Protein AF-A0AAD7P768-F1 (afdb_monomer_lite)

pLDDT: mean 78.16, std 16.71, range [29.02, 96.19]

Radius of gyration: 21.79 Å; chains: 1; bounding box: 64×50×62 Å

Organism: Quillaja saponaria (NCBI:txid32244)

InterPro domains:
  IPR004159 Putative S-adenosyl-L-methionine-dependent methyltransferase [PF03141] (4-382)
  IPR004159 Putative S-adenosyl-L-methionine-dependent methyltransferase [PTHR10108] (6-380)
  IPR029063 S-adenosyl-L-methionine-dependent methyltransferase superfamily [SSF53335] (12-224)

Structure (mmCIF, N/CA/C/O backbone):
data_AF-A0AAD7P768-F1
#
_entry.id   AF-A0AAD7P768-F1
#
loop_
_atom_site.group_PDB
_atom_site.id
_atom_site.type_symbol
_atom_site.label_atom_id
_atom_site.label_alt_id
_atom_site.label_comp_id
_atom_site.label_asym_id
_atom_site.label_entity_id
_atom_site.label_seq_id
_atom_site.pdbx_PDB_ins_code
_atom_site.Cartn_x
_atom_site.Cartn_y
_atom_site.Cartn_z
_atom_site.occupancy
_atom_site.B_iso_or_equiv
_atom_site.auth_seq_id
_atom_site.auth_comp_id
_atom_site.auth_asym_id
_atom_site.auth_atom_id
_atom_site.pdbx_PDB_model_num
ATOM 1 N N . MET A 1 1 ? -2.875 36.205 -15.042 1.00 53.84 1 MET A N 1
ATOM 2 C CA . MET A 1 1 ? -2.770 34.872 -14.399 1.00 53.84 1 MET A CA 1
ATOM 3 C C . MET A 1 1 ? -3.710 34.895 -13.206 1.00 53.84 1 MET A C 1
ATOM 5 O O . MET A 1 1 ? -3.575 35.811 -12.413 1.00 53.84 1 MET A O 1
ATOM 9 N N . LEU A 1 2 ? -4.685 33.981 -13.131 1.00 72.88 2 LEU A N 1
ATOM 10 C CA . LEU A 1 2 ? -5.769 34.015 -12.130 1.00 72.88 2 LEU A CA 1
ATOM 11 C C . LEU A 1 2 ? -5.334 33.587 -10.717 1.00 72.88 2 LEU A C 1
ATOM 13 O O . LEU A 1 2 ? -6.032 33.889 -9.758 1.00 72.88 2 LEU A O 1
ATOM 17 N N . PHE A 1 3 ? -4.185 32.916 -10.582 1.00 77.25 3 PHE A N 1
ATOM 18 C CA . PHE A 1 3 ? -3.712 32.373 -9.308 1.00 77.25 3 PHE A CA 1
ATOM 19 C C . PHE A 1 3 ? -2.256 32.764 -9.015 1.00 77.25 3 PHE A C 1
ATOM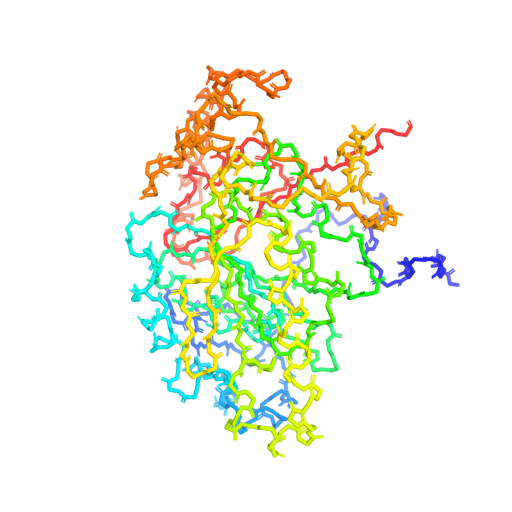 21 O O . PHE A 1 3 ? -1.464 32.873 -9.964 1.00 77.25 3 PHE A O 1
ATOM 28 N N . PRO A 1 4 ? -1.889 32.949 -7.730 1.00 78.88 4 PRO A N 1
ATOM 29 C CA . PRO A 1 4 ? -0.534 33.314 -7.331 1.00 78.88 4 PRO A CA 1
ATOM 30 C C . PRO A 1 4 ? 0.506 32.231 -7.668 1.00 78.88 4 PRO A C 1
ATOM 32 O O . PRO A 1 4 ? 0.185 31.049 -7.853 1.00 78.88 4 PRO A O 1
ATOM 35 N N . ARG A 1 5 ? 1.777 32.640 -7.780 1.00 75.88 5 ARG A N 1
ATOM 36 C CA . ARG A 1 5 ? 2.899 31.719 -8.051 1.00 75.88 5 ARG A CA 1
ATOM 37 C C . ARG A 1 5 ? 3.474 31.113 -6.775 1.00 75.88 5 ARG A C 1
ATOM 39 O O . ARG A 1 5 ? 4.104 30.055 -6.851 1.00 75.88 5 ARG A O 1
ATOM 46 N N . GLU A 1 6 ? 3.248 31.758 -5.633 1.00 68.12 6 GLU A N 1
ATOM 47 C CA . GLU A 1 6 ? 3.581 31.245 -4.310 1.00 68.12 6 GLU A CA 1
ATOM 48 C C . GLU A 1 6 ? 2.971 29.857 -4.137 1.00 68.12 6 GLU A C 1
ATOM 50 O O . GLU A 1 6 ? 1.851 29.591 -4.578 1.00 68.12 6 GLU A O 1
ATOM 55 N N . ASN A 1 7 ? 3.741 28.942 -3.548 1.00 58.06 7 ASN A N 1
ATOM 56 C CA . ASN A 1 7 ? 3.344 27.549 -3.351 1.00 58.06 7 ASN A CA 1
ATOM 57 C C . ASN A 1 7 ? 2.806 26.871 -4.623 1.00 58.06 7 ASN A C 1
ATOM 59 O O . ASN A 1 7 ? 2.065 25.904 -4.529 1.00 58.06 7 ASN A O 1
ATOM 63 N N . MET A 1 8 ? 3.175 27.338 -5.822 1.00 63.69 8 MET A N 1
ATOM 64 C CA . MET A 1 8 ? 2.713 26.779 -7.095 1.00 63.69 8 MET A CA 1
ATOM 65 C C . MET A 1 8 ? 1.187 26.615 -7.183 1.00 63.69 8 MET A C 1
ATOM 67 O O . MET A 1 8 ? 0.732 25.713 -7.887 1.00 63.69 8 MET A O 1
ATOM 71 N N . ILE A 1 9 ? 0.415 27.472 -6.501 1.00 67.94 9 ILE A N 1
ATOM 72 C CA . ILE A 1 9 ? -1.053 27.384 -6.419 1.00 67.94 9 ILE A CA 1
ATOM 73 C C . ILE A 1 9 ? -1.658 27.307 -7.825 1.00 67.94 9 ILE A C 1
ATOM 75 O O . ILE A 1 9 ? -2.526 26.486 -8.077 1.00 67.94 9 ILE A O 1
ATOM 79 N N . TYR A 1 10 ? -1.090 28.035 -8.789 1.00 67.75 10 TYR A N 1
ATOM 80 C CA . TYR A 1 10 ? -1.465 27.971 -10.208 1.00 67.75 10 TYR A CA 1
ATOM 81 C C . TYR A 1 10 ? -1.387 26.579 -10.882 1.00 67.75 10 TYR A C 1
ATOM 83 O O . TYR A 1 10 ? -1.835 26.432 -12.020 1.00 67.75 10 TYR A O 1
ATOM 91 N N . ARG A 1 11 ? -0.762 25.571 -10.255 1.00 66.06 11 ARG A N 1
ATOM 92 C CA . ARG A 1 11 ? -0.711 24.175 -10.733 1.00 66.06 11 ARG A CA 1
ATOM 93 C C . ARG A 1 11 ? -1.729 23.263 -10.045 1.00 66.06 11 ARG A C 1
ATOM 95 O O . ARG A 1 11 ? -1.814 22.089 -10.423 1.00 66.06 11 ARG A O 1
ATOM 102 N N . GLU A 1 12 ? -2.428 23.752 -9.029 1.00 69.00 12 GLU A N 1
ATOM 103 C CA . GLU A 1 12 ? -3.458 23.007 -8.315 1.00 69.00 12 GLU A CA 1
ATOM 104 C C . GLU A 1 12 ? -4.761 22.973 -9.119 1.00 69.00 12 GLU A C 1
ATOM 106 O O . GLU A 1 12 ? -4.952 23.699 -10.096 1.00 69.00 12 GLU A O 1
ATOM 111 N N . ARG A 1 13 ? -5.661 22.060 -8.744 1.00 69.62 13 ARG A N 1
ATOM 112 C CA . ARG A 1 13 ? -7.026 22.084 -9.267 1.00 69.62 13 ARG A CA 1
ATOM 113 C C . ARG A 1 13 ? -7.831 23.029 -8.394 1.00 69.62 13 ARG A C 1
ATOM 115 O O . ARG A 1 13 ? -7.937 22.798 -7.195 1.00 69.62 13 ARG A O 1
ATOM 122 N N . HIS A 1 14 ? -8.407 24.051 -9.006 1.00 73.19 14 HIS A N 1
ATOM 123 C CA . HIS A 1 14 ? -9.301 24.974 -8.325 1.00 73.19 14 HIS A CA 1
ATOM 124 C C . HIS A 1 14 ? -10.740 24.513 -8.517 1.00 73.19 14 HIS A C 1
ATOM 126 O O . HIS A 1 14 ? -11.116 24.082 -9.611 1.00 73.19 14 HIS A O 1
ATOM 132 N N . CYS A 1 15 ? -11.523 24.556 -7.441 1.00 75.12 15 CYS A N 1
ATOM 133 C CA . CYS A 1 15 ? -12.956 24.343 -7.553 1.00 75.12 15 CYS A CA 1
ATOM 134 C C . CYS A 1 15 ? -13.562 25.475 -8.397 1.00 75.12 15 CYS A C 1
ATOM 136 O O . CYS A 1 15 ? -13.139 26.623 -8.233 1.00 75.12 15 CYS A O 1
ATOM 138 N N . PRO A 1 16 ? -14.520 25.163 -9.284 1.00 81.06 16 PRO A N 1
ATOM 139 C CA . PRO A 1 16 ? -15.264 26.185 -10.014 1.00 81.06 16 PRO A CA 1
ATOM 140 C C . PRO A 1 16 ? -15.991 27.127 -9.044 1.00 81.06 16 PRO A C 1
ATOM 142 O O . PRO A 1 16 ? -16.321 26.721 -7.921 1.00 81.06 16 PRO A O 1
ATOM 145 N N . SER A 1 17 ? -16.251 28.366 -9.474 1.00 84.12 17 SER A N 1
ATOM 146 C CA . SER A 1 17 ? -17.136 29.278 -8.734 1.00 84.12 17 SER A CA 1
ATOM 147 C C . SER A 1 17 ? -18.550 28.688 -8.619 1.00 84.12 17 SER A C 1
ATOM 149 O O . SER A 1 17 ? -18.890 27.750 -9.339 1.00 84.12 17 SER A O 1
ATOM 151 N N . GLU A 1 18 ? -19.398 29.218 -7.727 1.00 84.69 18 GLU A N 1
ATOM 152 C CA . GLU A 1 18 ? -20.792 28.749 -7.598 1.00 84.69 18 GLU A CA 1
ATOM 153 C C . GLU A 1 18 ? -21.546 28.769 -8.938 1.00 84.69 18 GLU A C 1
ATOM 155 O O . GLU A 1 18 ? -22.312 27.856 -9.225 1.00 84.69 18 GLU A O 1
ATOM 160 N N . GLU A 1 19 ? -21.272 29.765 -9.782 1.00 87.12 19 GLU A N 1
ATOM 161 C CA . GLU A 1 19 ? -21.866 29.936 -11.116 1.00 87.12 19 GLU A CA 1
ATOM 162 C C . GLU A 1 19 ? -21.338 28.912 -12.138 1.00 87.12 19 GLU A C 1
ATOM 164 O O . GLU A 1 19 ? -22.033 28.552 -13.085 1.00 87.12 19 GLU A O 1
ATOM 169 N N . GLU A 1 20 ? -20.113 28.419 -11.943 1.00 84.19 20 GLU A N 1
ATOM 170 C CA . GLU A 1 20 ? -19.445 27.428 -12.795 1.00 84.19 20 GLU A CA 1
ATOM 171 C C . GLU A 1 20 ? -19.628 25.985 -12.285 1.00 84.19 20 GLU A C 1
ATOM 173 O O . GLU A 1 20 ? -19.131 25.029 -12.898 1.00 84.19 20 GLU A O 1
ATOM 178 N N . LYS A 1 21 ? -20.306 25.791 -11.144 1.00 83.25 21 LYS A N 1
ATOM 179 C CA . LYS A 1 21 ? -20.532 24.459 -10.580 1.00 83.25 21 LYS A CA 1
ATOM 180 C C . LYS A 1 21 ? -21.390 23.622 -11.519 1.00 83.25 21 LYS A C 1
ATOM 182 O O . LYS A 1 21 ? -22.520 23.949 -11.867 1.00 83.25 21 LYS A O 1
ATOM 187 N N . LEU A 1 22 ? -20.861 22.459 -11.876 1.00 81.62 22 LEU A N 1
ATOM 188 C CA . LEU A 1 22 ? -21.590 21.486 -12.672 1.00 81.62 22 LEU A CA 1
ATOM 189 C C . LEU A 1 22 ? -22.574 20.725 -11.775 1.00 81.62 22 LEU A C 1
ATOM 191 O O . LEU A 1 22 ? -22.169 19.999 -10.870 1.00 81.62 22 LEU A O 1
ATOM 195 N N . HIS A 1 23 ? -23.868 20.849 -12.066 1.00 83.94 23 HIS A N 1
ATOM 196 C CA . HIS A 1 23 ? -24.930 20.074 -11.406 1.00 83.94 23 HIS A CA 1
ATOM 197 C C . HIS A 1 23 ? -25.144 18.685 -12.029 1.00 83.94 23 HIS A C 1
ATOM 199 O O . HIS A 1 23 ? -25.945 17.892 -11.540 1.00 83.94 23 HIS A O 1
ATOM 205 N N . CYS A 1 24 ? -24.443 18.392 -13.125 1.00 82.31 24 CYS A N 1
ATOM 206 C CA . CYS A 1 24 ? -24.536 17.137 -13.860 1.00 82.31 24 CYS A CA 1
ATOM 207 C C . CYS A 1 24 ? -23.237 16.336 -13.752 1.00 82.31 24 CYS A C 1
ATOM 209 O O . CYS A 1 24 ? -22.149 16.888 -13.580 1.00 82.31 24 CYS A O 1
ATOM 211 N N . LEU A 1 25 ? -23.350 15.017 -13.912 1.00 82.00 25 LEU A N 1
ATOM 212 C CA . LEU A 1 25 ? -22.192 14.136 -14.012 1.00 82.00 25 LEU A CA 1
ATOM 213 C C . LEU A 1 25 ? -21.349 14.514 -15.241 1.00 82.00 25 LEU A C 1
ATOM 215 O O . LEU A 1 25 ? -21.874 14.612 -16.350 1.00 82.00 25 LEU A O 1
ATOM 219 N N . ILE A 1 26 ? -20.037 14.666 -15.055 1.00 82.44 26 ILE A N 1
ATOM 220 C CA . ILE A 1 26 ? -19.103 14.877 -16.167 1.00 82.44 26 ILE A CA 1
ATOM 221 C C . ILE A 1 26 ? -19.040 13.582 -16.996 1.00 82.44 26 ILE A C 1
ATOM 223 O O . ILE A 1 26 ? -18.696 12.532 -16.439 1.00 82.44 26 ILE A O 1
ATOM 227 N N . PRO A 1 27 ? -19.364 13.612 -18.304 1.00 85.56 27 PRO A N 1
ATOM 228 C CA . PRO A 1 27 ? -19.305 12.421 -19.137 1.00 85.56 27 PRO A CA 1
ATOM 229 C C . PRO A 1 27 ? -17.862 11.931 -19.288 1.00 85.56 27 PRO A C 1
ATOM 231 O O . PRO A 1 27 ? -16.904 12.707 -19.242 1.00 85.56 27 PRO A O 1
ATOM 234 N N . ALA A 1 28 ? -17.704 10.626 -19.506 1.00 86.69 28 ALA A N 1
ATOM 235 C CA . ALA A 1 28 ? -16.397 10.063 -19.809 1.00 86.69 28 ALA A CA 1
ATOM 236 C C . ALA A 1 28 ? -15.836 10.670 -21.115 1.00 86.69 28 ALA A C 1
ATOM 238 O O . ALA A 1 28 ? -16.611 10.961 -22.033 1.00 86.69 28 ALA A O 1
ATOM 239 N N . PRO A 1 29 ? -14.504 10.841 -21.235 1.00 87.81 29 PRO A N 1
ATOM 240 C CA . PRO A 1 29 ? -13.887 11.326 -22.464 1.00 87.81 29 PRO A CA 1
ATOM 241 C C . PRO A 1 29 ? -14.293 10.489 -23.682 1.00 87.81 29 PRO A C 1
ATOM 243 O O . PRO A 1 29 ? -14.487 9.275 -23.585 1.00 87.81 29 PRO A O 1
ATOM 246 N N . LYS A 1 30 ? -14.384 11.119 -24.858 1.00 89.19 30 LYS A N 1
ATOM 247 C CA . LYS A 1 30 ? -14.715 10.412 -26.102 1.00 89.19 30 LYS A CA 1
ATOM 248 C C . LYS A 1 30 ? -13.700 9.289 -26.357 1.00 89.19 30 LYS A C 1
ATOM 250 O O . LYS A 1 30 ? -12.500 9.538 -26.400 1.00 89.19 30 LYS A O 1
ATOM 255 N N . GLY A 1 31 ? -14.195 8.065 -26.543 1.00 90.25 31 GLY A N 1
ATOM 256 C CA . GLY A 1 31 ? -13.364 6.872 -26.748 1.00 90.25 31 GLY A CA 1
ATOM 257 C C . GLY A 1 31 ? -12.905 6.177 -25.460 1.00 90.25 31 GLY A C 1
ATOM 258 O O . GLY A 1 31 ? -12.284 5.118 -25.542 1.00 90.25 31 GLY A O 1
ATOM 259 N N . TYR A 1 32 ? -13.236 6.715 -24.281 1.00 91.75 32 TYR A N 1
ATOM 260 C CA . TYR A 1 32 ? -12.976 6.040 -23.014 1.00 91.75 32 TYR A CA 1
ATOM 261 C C . TYR A 1 32 ? -13.733 4.710 -22.948 1.00 91.75 32 TYR A C 1
ATOM 263 O O . TYR A 1 32 ? -14.935 4.634 -23.208 1.00 91.75 32 TYR A O 1
ATOM 271 N N . THR A 1 33 ? -13.017 3.654 -22.587 1.00 91.62 33 THR A N 1
ATOM 272 C CA . THR A 1 33 ? -13.527 2.287 -22.499 1.00 91.62 33 THR A CA 1
ATOM 273 C C . THR A 1 33 ? -13.642 1.876 -21.035 1.00 91.62 33 THR A C 1
ATOM 275 O O . THR A 1 33 ? -12.832 2.267 -20.200 1.00 91.62 33 THR A O 1
ATOM 278 N N . THR A 1 34 ? -14.646 1.065 -20.696 1.00 90.25 34 THR A N 1
ATOM 279 C CA . THR A 1 34 ? -14.730 0.501 -19.338 1.00 90.25 34 THR A CA 1
ATOM 280 C C . THR A 1 34 ? -13.466 -0.329 -19.049 1.00 90.25 34 THR A C 1
ATOM 282 O O . THR A 1 34 ? -13.143 -1.193 -19.862 1.00 90.25 34 THR A O 1
ATOM 285 N N . PRO A 1 35 ? -12.783 -0.132 -17.904 1.00 92.44 35 PRO A N 1
ATOM 286 C CA . PRO A 1 35 ? -11.649 -0.965 -17.510 1.00 92.44 35 PRO A CA 1
ATOM 287 C C . PRO A 1 35 ? -11.993 -2.457 -17.424 1.00 92.44 35 PRO A C 1
ATOM 289 O O . PRO A 1 35 ? -13.138 -2.839 -17.166 1.00 92.44 35 PRO A O 1
ATOM 292 N N . PHE A 1 36 ? -10.990 -3.323 -17.577 1.00 93.38 36 PHE A N 1
ATOM 293 C CA . PHE A 1 36 ? -11.188 -4.758 -17.382 1.00 93.38 36 PHE A CA 1
ATOM 294 C C . PHE A 1 36 ? -11.697 -5.066 -15.956 1.00 93.38 36 PHE A C 1
ATOM 296 O O . PHE A 1 36 ? -11.393 -4.343 -15.008 1.00 93.38 36 PHE A O 1
ATOM 303 N N . PRO A 1 37 ? -12.450 -6.156 -15.750 1.00 92.31 37 PRO A N 1
ATOM 304 C CA . PRO A 1 37 ? -12.768 -6.622 -14.405 1.00 92.31 37 PRO A CA 1
ATOM 305 C C . PRO A 1 37 ? -11.508 -7.034 -13.633 1.00 92.31 37 PRO A C 1
ATOM 307 O O . PRO A 1 37 ? -10.604 -7.656 -14.195 1.00 92.31 37 PRO A O 1
ATOM 310 N N . TRP A 1 38 ? -11.461 -6.764 -12.329 1.00 91.12 38 TRP A N 1
ATOM 311 C CA . TRP A 1 38 ? -10.441 -7.349 -11.454 1.00 91.12 38 TRP A CA 1
ATOM 312 C C . TRP A 1 38 ? -10.612 -8.883 -11.389 1.00 91.12 38 TRP A C 1
ATOM 314 O O . TRP A 1 38 ? -11.751 -9.341 -11.271 1.00 91.12 38 TRP A O 1
ATOM 324 N N . PRO A 1 39 ? -9.536 -9.696 -11.445 1.00 91.69 39 PRO A N 1
ATOM 325 C CA . PRO A 1 39 ? -8.119 -9.321 -11.424 1.00 91.69 39 PRO A CA 1
ATOM 326 C C . PRO A 1 39 ? -7.489 -9.075 -12.801 1.00 91.69 39 PRO A C 1
ATOM 328 O O . PRO A 1 39 ? -6.318 -8.722 -12.853 1.00 91.69 39 PRO A O 1
ATOM 331 N N . LYS A 1 40 ? -8.218 -9.218 -13.916 1.00 93.31 40 LYS A N 1
ATOM 332 C CA . LYS A 1 40 ? -7.659 -8.998 -15.263 1.00 93.31 40 LYS A CA 1
ATOM 333 C C . LYS A 1 40 ? -7.127 -7.573 -15.442 1.00 93.31 40 LYS A C 1
ATOM 335 O O . LYS A 1 40 ? -6.085 -7.396 -16.063 1.00 93.31 40 LYS A O 1
ATOM 340 N N . SER A 1 41 ? -7.777 -6.569 -14.848 1.00 92.75 41 SER A N 1
ATOM 341 C CA . SER A 1 41 ? -7.271 -5.188 -14.865 1.00 92.75 41 SER A CA 1
ATOM 342 C C . SER A 1 41 ? -5.907 -5.018 -14.207 1.00 92.75 41 SER A C 1
ATOM 344 O O . SER A 1 41 ? -5.203 -4.076 -14.539 1.00 92.75 41 SER A O 1
ATOM 346 N N . ARG A 1 42 ? -5.489 -5.926 -13.314 1.00 92.62 42 ARG A N 1
ATOM 347 C CA . ARG A 1 42 ? -4.145 -5.897 -12.725 1.00 92.62 42 ARG A CA 1
ATOM 348 C C . ARG A 1 42 ? -3.074 -5.913 -13.811 1.00 92.62 42 ARG A C 1
ATOM 350 O O . ARG A 1 42 ? -2.099 -5.176 -13.693 1.00 92.62 42 ARG A O 1
ATOM 357 N N . ASP A 1 43 ? -3.277 -6.716 -14.851 1.00 93.25 43 ASP A N 1
ATOM 358 C CA . ASP A 1 43 ? -2.264 -6.997 -15.870 1.00 93.25 43 ASP A CA 1
ATOM 359 C C . ASP A 1 43 ? -2.563 -6.306 -17.201 1.00 93.25 43 ASP A C 1
ATOM 361 O O . ASP A 1 43 ? -1.715 -6.319 -18.086 1.00 93.25 43 ASP A O 1
ATOM 365 N N . TYR A 1 44 ? -3.741 -5.691 -17.356 1.00 93.94 44 TYR A N 1
ATOM 366 C CA . TYR A 1 44 ? -4.163 -5.083 -18.616 1.00 93.94 44 TYR A CA 1
ATOM 367 C C . TYR A 1 44 ? -4.861 -3.737 -18.421 1.00 93.94 44 TYR A C 1
ATOM 369 O O . TYR A 1 44 ? -5.726 -3.591 -17.559 1.00 93.94 44 TYR A O 1
ATOM 377 N N . ALA A 1 45 ? -4.552 -2.782 -19.298 1.00 94.00 45 ALA A N 1
ATOM 378 C CA . ALA A 1 45 ? -5.292 -1.528 -19.444 1.00 94.00 45 ALA A CA 1
ATOM 379 C C . ALA A 1 45 ? -5.570 -1.241 -20.924 1.00 94.00 45 ALA A C 1
ATOM 381 O O . ALA A 1 45 ? -4.781 -1.604 -21.795 1.00 94.00 45 ALA A O 1
ATOM 382 N N . HIS A 1 46 ? -6.686 -0.581 -21.229 1.00 93.88 46 HIS A N 1
ATOM 383 C CA . HIS A 1 46 ? -6.995 -0.185 -22.603 1.00 93.88 46 HIS A CA 1
ATOM 384 C C . HIS A 1 46 ? -6.101 0.971 -23.056 1.00 93.88 46 HIS A C 1
ATOM 386 O O . HIS A 1 46 ? -5.945 1.956 -22.335 1.00 93.88 46 HIS A O 1
ATOM 392 N N . TYR A 1 47 ? -5.580 0.896 -24.286 1.00 90.62 47 TYR A N 1
ATOM 393 C CA . TYR A 1 47 ? -4.809 1.994 -24.876 1.00 90.62 47 TYR A CA 1
ATOM 394 C C . TYR A 1 47 ? -5.625 3.287 -24.961 1.00 90.62 47 TYR A C 1
ATOM 396 O O . TYR A 1 47 ? -5.123 4.362 -24.649 1.00 90.62 47 TYR A O 1
ATOM 404 N N . ALA A 1 48 ? -6.906 3.171 -25.320 1.00 90.94 48 ALA A N 1
ATOM 405 C CA . ALA A 1 48 ? -7.816 4.306 -25.448 1.00 90.94 48 ALA A CA 1
ATOM 406 C C . ALA A 1 48 ? -7.975 5.109 -24.143 1.00 90.94 48 ALA A C 1
ATOM 408 O O . ALA A 1 48 ? -8.208 6.314 -24.193 1.00 90.94 48 ALA A O 1
ATOM 409 N N . ASN A 1 49 ? -7.801 4.466 -22.983 1.00 91.00 49 ASN A N 1
ATOM 410 C CA . ASN A 1 49 ? -7.926 5.130 -21.687 1.00 91.00 49 ASN A CA 1
ATOM 411 C C . ASN A 1 49 ? -6.652 5.883 -21.299 1.00 91.00 49 ASN A C 1
ATOM 413 O O . ASN A 1 49 ? -6.724 6.822 -20.512 1.00 91.00 49 ASN A O 1
ATOM 417 N N . VAL A 1 50 ? -5.493 5.481 -21.834 1.00 87.56 50 VAL A N 1
ATOM 418 C CA . VAL A 1 50 ? -4.185 6.079 -21.532 1.00 87.56 50 VAL A CA 1
ATOM 419 C C . VAL A 1 50 ? -3.341 6.163 -22.812 1.00 87.56 50 VAL A C 1
ATOM 421 O O . VAL A 1 50 ? -2.371 5.421 -22.947 1.00 87.56 50 VAL A O 1
ATOM 424 N N . PRO A 1 51 ? -3.677 7.029 -23.787 1.00 85.69 51 PRO A N 1
ATOM 425 C CA . PRO A 1 51 ? -3.085 7.003 -25.129 1.00 85.69 51 PRO A CA 1
ATOM 426 C C . PRO A 1 51 ? -1.662 7.605 -25.182 1.00 85.69 51 PRO A C 1
ATOM 428 O O . PRO A 1 51 ? -1.366 8.484 -25.989 1.00 85.69 51 PRO A O 1
ATOM 431 N N . TYR A 1 52 ? -0.761 7.128 -24.319 1.00 79.12 52 TYR A N 1
ATOM 432 C CA . TYR A 1 52 ? 0.629 7.558 -24.189 1.00 79.12 52 TYR A CA 1
ATOM 433 C C . TYR A 1 52 ? 1.569 6.365 -24.388 1.00 79.12 52 TYR A C 1
ATOM 435 O O . TYR A 1 52 ? 1.682 5.489 -23.532 1.00 79.12 52 TYR A O 1
ATOM 443 N N . LYS A 1 53 ? 2.269 6.333 -25.529 1.00 76.38 53 LYS A N 1
ATOM 444 C CA . LYS A 1 53 ? 3.224 5.259 -25.868 1.00 76.38 53 LYS A CA 1
ATOM 445 C C . LYS A 1 53 ? 4.635 5.490 -25.324 1.00 76.38 53 LYS A C 1
ATOM 447 O O . LYS A 1 53 ? 5.414 4.543 -25.281 1.00 76.38 53 LYS A O 1
ATOM 452 N N . SER A 1 54 ? 4.979 6.708 -24.905 1.00 74.88 54 SER A N 1
ATOM 453 C CA . SER A 1 54 ? 6.347 7.063 -24.488 1.00 74.88 54 SER A CA 1
ATOM 454 C C . SER A 1 54 ? 6.895 6.114 -23.421 1.00 74.88 54 SER A C 1
ATOM 456 O O . SER A 1 54 ? 7.975 5.556 -23.595 1.00 74.88 54 SER A O 1
ATOM 458 N N . LEU A 1 55 ? 6.085 5.795 -22.406 1.00 71.62 55 LEU A N 1
ATOM 459 C CA . LEU A 1 55 ? 6.481 4.892 -21.325 1.00 71.62 55 LEU A CA 1
ATOM 460 C C . LEU A 1 55 ? 6.814 3.471 -21.819 1.00 71.62 55 LEU A C 1
ATOM 462 O O . LEU A 1 55 ? 7.732 2.844 -21.296 1.00 71.62 55 LEU A O 1
ATOM 466 N N . THR A 1 56 ? 6.109 2.973 -22.844 1.00 69.56 56 THR A N 1
ATOM 467 C CA . THR A 1 56 ? 6.387 1.649 -23.438 1.00 69.56 56 THR A CA 1
ATOM 468 C C . THR A 1 56 ? 7.691 1.597 -24.215 1.00 69.56 56 THR A C 1
ATOM 470 O O . THR A 1 56 ? 8.258 0.522 -24.353 1.00 69.56 56 THR A O 1
ATOM 473 N N . VAL A 1 57 ? 8.182 2.743 -24.689 1.00 69.50 57 VAL A N 1
ATOM 474 C CA . VAL A 1 57 ? 9.454 2.847 -25.410 1.00 69.50 57 VAL A CA 1
ATOM 475 C C . VAL A 1 57 ? 10.597 3.068 -24.420 1.00 69.50 57 VAL A C 1
ATOM 477 O O . VAL A 1 57 ? 11.583 2.340 -24.429 1.00 69.50 57 VAL A O 1
ATOM 480 N N . GLU A 1 58 ? 10.444 4.025 -23.506 1.00 67.44 58 GLU A N 1
ATOM 481 C CA . GLU A 1 58 ? 11.505 4.453 -22.585 1.00 67.44 58 GLU A CA 1
ATOM 482 C C . GLU A 1 58 ? 11.804 3.430 -21.482 1.00 67.44 58 GLU A C 1
ATOM 484 O O . GLU A 1 58 ? 12.926 3.368 -20.979 1.00 67.44 58 GLU A O 1
ATOM 489 N N . LYS A 1 59 ? 10.813 2.620 -21.086 1.00 67.94 59 LYS A N 1
ATOM 490 C CA . LYS A 1 59 ? 10.950 1.600 -20.030 1.00 67.94 59 LYS A CA 1
ATOM 491 C C . LYS A 1 59 ? 10.805 0.169 -20.556 1.00 67.94 59 LYS A C 1
ATOM 493 O O . LYS A 1 59 ? 10.620 -0.749 -19.757 1.00 67.94 59 LYS A O 1
ATOM 498 N N . ALA A 1 60 ? 10.937 -0.037 -21.872 1.00 64.25 60 ALA A N 1
ATOM 499 C CA . ALA A 1 60 ? 10.828 -1.350 -22.518 1.00 64.25 60 ALA A CA 1
ATOM 500 C C . ALA A 1 60 ? 11.760 -2.395 -21.878 1.00 64.25 60 ALA A C 1
ATOM 502 O O . ALA A 1 60 ? 11.328 -3.488 -21.524 1.00 64.25 60 ALA A O 1
ATOM 503 N N . VAL A 1 61 ? 13.021 -2.016 -21.635 1.00 64.12 61 VAL A N 1
ATOM 504 C CA . VAL A 1 61 ? 14.066 -2.882 -21.051 1.00 64.12 61 VAL A CA 1
ATOM 505 C C . VAL A 1 61 ? 13.719 -3.356 -19.633 1.00 64.12 61 VAL A C 1
ATOM 507 O O . VAL A 1 61 ? 14.169 -4.411 -19.201 1.00 64.12 61 VAL A O 1
ATOM 510 N N . GLN A 1 62 ? 12.900 -2.598 -18.899 1.00 65.19 62 GLN A N 1
ATOM 511 C CA . GLN A 1 62 ? 12.531 -2.905 -17.514 1.00 65.19 62 GLN A CA 1
ATOM 512 C C . GLN A 1 62 ? 11.263 -3.767 -17.413 1.00 65.19 62 GLN A C 1
ATOM 514 O O . GLN A 1 62 ? 10.834 -4.072 -16.302 1.00 65.19 62 GLN A O 1
ATOM 519 N N . ASN A 1 63 ? 10.644 -4.144 -18.541 1.00 76.25 63 ASN A N 1
ATOM 520 C CA . ASN A 1 63 ? 9.396 -4.913 -18.587 1.00 76.25 63 ASN A CA 1
ATOM 521 C C . ASN A 1 63 ? 8.268 -4.311 -17.723 1.00 76.25 63 ASN A C 1
ATOM 523 O O . ASN A 1 63 ? 7.473 -5.034 -17.126 1.00 76.25 63 ASN A O 1
ATOM 527 N N . TRP A 1 64 ? 8.183 -2.979 -17.642 1.00 75.19 64 TRP A N 1
ATOM 528 C CA . TRP A 1 64 ? 7.119 -2.302 -16.884 1.00 75.19 64 TRP A CA 1
ATOM 529 C C . TRP A 1 64 ? 5.765 -2.412 -17.572 1.00 75.19 64 TRP A C 1
ATOM 531 O O . TRP A 1 64 ? 4.747 -2.669 -16.931 1.00 75.19 64 TRP A O 1
ATOM 541 N N . VAL A 1 65 ? 5.761 -2.164 -18.879 1.00 83.25 65 VAL A N 1
ATOM 542 C CA . VAL A 1 65 ? 4.559 -2.099 -19.697 1.00 83.25 65 VAL A CA 1
ATOM 543 C C . VAL A 1 65 ? 4.905 -2.475 -21.134 1.00 83.25 65 VAL A C 1
ATOM 545 O O . VAL A 1 65 ? 5.905 -2.018 -21.683 1.00 83.25 65 VAL A O 1
ATOM 548 N N . GLN A 1 66 ? 4.068 -3.304 -21.742 1.00 86.88 66 GLN A N 1
ATOM 549 C CA . GLN A 1 66 ? 4.181 -3.718 -23.135 1.00 86.88 66 GL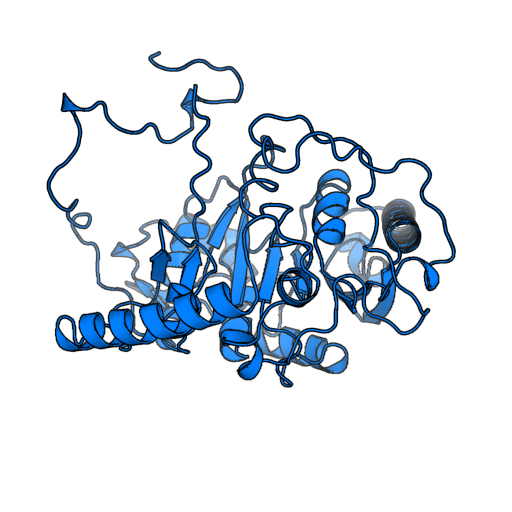N A CA 1
ATOM 550 C C . GLN A 1 66 ? 2.942 -3.252 -23.892 1.00 86.88 66 GLN A C 1
ATOM 552 O O . GLN A 1 66 ? 1.820 -3.398 -23.412 1.00 86.88 66 GLN A O 1
ATOM 557 N N . PHE A 1 67 ? 3.133 -2.675 -25.073 1.00 87.38 67 PHE A N 1
ATOM 558 C CA . PHE A 1 67 ? 2.026 -2.297 -25.944 1.00 87.38 67 PHE A CA 1
ATOM 559 C C . PHE A 1 67 ? 1.666 -3.468 -26.862 1.00 87.38 67 PHE A C 1
ATOM 561 O O . PHE A 1 67 ? 2.509 -3.930 -27.627 1.00 87.38 67 PHE A O 1
ATOM 568 N N . GLN A 1 68 ? 0.419 -3.936 -26.801 1.00 87.94 68 GLN A N 1
ATOM 569 C CA . GLN A 1 68 ? -0.097 -5.037 -27.615 1.00 87.94 68 GLN A CA 1
ATOM 570 C C . GLN A 1 68 ? -1.378 -4.595 -28.324 1.00 87.94 68 GLN A C 1
ATOM 572 O O . GLN A 1 68 ? -2.481 -4.703 -27.790 1.00 87.94 68 GLN A O 1
ATOM 577 N N . GLY A 1 69 ? -1.235 -4.059 -29.538 1.00 86.69 69 GLY A N 1
ATOM 578 C CA . GLY A 1 69 ? -2.365 -3.649 -30.375 1.00 86.69 69 GLY A CA 1
ATOM 579 C C . GLY A 1 69 ? -3.187 -2.512 -29.761 1.00 86.69 69 GLY A C 1
ATOM 580 O O . GLY A 1 69 ? -2.859 -1.345 -29.935 1.00 86.69 69 GLY A O 1
ATOM 581 N N . ASN A 1 70 ? -4.279 -2.839 -29.070 1.00 90.69 70 ASN A N 1
ATOM 582 C CA . ASN A 1 70 ? -5.187 -1.881 -28.429 1.00 90.69 70 ASN A CA 1
ATOM 583 C C . ASN A 1 70 ? -5.151 -1.927 -26.888 1.00 90.69 70 ASN A C 1
ATOM 585 O O . ASN A 1 70 ? -5.961 -1.261 -26.232 1.00 90.69 70 ASN A O 1
ATOM 589 N N . VAL A 1 71 ? -4.223 -2.686 -26.301 1.00 93.12 71 VAL A N 1
ATOM 590 C CA . VAL A 1 71 ? -4.050 -2.804 -24.849 1.00 93.12 71 VAL A CA 1
ATOM 591 C C . VAL A 1 71 ? -2.598 -2.597 -24.432 1.00 93.12 71 VAL A C 1
ATOM 593 O O . VAL A 1 71 ? -1.660 -2.806 -25.200 1.00 93.12 71 VAL A O 1
ATOM 596 N N . PHE A 1 72 ? -2.423 -2.199 -23.181 1.00 92.69 72 PHE A N 1
ATOM 597 C CA . PHE A 1 72 ? -1.166 -2.295 -22.462 1.00 92.69 72 PHE A CA 1
ATOM 598 C C . PHE A 1 72 ? -1.192 -3.532 -21.573 1.00 92.69 72 PHE A C 1
ATOM 600 O O . PHE A 1 72 ? -2.165 -3.731 -20.845 1.00 92.69 72 PHE A O 1
ATOM 607 N N . GLN A 1 73 ? -0.123 -4.322 -21.611 1.00 92.06 73 GLN A N 1
ATOM 608 C CA . GLN A 1 73 ? 0.116 -5.445 -20.714 1.00 92.06 73 GLN A CA 1
ATOM 609 C C . GLN A 1 73 ? 1.159 -5.060 -19.658 1.00 92.06 73 GLN A C 1
ATOM 611 O O . GLN A 1 73 ? 2.190 -4.469 -19.974 1.00 92.06 73 GLN A O 1
ATOM 616 N N . PHE A 1 74 ? 0.903 -5.426 -18.406 1.00 90.75 74 PHE A N 1
ATOM 617 C CA . PHE A 1 74 ? 1.772 -5.190 -17.257 1.00 90.75 74 PHE A CA 1
ATOM 618 C C . PHE A 1 74 ? 2.207 -6.545 -16.698 1.00 90.75 74 PHE A C 1
ATOM 620 O O . PHE A 1 74 ? 1.470 -7.135 -15.912 1.00 90.75 74 PHE A O 1
ATOM 627 N N . PRO A 1 75 ? 3.393 -7.056 -17.062 1.00 86.50 75 PRO A N 1
ATOM 628 C CA . PRO A 1 75 ? 3.830 -8.392 -16.651 1.00 86.50 75 PRO A CA 1
ATOM 629 C C . PRO A 1 75 ? 4.278 -8.455 -15.178 1.00 86.50 75 PRO A C 1
ATOM 631 O O . PRO A 1 75 ? 4.772 -9.482 -14.722 1.00 86.50 75 PRO A O 1
ATOM 634 N N . GLY A 1 76 ? 4.158 -7.349 -14.432 1.00 82.38 76 GLY A N 1
ATOM 635 C CA . GLY A 1 76 ? 4.644 -7.247 -13.056 1.00 82.38 76 GLY A CA 1
ATOM 636 C C . GLY A 1 76 ? 6.164 -7.138 -12.954 1.00 82.38 76 GLY A C 1
ATOM 637 O O . GLY A 1 76 ? 6.703 -7.379 -11.879 1.00 82.38 76 GLY A O 1
ATOM 638 N N . GLY A 1 77 ? 6.843 -6.800 -14.054 1.00 78.06 77 GLY A N 1
ATOM 639 C CA . GLY A 1 77 ? 8.286 -6.591 -14.116 1.00 78.06 77 GLY A CA 1
ATOM 640 C C . GLY A 1 77 ? 8.698 -5.184 -13.694 1.00 78.06 77 GLY A C 1
ATOM 641 O O . GLY A 1 77 ? 7.896 -4.243 -13.702 1.00 78.06 77 GLY A O 1
ATOM 642 N N . GLY A 1 78 ? 9.962 -5.049 -13.305 1.00 74.50 78 GLY A N 1
ATOM 643 C CA . GLY A 1 78 ? 10.581 -3.773 -12.987 1.00 74.50 78 GLY A CA 1
ATOM 644 C C . GLY A 1 78 ? 12.027 -3.904 -12.564 1.00 74.50 78 GLY A C 1
ATOM 645 O O . GLY A 1 78 ? 12.515 -5.006 -12.335 1.00 74.50 78 GLY A O 1
ATOM 646 N N . THR A 1 79 ? 12.717 -2.766 -12.465 1.00 71.12 79 THR A N 1
ATOM 647 C CA . THR A 1 79 ? 14.158 -2.708 -12.176 1.00 71.12 79 THR A CA 1
ATOM 648 C C . THR A 1 79 ? 14.530 -3.488 -10.920 1.00 71.12 79 THR A C 1
ATOM 650 O O . THR A 1 79 ? 15.567 -4.135 -10.896 1.00 71.12 79 THR A O 1
ATOM 653 N N . MET A 1 80 ? 13.658 -3.457 -9.906 1.00 70.94 80 MET A N 1
ATOM 654 C CA . MET A 1 80 ? 13.875 -4.130 -8.621 1.00 70.94 80 MET A CA 1
ATOM 655 C C . MET A 1 80 ? 13.280 -5.543 -8.546 1.00 70.94 80 MET A C 1
ATOM 657 O O . MET A 1 80 ? 13.441 -6.225 -7.543 1.00 70.94 80 MET A O 1
ATOM 661 N N . PHE A 1 81 ? 12.570 -5.990 -9.581 1.00 78.31 81 PHE A N 1
ATOM 662 C CA . PHE A 1 81 ? 11.898 -7.290 -9.618 1.00 78.31 81 PHE A CA 1
ATOM 663 C C . PHE A 1 81 ? 12.084 -7.927 -11.006 1.00 78.31 81 PHE A C 1
ATOM 665 O O . PHE A 1 81 ? 11.119 -8.070 -11.766 1.00 78.31 81 PHE A O 1
ATOM 672 N N . PRO A 1 82 ? 13.329 -8.319 -11.358 1.00 74.81 82 PRO A N 1
ATOM 673 C CA . PRO A 1 82 ? 13.646 -8.914 -12.659 1.00 74.81 82 PRO A CA 1
ATOM 674 C C . PRO A 1 82 ? 12.964 -10.274 -12.870 1.00 74.81 82 PRO A C 1
ATOM 676 O O . PRO A 1 82 ? 12.669 -10.641 -14.002 1.00 74.81 82 PRO A O 1
ATOM 679 N N . GLN A 1 83 ? 12.663 -10.994 -11.784 1.00 82.44 83 GLN A N 1
ATOM 680 C CA . GLN A 1 83 ? 11.903 -12.252 -11.787 1.00 82.44 83 GLN A CA 1
ATOM 681 C C . GLN A 1 83 ? 10.385 -12.038 -11.590 1.00 82.44 83 GLN A C 1
ATOM 683 O O . GLN A 1 83 ? 9.637 -12.995 -11.411 1.00 82.44 83 GLN A O 1
ATOM 688 N N . GLY A 1 84 ? 9.922 -10.783 -11.623 1.00 86.75 84 GLY A N 1
ATOM 689 C CA . GLY A 1 84 ? 8.530 -10.397 -11.397 1.00 86.75 84 GLY A CA 1
ATOM 690 C C . GLY A 1 84 ? 8.195 -10.090 -9.933 1.00 86.75 84 GLY A C 1
ATOM 691 O O . GLY A 1 84 ? 8.841 -10.559 -8.994 1.00 86.75 84 GLY A O 1
ATOM 692 N N . ALA A 1 85 ? 7.158 -9.273 -9.737 1.00 89.38 85 ALA A N 1
ATOM 693 C CA . ALA A 1 85 ? 6.739 -8.799 -8.418 1.00 89.38 85 ALA A CA 1
ATOM 694 C C . ALA A 1 85 ? 6.245 -9.922 -7.485 1.00 89.38 85 ALA A C 1
ATOM 696 O O . ALA A 1 85 ? 6.389 -9.796 -6.273 1.00 89.38 85 ALA A O 1
ATOM 697 N N . ASP A 1 86 ? 5.689 -11.016 -8.024 1.00 90.50 86 ASP A N 1
ATOM 698 C CA . ASP A 1 86 ? 5.261 -12.175 -7.221 1.00 90.50 86 ASP A CA 1
ATOM 699 C C . ASP A 1 86 ? 6.452 -12.814 -6.483 1.00 90.50 86 ASP A C 1
ATOM 701 O O . ASP A 1 86 ? 6.404 -12.924 -5.261 1.00 90.50 86 ASP A O 1
ATOM 705 N N . ALA A 1 87 ? 7.540 -13.136 -7.194 1.00 91.31 87 ALA A N 1
ATOM 706 C CA . ALA A 1 87 ? 8.739 -13.738 -6.602 1.00 91.31 87 ALA A CA 1
ATOM 707 C C . ALA A 1 87 ? 9.393 -12.816 -5.558 1.00 91.31 87 ALA A C 1
ATOM 709 O O . ALA A 1 87 ? 9.810 -13.266 -4.493 1.00 91.31 87 ALA A O 1
ATOM 710 N N . TYR A 1 88 ? 9.416 -11.507 -5.834 1.00 89.75 88 TYR A N 1
ATOM 711 C CA . TYR A 1 88 ? 9.903 -10.504 -4.887 1.00 89.75 88 TYR A CA 1
ATOM 712 C C . TYR A 1 88 ? 9.077 -10.486 -3.591 1.00 89.75 88 TYR A C 1
ATOM 714 O O . TYR A 1 88 ? 9.626 -10.469 -2.493 1.00 89.75 88 TYR A O 1
ATOM 722 N N . ILE A 1 89 ? 7.744 -10.518 -3.699 1.00 92.12 89 ILE A N 1
ATOM 723 C CA . ILE A 1 89 ? 6.849 -10.555 -2.533 1.00 92.12 89 ILE A CA 1
ATOM 724 C C . ILE A 1 89 ? 7.008 -11.865 -1.752 1.00 92.12 89 ILE A C 1
ATOM 726 O O . ILE A 1 89 ? 6.943 -11.837 -0.523 1.00 92.12 89 ILE A O 1
ATOM 730 N N . ASP A 1 90 ? 7.241 -12.987 -2.430 1.00 93.44 90 ASP A N 1
ATOM 731 C CA . ASP A 1 90 ? 7.476 -14.274 -1.772 1.00 93.44 90 ASP A CA 1
ATOM 732 C C . ASP A 1 90 ? 8.807 -14.269 -0.988 1.00 93.44 90 ASP A C 1
ATOM 734 O O . ASP A 1 90 ? 8.860 -14.788 0.128 1.00 93.44 90 ASP A O 1
ATOM 738 N N . GLU A 1 91 ? 9.854 -13.592 -1.485 1.00 92.00 91 GLU A N 1
ATOM 739 C CA . GLU A 1 91 ? 11.082 -13.357 -0.709 1.00 92.00 91 GLU A CA 1
ATOM 740 C C . GLU A 1 91 ? 10.809 -12.494 0.532 1.00 92.00 91 GLU A C 1
ATOM 742 O O . GLU A 1 91 ? 11.243 -12.843 1.632 1.00 92.00 91 GLU A O 1
ATOM 747 N N . LEU A 1 92 ? 10.029 -11.415 0.404 1.00 91.69 92 LEU A N 1
ATOM 748 C CA . LEU A 1 92 ? 9.634 -10.590 1.555 1.00 91.69 92 LEU A CA 1
ATOM 749 C C . LEU A 1 92 ? 8.827 -11.381 2.594 1.00 91.69 92 LEU A C 1
ATOM 751 O O . LEU A 1 92 ? 8.987 -11.164 3.799 1.00 91.69 92 LEU A O 1
ATOM 755 N N . ALA A 1 93 ? 7.976 -12.306 2.144 1.00 93.31 93 ALA A N 1
ATOM 756 C CA . ALA A 1 93 ? 7.138 -13.136 3.005 1.00 93.31 93 ALA A CA 1
ATOM 757 C C . ALA A 1 93 ? 7.944 -14.100 3.897 1.00 93.31 93 ALA A C 1
ATOM 759 O O . ALA A 1 93 ? 7.418 -14.577 4.902 1.00 93.31 93 ALA A O 1
ATOM 760 N N . SER A 1 94 ? 9.222 -14.348 3.583 1.00 93.19 94 SER A N 1
ATOM 761 C CA . SER A 1 94 ? 10.123 -15.132 4.443 1.00 93.19 94 SER A CA 1
ATOM 762 C C . SER A 1 94 ? 10.466 -14.433 5.766 1.00 93.19 94 SER A C 1
ATOM 764 O O . SER A 1 94 ? 10.835 -15.088 6.740 1.00 93.19 94 SER A O 1
ATOM 766 N N . VAL A 1 95 ? 10.311 -13.106 5.820 1.00 92.56 95 VAL A N 1
ATOM 767 C CA . VAL A 1 95 ? 10.631 -12.269 6.989 1.00 92.56 95 VAL A CA 1
ATOM 768 C C . VAL A 1 95 ? 9.388 -11.570 7.536 1.00 92.56 95 VAL A C 1
ATOM 770 O O . VAL A 1 95 ? 9.244 -11.395 8.747 1.00 92.56 95 VAL A O 1
ATOM 773 N N . ILE A 1 96 ? 8.489 -11.143 6.648 1.00 92.44 96 ILE A N 1
ATOM 774 C CA . ILE A 1 96 ? 7.300 -10.363 6.982 1.00 92.44 96 ILE A CA 1
ATOM 775 C C . ILE A 1 96 ? 6.078 -11.290 6.958 1.00 92.44 96 ILE A C 1
ATOM 777 O O . ILE A 1 96 ? 5.833 -11.936 5.940 1.00 92.44 96 ILE A O 1
ATOM 781 N N . PRO A 1 97 ? 5.245 -11.323 8.015 1.00 92.00 97 PRO A N 1
ATOM 782 C CA . PRO A 1 97 ? 4.046 -12.155 8.054 1.00 92.00 97 PRO A CA 1
ATOM 783 C C . PRO A 1 97 ? 2.924 -11.537 7.199 1.00 92.00 97 PRO A C 1
ATOM 785 O O . PRO A 1 97 ? 1.950 -10.988 7.707 1.00 92.00 97 PRO A O 1
ATOM 788 N N . ILE A 1 98 ? 3.078 -11.587 5.875 1.00 90.75 98 ILE A N 1
ATOM 789 C CA . ILE A 1 98 ? 2.138 -10.993 4.911 1.00 90.75 98 ILE A CA 1
ATOM 790 C C . ILE A 1 98 ? 0.803 -11.753 4.915 1.00 90.75 98 ILE A C 1
ATOM 792 O O . ILE A 1 98 ? -0.261 -11.142 4.858 1.00 90.75 98 ILE A O 1
ATOM 796 N N . ALA A 1 99 ? 0.847 -13.084 5.015 1.00 90.81 99 ALA A N 1
ATOM 797 C CA . ALA A 1 99 ? -0.331 -13.938 4.865 1.00 90.81 99 ALA A CA 1
ATOM 798 C C . ALA A 1 99 ? -1.225 -14.026 6.116 1.00 90.81 99 ALA A C 1
ATOM 800 O O . ALA A 1 99 ? -2.384 -14.415 6.006 1.00 90.81 99 ALA A O 1
ATOM 801 N N . ASP A 1 100 ? -0.722 -13.680 7.305 1.00 90.00 100 ASP A N 1
ATOM 802 C CA . ASP A 1 100 ? -1.438 -13.940 8.563 1.00 90.00 100 ASP A CA 1
ATOM 803 C C . ASP A 1 100 ? -2.448 -12.840 8.951 1.00 90.00 100 ASP A C 1
ATOM 805 O O . ASP A 1 100 ? -3.086 -12.924 10.001 1.00 90.00 100 ASP A O 1
ATOM 809 N N . GLY A 1 101 ? -2.580 -11.792 8.130 1.00 87.06 101 GLY A N 1
ATOM 810 C CA . GLY A 1 101 ? -3.458 -10.647 8.383 1.00 87.06 101 GLY A CA 1
ATOM 811 C C . GLY A 1 101 ? -2.896 -9.618 9.372 1.00 87.06 101 GLY A C 1
ATOM 812 O O . GLY A 1 101 ? -3.597 -8.669 9.739 1.00 87.06 101 GLY A O 1
ATOM 813 N N . SER A 1 102 ? -1.645 -9.761 9.821 1.00 87.81 102 SER A N 1
ATOM 814 C CA . SER A 1 102 ? -0.955 -8.736 10.614 1.00 87.81 102 SER A CA 1
ATOM 815 C C . SER A 1 102 ? -0.645 -7.505 9.766 1.00 87.81 102 SER A C 1
ATOM 817 O O . SER A 1 102 ? -0.805 -6.382 10.260 1.00 87.81 102 SER A O 1
ATOM 819 N N . VAL A 1 103 ? -0.262 -7.725 8.504 1.00 88.44 103 VAL A N 1
ATOM 820 C CA . VAL A 1 103 ? -0.065 -6.710 7.464 1.00 88.44 103 VAL A CA 1
ATOM 821 C C . VAL A 1 103 ? -1.334 -6.612 6.617 1.00 88.44 103 VAL A C 1
ATOM 823 O O . VAL A 1 103 ? -1.723 -7.566 5.955 1.00 88.44 103 VAL A O 1
ATOM 826 N N . ARG A 1 104 ? -1.993 -5.456 6.645 1.00 87.50 104 ARG A N 1
ATOM 827 C CA . ARG A 1 104 ? -3.167 -5.119 5.837 1.00 87.50 104 ARG A CA 1
ATOM 828 C C . ARG A 1 104 ? -2.903 -3.963 4.883 1.00 87.50 104 ARG A C 1
ATOM 830 O O . ARG A 1 104 ? -3.468 -3.979 3.793 1.00 87.50 104 ARG A O 1
ATOM 837 N N . THR A 1 105 ? -2.086 -2.983 5.258 1.00 87.69 105 THR A N 1
ATOM 838 C CA . THR A 1 105 ? -1.803 -1.818 4.414 1.00 87.69 105 THR A CA 1
ATOM 839 C C . THR A 1 105 ? -0.314 -1.630 4.159 1.00 87.69 105 THR A C 1
ATOM 841 O O . THR A 1 105 ? 0.526 -1.920 5.014 1.00 87.69 105 THR A O 1
ATOM 844 N N . ALA A 1 106 ? 0.010 -1.139 2.967 1.00 86.31 106 ALA A N 1
ATOM 845 C CA . ALA A 1 106 ? 1.373 -0.838 2.571 1.00 86.31 106 ALA A CA 1
ATOM 846 C C . ALA A 1 106 ? 1.469 0.523 1.879 1.00 86.31 106 ALA A C 1
ATOM 848 O O . ALA A 1 106 ? 0.539 0.978 1.210 1.00 86.31 106 ALA A O 1
ATOM 849 N N . LEU A 1 107 ? 2.626 1.151 2.025 1.00 85.25 107 LEU A N 1
ATOM 850 C CA . LEU A 1 107 ? 3.003 2.372 1.340 1.00 85.25 107 LEU A CA 1
ATOM 851 C C . LEU A 1 107 ? 4.083 2.048 0.309 1.00 85.25 107 LEU A C 1
ATOM 853 O O . LEU A 1 107 ? 5.092 1.439 0.648 1.00 85.25 107 LEU A O 1
ATOM 857 N N . ASP A 1 108 ? 3.868 2.435 -0.942 1.00 82.88 108 ASP A N 1
ATOM 858 C CA . ASP A 1 108 ? 4.774 2.143 -2.054 1.00 82.88 108 ASP A CA 1
ATOM 859 C C . ASP A 1 108 ? 5.284 3.447 -2.650 1.00 82.88 108 ASP A C 1
ATOM 861 O O . ASP A 1 108 ? 4.542 4.163 -3.320 1.00 82.88 108 ASP A O 1
ATOM 865 N N . THR A 1 109 ? 6.538 3.781 -2.375 1.00 77.56 109 THR A N 1
ATOM 866 C CA . THR A 1 109 ? 7.157 5.026 -2.831 1.00 77.56 109 THR A CA 1
ATOM 867 C C . THR A 1 109 ? 8.129 4.761 -3.975 1.00 77.56 109 THR A C 1
ATOM 869 O O . THR A 1 109 ? 8.914 3.810 -3.948 1.00 77.56 109 THR A O 1
ATOM 872 N N . GLY A 1 110 ? 8.056 5.593 -5.020 1.00 70.88 110 GLY A N 1
ATOM 873 C CA . GLY A 1 110 ? 8.784 5.333 -6.268 1.00 70.88 110 GLY A CA 1
ATOM 874 C C . GLY A 1 110 ? 8.128 4.231 -7.108 1.00 70.88 110 GLY A C 1
ATOM 875 O O . GLY A 1 110 ? 8.796 3.537 -7.870 1.00 70.88 110 GLY A O 1
ATOM 876 N N . CYS A 1 111 ? 6.810 4.068 -6.979 1.00 73.00 111 CYS A N 1
ATOM 877 C CA . CYS A 1 111 ? 6.063 2.914 -7.479 1.00 73.00 111 CYS A CA 1
ATOM 878 C C . CYS A 1 111 ? 6.004 2.782 -9.012 1.00 73.00 111 CYS A C 1
ATOM 880 O O . CYS A 1 111 ? 5.568 1.748 -9.524 1.00 73.00 111 CYS A O 1
ATOM 882 N N . GLY A 1 112 ? 6.348 3.836 -9.763 1.00 76.75 112 GLY A N 1
ATOM 883 C CA . GLY A 1 112 ? 6.155 3.902 -11.213 1.00 76.75 112 GLY A CA 1
ATOM 884 C C . GLY A 1 112 ? 4.706 3.581 -11.593 1.00 76.75 112 GLY A C 1
ATOM 885 O O . GLY A 1 112 ? 3.785 4.306 -11.228 1.00 76.75 112 GLY A O 1
ATOM 886 N N . VAL A 1 113 ? 4.492 2.450 -12.272 1.00 80.44 113 VAL A N 1
ATOM 887 C CA . VAL A 1 113 ? 3.158 1.943 -12.661 1.00 80.44 113 VAL A CA 1
ATOM 888 C C . VAL A 1 113 ? 2.440 1.130 -11.568 1.00 80.44 113 VAL A C 1
ATOM 890 O O . VAL A 1 113 ? 1.434 0.489 -11.859 1.00 80.44 113 VAL A O 1
ATOM 893 N N . ALA A 1 114 ? 2.930 1.141 -10.325 1.00 87.81 114 ALA A N 1
ATOM 894 C CA . ALA A 1 114 ? 2.359 0.455 -9.159 1.00 87.81 114 ALA A CA 1
ATOM 895 C C . ALA A 1 114 ? 2.347 -1.086 -9.248 1.00 87.81 114 ALA A C 1
ATOM 897 O O . ALA A 1 114 ? 1.437 -1.741 -8.740 1.00 87.81 114 ALA A O 1
ATOM 898 N N . SER A 1 115 ? 3.356 -1.690 -9.889 1.00 87.88 115 SER A N 1
ATOM 899 C CA . SER A 1 115 ? 3.456 -3.154 -10.030 1.00 87.88 115 SER A CA 1
ATOM 900 C C . SER A 1 115 ? 3.520 -3.875 -8.680 1.00 87.88 115 SER A C 1
ATOM 902 O O . SER A 1 115 ? 2.782 -4.835 -8.477 1.00 87.88 115 SER A O 1
ATOM 904 N N . TRP A 1 116 ? 4.329 -3.394 -7.732 1.00 88.38 116 TRP A N 1
ATOM 905 C CA . TRP A 1 116 ? 4.416 -4.003 -6.401 1.00 88.38 116 TRP A CA 1
ATOM 906 C C . TRP A 1 116 ? 3.074 -3.933 -5.659 1.00 88.38 116 TRP A C 1
ATOM 908 O O . TRP A 1 116 ? 2.560 -4.960 -5.210 1.00 88.38 116 TRP A O 1
ATOM 918 N N . GLY A 1 117 ? 2.434 -2.757 -5.634 1.00 88.88 117 GLY A N 1
ATOM 919 C CA . GLY A 1 117 ? 1.100 -2.591 -5.051 1.00 88.88 117 GLY A CA 1
ATOM 920 C C . GLY A 1 117 ? 0.021 -3.473 -5.692 1.00 88.88 117 GLY A C 1
ATOM 921 O O . GLY A 1 117 ? -0.798 -4.069 -4.990 1.00 88.88 117 GLY A O 1
ATOM 922 N N . ALA A 1 118 ? 0.052 -3.635 -7.016 1.00 90.94 118 ALA A N 1
ATOM 923 C CA . ALA A 1 118 ? -0.887 -4.482 -7.750 1.00 90.94 118 ALA A CA 1
ATOM 924 C C . ALA A 1 118 ? -0.795 -5.967 -7.348 1.00 90.94 118 ALA A C 1
ATOM 926 O O . ALA A 1 118 ? -1.813 -6.658 -7.261 1.00 90.94 118 ALA A O 1
ATOM 927 N N . TYR A 1 119 ? 0.417 -6.460 -7.085 1.00 91.88 119 TYR A N 1
ATOM 928 C CA . TYR A 1 119 ? 0.663 -7.852 -6.703 1.00 91.88 119 TYR A CA 1
ATOM 929 C C . TYR A 1 119 ? 0.521 -8.088 -5.192 1.00 91.88 119 TYR A C 1
ATOM 931 O O . TYR A 1 119 ? 0.120 -9.176 -4.778 1.00 91.88 119 TYR A O 1
ATOM 939 N N . LEU A 1 120 ? 0.730 -7.069 -4.357 1.00 90.69 120 LEU A N 1
ATOM 940 C CA . LEU A 1 120 ? 0.379 -7.125 -2.935 1.00 90.69 120 LEU A CA 1
ATOM 941 C C . LEU A 1 120 ? -1.131 -7.222 -2.700 1.00 90.69 120 LEU A C 1
ATOM 943 O O . LEU A 1 120 ? -1.569 -7.947 -1.805 1.00 90.69 120 LEU A O 1
ATOM 947 N N . LEU A 1 121 ? -1.942 -6.593 -3.554 1.00 89.12 121 LEU A N 1
ATOM 948 C CA . LEU A 1 121 ? -3.399 -6.749 -3.517 1.00 89.12 121 LEU A CA 1
ATOM 949 C C . LEU A 1 121 ? -3.835 -8.209 -3.704 1.00 89.12 121 LEU A C 1
ATOM 951 O O . LEU A 1 121 ? -4.791 -8.646 -3.067 1.00 89.12 121 LEU A O 1
ATOM 955 N N . LYS A 1 122 ? -3.100 -8.996 -4.506 1.00 87.62 122 LYS A N 1
ATOM 956 C CA . LYS A 1 122 ? -3.303 -10.454 -4.634 1.00 87.62 122 LYS A CA 1
ATOM 957 C C . LYS A 1 122 ? -3.070 -11.185 -3.302 1.00 87.62 122 LYS A C 1
ATOM 959 O O . LYS A 1 122 ? -3.675 -12.225 -3.078 1.00 87.62 122 LYS A O 1
ATOM 964 N N . ARG A 1 123 ? -2.232 -10.638 -2.411 1.00 88.94 123 ARG A N 1
ATOM 965 C CA . ARG A 1 123 ? -1.984 -11.128 -1.039 1.00 88.94 123 ARG A CA 1
ATOM 966 C C . ARG A 1 123 ? -2.870 -10.450 0.014 1.00 88.94 123 ARG A C 1
ATOM 968 O O . ARG A 1 123 ? -2.566 -10.520 1.198 1.00 88.94 123 ARG A O 1
ATOM 975 N N . ASN A 1 124 ? -3.956 -9.792 -0.399 1.00 88.62 124 ASN A N 1
ATOM 976 C CA . ASN A 1 124 ? -4.879 -9.080 0.489 1.00 88.62 124 ASN A CA 1
ATOM 977 C C . ASN A 1 124 ? -4.232 -7.919 1.283 1.00 88.62 124 ASN A C 1
ATOM 979 O O . ASN A 1 124 ? -4.716 -7.515 2.344 1.00 88.62 124 ASN A O 1
ATOM 983 N N . VAL A 1 125 ? -3.167 -7.325 0.737 1.00 89.88 125 VAL A N 1
ATOM 984 C CA . VAL A 1 125 ? -2.530 -6.115 1.271 1.00 89.88 125 VAL A CA 1
ATOM 985 C C . VAL A 1 125 ? -2.914 -4.924 0.394 1.00 89.88 125 VAL A C 1
ATOM 987 O O . VAL A 1 125 ? -2.692 -4.928 -0.813 1.00 89.88 125 VAL A O 1
ATOM 990 N N . LEU A 1 126 ? -3.550 -3.915 0.990 1.00 88.56 126 LEU A N 1
ATOM 991 C CA . LEU A 1 126 ? -3.968 -2.695 0.306 1.00 88.56 126 LEU A CA 1
ATOM 992 C C . LEU A 1 126 ? -2.795 -1.725 0.267 1.00 88.56 126 LEU A C 1
ATOM 994 O O . LEU A 1 126 ? -2.410 -1.164 1.291 1.00 88.56 126 LEU A O 1
ATOM 998 N N . THR A 1 127 ? -2.258 -1.515 -0.924 1.00 86.62 127 THR A N 1
ATOM 999 C CA . THR A 1 127 ? -1.102 -0.645 -1.118 1.00 86.62 127 THR A CA 1
ATOM 1000 C C . THR A 1 127 ? -1.526 0.703 -1.674 1.00 86.62 127 THR A C 1
ATOM 1002 O O . THR A 1 127 ? -2.258 0.750 -2.661 1.00 86.62 127 THR A O 1
ATOM 1005 N N . MET A 1 128 ? -1.051 1.790 -1.066 1.00 85.69 128 MET A N 1
ATOM 1006 C CA . MET A 1 128 ? -1.117 3.124 -1.658 1.00 85.69 128 MET A CA 1
ATOM 1007 C C . MET A 1 128 ? 0.203 3.436 -2.358 1.00 85.69 128 MET A C 1
ATOM 1009 O O . MET A 1 128 ? 1.245 3.546 -1.710 1.00 85.69 128 MET A O 1
ATOM 1013 N N . SER A 1 129 ? 0.142 3.589 -3.677 1.00 83.00 129 SER A N 1
ATOM 1014 C CA . SER A 1 129 ? 1.307 3.809 -4.527 1.00 83.00 129 SER A CA 1
ATOM 1015 C C . SER A 1 129 ? 1.514 5.294 -4.848 1.00 83.00 129 SER A C 1
ATOM 1017 O O . SER A 1 129 ? 0.624 5.978 -5.354 1.00 83.00 129 SER A O 1
ATOM 1019 N N . PHE A 1 130 ? 2.705 5.799 -4.546 1.00 77.62 130 PHE A N 1
ATOM 1020 C CA . PHE A 1 130 ? 3.137 7.177 -4.747 1.00 77.62 130 PHE A CA 1
ATOM 1021 C C . PHE A 1 130 ? 4.096 7.245 -5.929 1.00 77.62 130 PHE A C 1
ATOM 1023 O O . PHE A 1 130 ? 5.260 6.833 -5.842 1.00 77.62 130 PHE A O 1
ATOM 1030 N N . ALA A 1 131 ? 3.595 7.779 -7.040 1.00 72.06 131 ALA A N 1
ATOM 1031 C CA . ALA A 1 131 ? 4.380 7.939 -8.255 1.00 72.06 131 ALA A CA 1
ATOM 1032 C C . ALA A 1 131 ? 4.909 9.376 -8.344 1.00 72.06 131 ALA A C 1
ATOM 1034 O O . ALA A 1 131 ? 4.134 10.315 -8.124 1.00 72.06 131 ALA A O 1
ATOM 1035 N N . PRO A 1 132 ? 6.192 9.587 -8.677 1.00 64.38 132 PRO A N 1
ATOM 1036 C CA . PRO A 1 132 ? 6.696 10.928 -8.926 1.00 64.38 132 PRO A CA 1
ATOM 1037 C C . PRO A 1 132 ? 5.969 11.551 -10.123 1.00 64.38 132 PRO A C 1
ATOM 1039 O O . PRO A 1 132 ? 5.650 10.879 -11.107 1.00 64.38 132 PRO A O 1
ATOM 1042 N N . LYS A 1 133 ? 5.734 12.864 -10.066 1.00 61.41 133 LYS A N 1
ATOM 1043 C CA . LYS A 1 133 ? 5.305 13.630 -11.243 1.00 61.41 133 LYS A CA 1
ATOM 1044 C C . LYS A 1 133 ? 6.489 13.778 -12.207 1.00 61.41 133 LYS A C 1
ATOM 1046 O O . LYS A 1 133 ? 7.169 14.798 -12.202 1.00 61.41 133 LYS A O 1
ATOM 1051 N N . ASP A 1 134 ? 6.744 12.736 -12.986 1.00 55.62 134 ASP A N 1
ATOM 1052 C CA . ASP A 1 134 ? 7.829 12.670 -13.969 1.00 55.62 134 ASP A CA 1
ATOM 1053 C C . ASP A 1 134 ? 7.361 13.115 -15.373 1.00 55.62 134 ASP A C 1
ATOM 1055 O O . ASP A 1 134 ? 6.164 13.283 -15.637 1.00 55.62 134 ASP A O 1
ATOM 1059 N N . ASN A 1 135 ? 8.306 13.287 -16.297 1.00 53.12 135 ASN A N 1
ATOM 1060 C CA . ASN A 1 135 ? 8.095 13.658 -17.697 1.00 53.12 135 ASN A CA 1
ATOM 1061 C C . ASN A 1 135 ? 7.224 12.641 -18.459 1.00 53.12 135 ASN A C 1
ATOM 1063 O O . ASN A 1 135 ? 6.553 12.992 -19.431 1.00 53.12 135 ASN A O 1
ATOM 1067 N N . HIS A 1 136 ? 7.165 11.397 -17.976 1.00 56.50 136 HIS A N 1
ATOM 1068 C CA . HIS A 1 136 ? 6.434 10.276 -18.570 1.00 56.50 136 HIS A CA 1
ATOM 1069 C C . HIS A 1 136 ? 4.931 10.267 -18.232 1.00 56.50 136 HIS A C 1
ATOM 1071 O O . HIS A 1 136 ? 4.396 9.226 -17.853 1.00 56.50 136 HIS A O 1
ATOM 1077 N N . LYS A 1 137 ? 4.266 11.432 -18.318 1.00 59.41 137 LYS A N 1
ATOM 1078 C CA . LYS A 1 137 ? 2.826 11.672 -18.063 1.00 59.41 137 LYS A CA 1
ATOM 1079 C C . LYS A 1 137 ? 1.979 10.384 -18.153 1.00 59.41 137 LYS A C 1
ATOM 1081 O O . LYS A 1 137 ? 1.950 9.779 -19.217 1.00 59.41 137 LYS A O 1
ATOM 1086 N N . ALA A 1 138 ? 1.283 10.037 -17.055 1.00 69.62 138 ALA A N 1
ATOM 1087 C CA . ALA A 1 138 ? 0.271 8.965 -16.898 1.00 69.62 138 ALA A CA 1
ATOM 1088 C C . ALA A 1 138 ? 0.588 7.783 -15.949 1.00 69.62 138 ALA A C 1
ATOM 1090 O O . ALA A 1 138 ? -0.238 6.883 -15.839 1.00 69.62 138 ALA A O 1
ATOM 1091 N N . GLN A 1 139 ? 1.685 7.779 -15.183 1.00 78.88 139 GLN A N 1
ATOM 1092 C CA . GLN A 1 139 ? 1.988 6.684 -14.231 1.00 78.88 139 GLN A CA 1
ATOM 1093 C C . GLN A 1 139 ? 0.839 6.364 -13.250 1.00 78.88 139 GLN A C 1
ATOM 1095 O O . GLN A 1 139 ? 0.390 5.221 -13.161 1.00 78.88 139 GLN A O 1
ATOM 1100 N N . VAL A 1 140 ? 0.291 7.382 -12.577 1.00 82.19 140 VAL A N 1
ATOM 1101 C CA . VAL A 1 140 ? -0.874 7.209 -11.684 1.00 82.19 140 VAL A CA 1
ATOM 1102 C C . VAL A 1 140 ? -2.126 6.809 -12.451 1.00 82.19 140 VAL A C 1
ATOM 1104 O O . VAL A 1 140 ? -2.922 6.023 -11.949 1.00 82.19 140 VAL A O 1
ATOM 1107 N N . GLN A 1 141 ? -2.301 7.313 -13.671 1.00 86.50 141 GLN A N 1
ATOM 1108 C CA . GLN A 1 141 ? -3.442 6.940 -14.499 1.00 86.50 141 GLN A CA 1
ATOM 1109 C C . GLN A 1 141 ? -3.381 5.453 -14.863 1.00 86.50 141 GLN A C 1
ATOM 1111 O O . GLN A 1 141 ? -4.377 4.764 -14.687 1.00 86.50 141 GLN A O 1
ATOM 1116 N N . PHE A 1 142 ? -2.214 4.922 -15.247 1.00 88.38 142 PHE A N 1
ATOM 1117 C CA . PHE A 1 142 ? -2.033 3.485 -15.464 1.00 88.38 142 PHE A CA 1
ATOM 1118 C C . PHE A 1 142 ? -2.402 2.666 -14.227 1.00 88.38 142 PHE A C 1
ATOM 1120 O O . PHE A 1 142 ? -3.136 1.689 -14.343 1.00 88.38 142 PHE A O 1
ATOM 1127 N N . ALA A 1 143 ? -1.942 3.068 -13.041 1.00 89.56 143 ALA A N 1
ATOM 1128 C CA . ALA A 1 143 ? -2.293 2.378 -11.802 1.00 89.56 143 ALA A CA 1
ATOM 1129 C C . ALA A 1 143 ? -3.813 2.397 -11.533 1.00 89.56 143 ALA A C 1
ATOM 1131 O O . ALA A 1 143 ? -4.403 1.355 -11.244 1.00 89.56 143 ALA A O 1
ATOM 1132 N N . LEU A 1 144 ? -4.471 3.550 -11.699 1.00 89.94 144 LEU A N 1
ATOM 1133 C CA . LEU A 1 144 ? -5.913 3.698 -11.468 1.00 89.94 144 LEU A CA 1
ATOM 1134 C C . LEU A 1 144 ? -6.766 2.924 -12.484 1.00 89.94 144 LEU A C 1
ATOM 1136 O O . LEU A 1 144 ? -7.739 2.285 -12.081 1.00 89.94 144 LEU A O 1
ATOM 1140 N N . GLU A 1 145 ? -6.382 2.925 -13.764 1.00 91.06 145 GLU A N 1
ATOM 1141 C CA . GLU A 1 145 ? -7.034 2.151 -14.835 1.00 91.06 145 GLU A CA 1
ATOM 1142 C C . GLU A 1 145 ? -6.915 0.638 -14.610 1.00 91.06 145 GLU A C 1
ATOM 1144 O O . GLU A 1 145 ? -7.792 -0.132 -14.994 1.00 91.06 145 GLU A O 1
ATOM 1149 N N . ARG A 1 146 ? -5.859 0.208 -13.913 1.00 92.25 146 ARG A N 1
ATOM 1150 C CA . ARG A 1 146 ? -5.669 -1.182 -13.478 1.00 92.25 146 ARG A CA 1
ATOM 1151 C C . ARG A 1 146 ? -6.428 -1.527 -12.190 1.00 92.25 146 ARG A C 1
ATOM 1153 O O . ARG A 1 146 ? -6.516 -2.699 -11.812 1.00 92.25 146 ARG A O 1
ATOM 1160 N N . GLY A 1 147 ? -6.999 -0.531 -11.510 1.00 90.25 147 GLY A N 1
ATOM 1161 C CA . GLY A 1 147 ? -7.708 -0.696 -10.240 1.00 90.25 147 GLY A CA 1
ATOM 1162 C C . GLY A 1 147 ? -6.795 -0.749 -9.010 1.00 90.25 147 GLY A C 1
ATOM 1163 O O . GLY A 1 147 ? -7.153 -1.384 -8.010 1.00 90.25 147 GLY A O 1
ATOM 1164 N N . VAL A 1 148 ? -5.616 -0.124 -9.097 1.00 91.00 148 VAL A N 1
ATOM 1165 C CA . VAL A 1 148 ? -4.601 -0.039 -8.038 1.00 91.00 148 VAL A CA 1
ATOM 1166 C C . VAL A 1 148 ? -4.633 1.362 -7.406 1.00 91.00 148 VAL A C 1
ATOM 1168 O O . VAL A 1 148 ? -4.623 2.356 -8.139 1.00 91.00 148 VAL A O 1
ATOM 1171 N N . PRO A 1 149 ? -4.665 1.489 -6.066 1.00 88.62 149 PRO A N 1
ATOM 1172 C CA . PRO A 1 149 ? -4.641 2.792 -5.410 1.00 88.62 149 PRO A CA 1
ATOM 1173 C C . PRO A 1 149 ? -3.330 3.532 -5.684 1.00 88.62 149 PRO A C 1
ATOM 1175 O O . PRO A 1 149 ? -2.262 3.083 -5.277 1.00 88.62 149 PRO A O 1
ATOM 1178 N N . ALA A 1 150 ? -3.413 4.693 -6.337 1.00 84.94 150 ALA A N 1
ATOM 1179 C CA . ALA A 1 150 ? -2.238 5.522 -6.584 1.00 84.94 150 ALA A CA 1
ATOM 1180 C C . ALA A 1 150 ? -2.513 7.027 -6.498 1.00 84.94 150 ALA A C 1
ATOM 1182 O O . ALA A 1 150 ? -3.610 7.497 -6.827 1.00 84.94 150 ALA A O 1
ATOM 1183 N N . VAL A 1 151 ? -1.504 7.780 -6.064 1.00 76.69 151 VAL A N 1
ATOM 1184 C CA . VAL A 1 151 ? -1.517 9.243 -5.943 1.00 76.69 151 VAL A CA 1
ATOM 1185 C C . VAL A 1 151 ? -0.216 9.804 -6.514 1.00 76.69 151 VAL A C 1
ATOM 1187 O O . VAL A 1 151 ? 0.847 9.193 -6.411 1.00 76.69 151 VAL A O 1
ATOM 1190 N N . ASN A 1 152 ? -0.304 10.972 -7.153 1.00 69.62 152 ASN A N 1
ATOM 1191 C CA . ASN A 1 152 ? 0.885 11.671 -7.629 1.00 69.62 152 ASN A CA 1
ATOM 1192 C C . ASN A 1 152 ? 1.598 12.307 -6.437 1.00 69.62 152 ASN A C 1
ATOM 1194 O O . ASN A 1 152 ? 0.999 13.081 -5.693 1.00 69.62 152 ASN A O 1
ATOM 1198 N N . TRP A 1 153 ? 2.887 12.032 -6.309 1.00 60.69 153 TRP A N 1
ATOM 1199 C CA . TRP A 1 153 ? 3.762 12.671 -5.344 1.00 60.69 153 TRP A CA 1
ATOM 1200 C C . TRP A 1 153 ? 4.448 13.881 -5.983 1.00 60.69 153 TRP A C 1
ATOM 1202 O O . TRP A 1 153 ? 5.166 13.754 -6.980 1.00 60.69 153 TRP A O 1
ATOM 1212 N N . CYS A 1 154 ? 4.221 15.068 -5.417 1.00 51.72 154 CYS A N 1
ATOM 1213 C CA . CYS A 1 154 ? 4.926 16.286 -5.805 1.00 51.72 154 CYS A CA 1
ATOM 1214 C C . CYS A 1 154 ? 6.011 16.575 -4.762 1.00 51.72 154 CYS A C 1
ATOM 1216 O O . CYS A 1 154 ? 5.712 17.033 -3.664 1.00 51.72 154 CYS A O 1
ATOM 1218 N N . SER A 1 155 ? 7.270 16.311 -5.111 1.00 42.84 155 SER A N 1
ATOM 1219 C CA . SER A 1 155 ? 8.436 16.436 -4.221 1.00 42.84 155 SER A CA 1
ATOM 1220 C C . SER A 1 155 ? 8.718 17.855 -3.712 1.00 42.84 155 SER A C 1
ATOM 1222 O O . SER A 1 155 ? 9.444 18.016 -2.738 1.00 42.84 155 SER A O 1
ATOM 1224 N N . TRP A 1 156 ? 8.174 18.883 -4.367 1.00 36.25 156 TRP A N 1
ATOM 1225 C CA . TRP A 1 156 ? 8.424 20.291 -4.035 1.00 36.25 156 TRP A CA 1
ATOM 1226 C C . TRP A 1 156 ? 7.558 20.793 -2.886 1.00 36.25 156 TRP A C 1
ATOM 1228 O O . TRP A 1 156 ? 7.939 21.712 -2.161 1.00 36.25 156 TRP A O 1
ATOM 1238 N N . HIS A 1 157 ? 6.414 20.146 -2.689 1.00 43.12 157 HIS A N 1
ATOM 1239 C CA . HIS A 1 157 ? 5.511 20.435 -1.600 1.00 43.12 157 HIS A CA 1
ATOM 1240 C C . HIS A 1 157 ? 5.737 19.386 -0.539 1.00 43.12 157 HIS A C 1
ATOM 1242 O O . HIS A 1 157 ? 5.091 18.341 -0.524 1.00 43.12 157 HIS A O 1
ATOM 1248 N N . HIS A 1 158 ? 6.586 19.730 0.421 1.00 43.62 158 HIS A N 1
ATOM 1249 C CA . HIS A 1 158 ? 6.681 19.073 1.720 1.00 43.62 158 HIS A CA 1
ATOM 1250 C C . HIS A 1 158 ? 5.326 19.010 2.496 1.00 43.62 158 HIS A C 1
ATOM 1252 O O . HIS A 1 158 ? 5.286 18.654 3.668 1.00 43.62 158 HIS A O 1
ATOM 1258 N N . TYR A 1 159 ? 4.207 19.364 1.863 1.00 43.00 159 TYR A N 1
ATOM 1259 C CA . TYR A 1 159 ? 2.943 19.752 2.473 1.00 43.00 159 TYR A CA 1
ATOM 1260 C C . TYR A 1 159 ? 1.848 18.677 2.379 1.00 43.00 159 TYR A C 1
ATOM 1262 O O . TYR A 1 159 ? 0.965 18.651 3.224 1.00 43.00 159 TYR A O 1
ATOM 1270 N N . VAL A 1 160 ? 1.904 17.753 1.408 1.00 36.38 160 VAL A N 1
ATOM 1271 C CA . VAL A 1 160 ? 0.783 16.816 1.144 1.00 36.38 160 VAL A CA 1
ATOM 1272 C C . VAL A 1 160 ? 0.847 15.535 1.993 1.00 36.38 160 VAL A C 1
ATOM 1274 O O . VAL A 1 160 ? -0.146 14.822 2.126 1.00 36.38 160 VAL A O 1
ATOM 1277 N N . PHE A 1 161 ? 1.995 15.219 2.604 1.00 38.94 161 PHE A N 1
ATOM 1278 C CA . PHE A 1 161 ? 2.125 13.964 3.360 1.00 38.94 161 PHE A CA 1
ATOM 1279 C C . PHE A 1 161 ? 1.383 13.982 4.697 1.00 38.94 161 PHE A C 1
ATOM 1281 O O . PHE A 1 161 ? 0.840 12.959 5.094 1.00 38.94 161 PHE A O 1
ATOM 1288 N N . HIS A 1 162 ? 1.325 15.136 5.367 1.00 33.44 162 HIS A N 1
ATOM 1289 C CA . HIS A 1 162 ? 0.594 15.249 6.628 1.00 33.44 162 HIS A CA 1
ATOM 1290 C C . HIS A 1 162 ? -0.931 15.227 6.433 1.00 33.44 162 HIS A C 1
ATOM 1292 O O . HIS A 1 162 ? -1.652 14.810 7.325 1.00 33.44 162 HIS A O 1
ATOM 1298 N N . THR A 1 163 ? -1.441 15.670 5.284 1.00 31.70 163 THR A N 1
ATOM 1299 C CA . THR A 1 163 ? -2.891 15.794 5.036 1.00 31.70 163 THR A CA 1
ATOM 1300 C C . THR A 1 163 ? -3.531 14.491 4.581 1.00 31.70 163 THR A C 1
ATOM 1302 O O . THR A 1 163 ? -4.707 14.255 4.818 1.00 31.70 163 THR A O 1
ATOM 1305 N N . LEU A 1 164 ? -2.763 13.627 3.910 1.00 34.81 164 LEU A N 1
ATOM 1306 C CA . LEU A 1 164 ? -3.222 12.282 3.549 1.00 34.81 164 LEU A CA 1
ATOM 1307 C C . LEU A 1 164 ? -3.216 11.320 4.750 1.00 34.81 164 LEU A C 1
ATOM 1309 O O . LEU A 1 164 ? -3.758 10.220 4.648 1.00 34.81 164 LEU A O 1
ATOM 1313 N N . LEU A 1 165 ? -2.580 11.719 5.854 1.00 37.84 165 LEU A N 1
ATOM 1314 C CA . LEU A 1 165 ? -2.351 10.932 7.061 1.00 37.84 165 LEU A CA 1
ATOM 1315 C C . LEU A 1 165 ? -2.524 11.846 8.281 1.00 37.84 165 LEU A C 1
ATOM 1317 O O . LEU A 1 165 ? -1.539 12.234 8.907 1.00 37.84 165 LEU A O 1
ATOM 1321 N N . GLU A 1 166 ? -3.768 12.215 8.594 1.00 36.34 166 GLU A N 1
ATOM 1322 C CA . GLU A 1 166 ? -4.070 12.985 9.804 1.00 36.34 166 GLU A CA 1
ATOM 1323 C C . GLU A 1 166 ? -3.423 12.333 11.047 1.00 36.34 166 GLU A C 1
ATOM 1325 O O . GLU A 1 166 ? -3.610 11.132 11.295 1.00 36.34 166 GLU A O 1
ATOM 1330 N N . PRO A 1 167 ? -2.672 13.094 11.856 1.00 36.84 167 PRO A N 1
ATOM 1331 C CA . PRO A 1 167 ? -1.928 12.558 12.995 1.00 36.84 167 PRO A CA 1
ATOM 1332 C C . PRO A 1 167 ? -2.796 12.036 14.152 1.00 36.84 167 PRO A C 1
ATOM 1334 O O . PRO A 1 167 ? -2.270 11.306 14.990 1.00 36.84 167 PRO A O 1
ATOM 1337 N N . LEU A 1 168 ? -4.106 12.305 14.186 1.00 29.02 168 LEU A N 1
ATOM 1338 C CA . LEU A 1 168 ? -4.975 11.835 15.275 1.00 29.02 168 LEU A CA 1
ATOM 1339 C C . LEU A 1 168 ? -5.534 10.414 15.081 1.00 29.02 168 LEU A C 1
ATOM 1341 O O . LEU A 1 168 ? -5.959 9.790 16.051 1.00 29.02 168 LEU A O 1
ATOM 1345 N N . ILE A 1 169 ? -5.495 9.851 13.865 1.00 30.33 169 ILE A N 1
ATOM 1346 C CA . ILE A 1 169 ? -6.076 8.516 13.584 1.00 30.33 169 ILE A CA 1
ATOM 1347 C C . ILE A 1 169 ? -5.075 7.564 12.894 1.00 30.33 169 ILE A C 1
ATOM 1349 O O . ILE A 1 169 ? -5.281 6.347 12.858 1.00 30.33 169 ILE A O 1
ATOM 1353 N N . TRP A 1 170 ? -3.941 8.070 12.393 1.00 37.81 170 TRP A N 1
ATOM 1354 C CA . TRP A 1 170 ? -3.112 7.334 11.430 1.00 37.81 170 TRP A CA 1
ATOM 1355 C C . TRP A 1 170 ? -1.685 6.902 11.806 1.00 37.81 170 TRP A C 1
ATOM 1357 O O . TRP A 1 170 ? -1.159 6.087 11.039 1.00 37.81 170 TRP A O 1
ATOM 1367 N N . PRO A 1 171 ? -1.068 7.250 12.960 1.00 33.62 171 PRO A N 1
ATOM 1368 C CA . PRO A 1 171 ? 0.227 6.665 13.341 1.00 33.62 171 PRO A CA 1
ATOM 1369 C C . PRO A 1 171 ? 0.232 5.127 13.483 1.00 33.62 171 PRO A C 1
ATOM 1371 O O . PRO A 1 171 ? 1.284 4.535 13.702 1.00 33.62 171 PRO A O 1
ATOM 1374 N N . ASN A 1 172 ? -0.920 4.455 13.342 1.00 33.28 172 ASN A N 1
ATOM 1375 C CA . ASN A 1 172 ? -1.095 3.029 13.619 1.00 33.28 172 ASN A CA 1
ATOM 1376 C C . ASN A 1 172 ? -1.614 2.180 12.441 1.00 33.28 172 ASN A C 1
ATOM 1378 O O . ASN A 1 172 ? -1.875 0.987 12.619 1.00 33.28 172 ASN A O 1
ATOM 1382 N N . VAL A 1 173 ? -1.768 2.746 11.238 1.00 40.53 173 VAL A N 1
ATOM 1383 C CA . VAL A 1 173 ? -2.441 2.040 10.126 1.00 40.53 173 VAL A CA 1
ATOM 1384 C C . VAL A 1 173 ? -1.469 1.357 9.166 1.00 40.53 173 VAL A C 1
ATOM 1386 O O . VAL A 1 173 ? -1.767 0.254 8.705 1.00 40.53 173 VAL A O 1
ATOM 1389 N N . LEU A 1 174 ? -0.319 1.978 8.885 1.00 45.06 174 LEU A N 1
ATOM 1390 C CA . LEU A 1 174 ? 0.644 1.489 7.896 1.00 45.06 174 LEU A CA 1
ATOM 1391 C C . LEU A 1 174 ? 1.503 0.355 8.459 1.00 45.06 174 LEU A C 1
ATOM 1393 O O . LEU A 1 174 ? 2.198 0.525 9.463 1.00 45.06 174 LEU A O 1
ATOM 1397 N N . ASP A 1 175 ? 1.468 -0.799 7.790 1.00 37.78 175 ASP A N 1
ATOM 1398 C CA . ASP A 1 175 ? 2.166 -2.001 8.243 1.00 37.78 175 ASP A CA 1
ATOM 1399 C C . ASP A 1 175 ? 3.525 -2.191 7.549 1.00 37.78 175 ASP A C 1
ATOM 1401 O O . ASP A 1 175 ? 4.442 -2.754 8.153 1.00 37.78 175 ASP A O 1
ATOM 1405 N N . VAL A 1 176 ? 3.656 -1.725 6.299 1.00 46.50 176 VAL A N 1
ATOM 1406 C CA . VAL A 1 176 ? 4.867 -1.842 5.468 1.00 46.50 176 VAL A CA 1
ATOM 1407 C C . VAL A 1 176 ? 5.101 -0.559 4.663 1.00 46.50 176 VAL A C 1
ATOM 1409 O O . VAL A 1 176 ? 4.155 -0.021 4.093 1.00 46.50 176 VAL A O 1
ATOM 1412 N N . SER A 1 177 ? 6.349 -0.101 4.545 1.00 45.78 177 SER A N 1
ATOM 1413 C CA . SER A 1 177 ? 6.752 0.909 3.550 1.00 45.78 177 SER A CA 1
ATOM 1414 C C . SER A 1 177 ? 7.849 0.374 2.631 1.00 45.78 177 SER A C 1
ATOM 1416 O O . SER A 1 177 ? 8.856 -0.130 3.126 1.00 45.78 177 SER A O 1
ATOM 1418 N N . TYR A 1 178 ? 7.663 0.491 1.316 1.00 44.97 178 TYR A N 1
ATOM 1419 C CA . TYR A 1 178 ? 8.629 0.138 0.272 1.00 44.97 178 TYR A CA 1
ATOM 1420 C C . TYR A 1 178 ? 9.168 1.394 -0.414 1.00 44.97 178 TYR A C 1
ATOM 1422 O O . TYR A 1 178 ? 8.412 2.322 -0.718 1.00 44.97 178 TYR A O 1
ATOM 1430 N N . HIS A 1 179 ? 10.474 1.401 -0.677 1.00 56.31 179 HIS A N 1
ATOM 1431 C CA . HIS A 1 179 ? 11.149 2.468 -1.410 1.00 56.31 179 HIS A CA 1
ATOM 1432 C C . HIS A 1 179 ? 11.942 1.893 -2.578 1.00 56.31 179 HIS A C 1
ATOM 1434 O O . HIS A 1 179 ? 12.887 1.128 -2.371 1.00 56.31 179 HIS A O 1
ATOM 1440 N N . GLY A 1 180 ? 11.572 2.310 -3.790 1.00 41.47 180 GLY A N 1
ATOM 1441 C CA . GLY A 1 180 ? 12.348 2.100 -5.006 1.00 41.47 180 GLY A CA 1
ATOM 1442 C C . GLY A 1 180 ? 13.077 3.378 -5.425 1.00 41.47 180 GLY A C 1
ATOM 1443 O O . GLY A 1 180 ? 12.446 4.384 -5.731 1.00 41.47 180 GLY A O 1
ATOM 1444 N N . LEU A 1 181 ? 14.411 3.320 -5.428 1.00 40.28 181 LEU A N 1
ATOM 1445 C CA . LEU A 1 181 ? 15.349 4.036 -6.310 1.00 40.28 181 LEU A CA 1
ATOM 1446 C C . LEU A 1 181 ? 14.916 5.429 -6.838 1.00 40.28 181 LEU A C 1
ATOM 1448 O O . LEU A 1 181 ? 14.835 5.591 -8.047 1.00 40.28 181 LEU A O 1
ATOM 1452 N N . LEU A 1 182 ? 14.640 6.414 -5.961 1.00 36.91 182 LEU A N 1
ATOM 1453 C CA . LEU A 1 182 ? 14.903 7.868 -6.142 1.00 36.91 182 LEU A CA 1
ATOM 1454 C C . LEU A 1 182 ? 14.286 8.724 -5.007 1.00 36.91 182 LEU A C 1
ATOM 1456 O O . LEU A 1 182 ? 13.486 9.628 -5.246 1.00 36.91 182 LEU A O 1
ATOM 1460 N N . MET A 1 183 ? 14.638 8.481 -3.742 1.00 38.62 183 MET A N 1
ATOM 1461 C CA . MET A 1 183 ? 14.218 9.390 -2.666 1.00 38.62 183 MET A CA 1
ATOM 1462 C C . MET A 1 183 ? 15.414 9.911 -1.885 1.00 38.62 183 MET A C 1
ATOM 1464 O O . MET A 1 183 ? 16.166 9.152 -1.282 1.00 38.62 183 MET A O 1
ATOM 1468 N N . MET A 1 184 ? 15.574 11.239 -1.918 1.00 37.72 184 MET A N 1
ATOM 1469 C CA . MET A 1 184 ? 16.497 11.976 -1.062 1.00 37.72 184 MET A CA 1
ATOM 1470 C C . MET A 1 184 ? 16.270 11.580 0.401 1.00 37.72 184 MET A C 1
ATOM 1472 O O . MET A 1 184 ? 15.132 11.485 0.871 1.00 37.72 184 MET A O 1
ATOM 1476 N N . VAL A 1 185 ? 17.377 11.427 1.126 1.00 34.78 185 VAL A N 1
ATOM 1477 C CA . VAL A 1 185 ? 17.459 11.074 2.554 1.00 34.78 185 VAL A CA 1
ATOM 1478 C C . VAL A 1 185 ? 16.489 11.892 3.430 1.00 34.78 185 VAL A C 1
ATOM 1480 O O . VAL A 1 185 ? 15.937 11.364 4.392 1.00 34.78 185 VAL A O 1
ATOM 1483 N N . CYS A 1 186 ? 16.194 13.146 3.062 1.00 35.66 186 CYS A N 1
ATOM 1484 C CA . CYS A 1 186 ? 15.255 14.018 3.778 1.00 35.66 186 CYS A CA 1
ATOM 1485 C C . CYS A 1 186 ? 13.796 13.529 3.751 1.00 35.66 186 CYS A C 1
ATOM 1487 O O . CYS A 1 186 ? 13.083 13.665 4.741 1.00 35.66 186 CYS A O 1
ATOM 1489 N N . THR A 1 187 ? 13.340 12.941 2.642 1.00 49.78 187 THR A N 1
ATOM 1490 C CA . THR A 1 187 ? 11.976 12.392 2.542 1.00 49.78 187 THR A CA 1
ATOM 1491 C C . THR A 1 187 ? 11.845 11.013 3.184 1.00 49.78 187 THR A C 1
ATOM 1493 O O . THR A 1 187 ? 10.765 10.677 3.666 1.00 49.78 187 THR A O 1
ATOM 1496 N N . LEU A 1 188 ? 12.947 10.254 3.253 1.00 54.44 188 LEU A N 1
ATOM 1497 C CA . LEU A 1 188 ? 12.989 8.955 3.921 1.00 54.44 188 LEU A CA 1
ATOM 1498 C C . LEU A 1 188 ? 12.582 9.109 5.389 1.00 54.44 188 LEU A C 1
ATOM 1500 O O . LEU A 1 188 ? 11.658 8.432 5.816 1.00 54.44 188 LEU A O 1
ATOM 1504 N N . TRP A 1 189 ? 13.196 10.059 6.109 1.00 57.69 189 TRP A N 1
ATOM 1505 C CA . TRP A 1 189 ? 12.989 10.312 7.544 1.00 57.69 189 TRP A CA 1
ATOM 1506 C C . TRP A 1 189 ? 11.517 10.309 7.969 1.00 57.69 189 TRP A C 1
ATOM 1508 O O . TRP A 1 189 ? 11.138 9.579 8.879 1.00 57.69 189 TRP A O 1
ATOM 1518 N N . LYS A 1 190 ? 10.665 11.072 7.279 1.00 59.97 190 LYS A N 1
ATOM 1519 C CA . LYS A 1 190 ? 9.250 11.167 7.650 1.00 59.97 190 LYS A CA 1
ATOM 1520 C C . LYS A 1 190 ? 8.476 9.894 7.348 1.00 59.97 190 LYS A C 1
ATOM 1522 O O . LYS A 1 190 ? 7.661 9.469 8.157 1.00 59.97 190 LYS A O 1
ATOM 1527 N N . LEU A 1 191 ? 8.758 9.245 6.221 1.00 60.91 191 LEU A N 1
ATOM 1528 C CA . LEU A 1 191 ? 8.068 8.022 5.804 1.00 60.91 191 LEU A CA 1
ATOM 1529 C C . LEU A 1 191 ? 8.246 6.880 6.812 1.00 60.91 191 LEU A C 1
ATOM 1531 O O . LEU A 1 191 ? 7.287 6.167 7.105 1.00 60.91 191 LEU A O 1
ATOM 1535 N N . ILE A 1 192 ? 9.447 6.732 7.377 1.00 60.91 192 ILE A N 1
ATOM 1536 C CA . ILE A 1 192 ? 9.713 5.759 8.452 1.00 60.91 192 ILE A CA 1
ATOM 1537 C C . ILE A 1 192 ? 9.204 6.225 9.820 1.00 60.91 192 ILE A C 1
ATOM 1539 O O . ILE A 1 192 ? 9.032 5.413 10.726 1.00 60.91 192 ILE A O 1
ATOM 1543 N N . GLU A 1 193 ? 8.899 7.502 10.005 1.00 63.50 193 GLU A N 1
ATOM 1544 C CA . GLU A 1 193 ? 8.300 7.975 11.249 1.00 63.50 193 GLU A CA 1
ATOM 1545 C C . GLU A 1 193 ? 6.829 7.547 11.379 1.00 63.50 193 GLU A C 1
ATOM 1547 O O . GLU A 1 193 ? 6.437 7.049 12.436 1.00 63.50 193 GLU A O 1
ATOM 1552 N N . PHE A 1 194 ? 6.057 7.618 10.286 1.00 62.16 194 PHE A N 1
ATOM 1553 C CA . PHE A 1 194 ? 4.617 7.307 10.248 1.00 62.16 194 PHE A CA 1
ATOM 1554 C C . PHE A 1 194 ? 4.258 5.821 10.358 1.00 62.16 194 PHE A C 1
ATOM 1556 O O . PHE A 1 194 ? 3.090 5.477 10.540 1.00 62.16 194 PHE A O 1
ATOM 1563 N N . LEU A 1 195 ? 5.229 4.916 10.223 1.00 71.50 195 LEU A N 1
ATOM 1564 C CA . LEU A 1 195 ? 4.958 3.489 10.368 1.00 71.50 195 LEU A CA 1
ATOM 1565 C C . LEU A 1 195 ? 4.632 3.155 11.820 1.00 71.50 195 LEU A C 1
ATOM 1567 O O . LEU A 1 195 ? 5.299 3.617 12.752 1.00 71.50 195 LEU A O 1
ATOM 1571 N N . ARG A 1 196 ? 3.636 2.294 12.010 1.00 75.88 196 ARG A N 1
ATOM 1572 C CA . ARG A 1 196 ? 3.213 1.884 13.347 1.00 75.88 196 ARG A CA 1
ATOM 1573 C C . ARG A 1 196 ? 4.327 1.136 14.091 1.00 75.88 196 ARG A C 1
ATOM 1575 O O . ARG A 1 196 ? 5.174 0.495 13.451 1.00 75.88 196 ARG A O 1
ATOM 1582 N N . PRO A 1 197 ? 4.317 1.121 15.431 1.00 85.06 197 PRO A N 1
ATOM 1583 C CA . PRO A 1 197 ? 5.211 0.261 16.198 1.00 85.06 197 PRO A CA 1
ATOM 1584 C C . PRO A 1 197 ? 5.080 -1.213 15.776 1.00 85.06 197 PRO A C 1
ATOM 1586 O O . PRO A 1 197 ? 3.983 -1.746 15.610 1.00 85.06 197 PRO A O 1
ATOM 1589 N N . GLY A 1 198 ? 6.212 -1.878 15.540 1.00 86.62 198 GLY A N 1
ATOM 1590 C CA . GLY A 1 198 ? 6.249 -3.239 14.996 1.00 86.62 198 GLY A CA 1
ATOM 1591 C C . GLY A 1 198 ? 6.041 -3.368 13.480 1.00 86.62 198 GLY A C 1
ATOM 1592 O O . GLY A 1 198 ? 6.109 -4.498 12.991 1.00 86.62 198 GLY A O 1
ATOM 1593 N N . GLY A 1 199 ? 5.805 -2.266 12.757 1.00 88.38 199 GLY A N 1
ATOM 1594 C CA . GLY A 1 199 ? 5.744 -2.219 11.292 1.00 88.38 199 GLY A CA 1
ATOM 1595 C C . GLY A 1 199 ? 7.100 -2.454 10.621 1.00 88.38 199 GLY A C 1
ATOM 1596 O O . GLY A 1 199 ? 8.145 -2.453 11.280 1.00 88.38 199 GLY A O 1
ATOM 1597 N N . TYR A 1 200 ? 7.078 -2.662 9.305 1.00 89.31 200 TYR A N 1
ATOM 1598 C CA . TYR A 1 200 ? 8.255 -3.005 8.508 1.00 89.31 200 TYR A CA 1
ATOM 1599 C C . TYR A 1 200 ? 8.605 -1.903 7.513 1.00 89.31 200 TYR A C 1
ATOM 1601 O O . TYR A 1 200 ? 7.738 -1.289 6.894 1.00 89.31 200 TYR A O 1
ATOM 1609 N N . TRP A 1 201 ? 9.895 -1.688 7.322 1.00 90.06 201 TRP A N 1
ATOM 1610 C CA . TRP A 1 201 ? 10.421 -0.807 6.296 1.00 90.06 201 TRP A CA 1
ATOM 1611 C C . TRP A 1 201 ? 11.344 -1.609 5.390 1.00 90.06 201 TRP A C 1
ATOM 1613 O O . TRP A 1 201 ? 12.233 -2.312 5.864 1.00 90.06 201 TRP A O 1
ATOM 1623 N N . ILE A 1 202 ? 11.088 -1.522 4.090 1.00 89.44 202 ILE A N 1
ATOM 1624 C CA . ILE A 1 202 ? 11.808 -2.217 3.035 1.00 89.44 202 ILE A CA 1
ATOM 1625 C C . ILE A 1 202 ? 12.507 -1.154 2.194 1.00 89.44 202 ILE A C 1
ATOM 1627 O O . ILE A 1 202 ? 11.858 -0.278 1.609 1.00 89.44 202 ILE A O 1
ATOM 1631 N N . LEU A 1 203 ? 13.830 -1.247 2.123 1.00 87.19 203 LEU A N 1
ATOM 1632 C CA . LEU A 1 203 ? 14.636 -0.485 1.180 1.00 87.19 203 LEU A CA 1
ATOM 1633 C C . LEU A 1 203 ? 15.105 -1.432 0.086 1.00 87.19 203 LEU A C 1
ATOM 1635 O O . LEU A 1 203 ? 15.732 -2.451 0.389 1.00 87.19 203 LEU A O 1
ATOM 1639 N N . SER A 1 204 ? 14.805 -1.089 -1.168 1.00 83.81 204 SER A N 1
ATOM 1640 C CA . SER A 1 204 ? 15.257 -1.872 -2.308 1.00 83.81 204 SER A CA 1
ATOM 1641 C C . SER A 1 204 ? 16.016 -1.018 -3.318 1.00 83.81 204 SER A C 1
ATOM 1643 O O . SER A 1 204 ? 15.502 -0.021 -3.830 1.00 83.81 204 SER A O 1
ATOM 1645 N N . GLY A 1 205 ? 17.250 -1.433 -3.611 1.00 81.69 205 GLY A N 1
ATOM 1646 C CA . GLY A 1 205 ? 18.175 -0.720 -4.492 1.00 81.69 205 GLY A CA 1
ATOM 1647 C C . GLY A 1 205 ? 19.268 0.035 -3.728 1.00 81.69 205 GLY A C 1
ATOM 1648 O O . GLY A 1 205 ? 19.526 -0.272 -2.563 1.00 81.69 205 GLY A O 1
ATOM 1649 N N . PRO A 1 206 ? 19.949 1.004 -4.365 1.00 79.50 206 PRO A N 1
ATOM 1650 C CA . PRO A 1 206 ? 21.102 1.668 -3.784 1.00 79.50 206 PRO A CA 1
ATOM 1651 C C . PRO A 1 206 ? 20.732 2.359 -2.460 1.00 79.50 206 PRO A C 1
ATOM 1653 O O . PRO A 1 206 ? 19.657 2.951 -2.359 1.00 79.50 206 PRO A O 1
ATOM 1656 N N . PRO A 1 207 ? 21.618 2.312 -1.452 1.00 86.62 207 PRO A N 1
ATOM 1657 C CA . PRO A 1 207 ? 22.958 1.725 -1.498 1.00 86.62 207 PRO A CA 1
ATOM 1658 C C . PRO A 1 207 ? 23.011 0.213 -1.199 1.00 86.62 207 PRO A C 1
ATOM 1660 O O . PRO A 1 207 ? 24.099 -0.350 -1.211 1.00 86.62 207 PRO A O 1
ATOM 1663 N N . ILE A 1 208 ? 21.894 -0.469 -0.933 1.00 88.69 208 ILE A N 1
ATOM 1664 C CA . ILE A 1 208 ? 21.893 -1.905 -0.596 1.00 88.69 208 ILE A CA 1
ATOM 1665 C C . ILE A 1 208 ? 22.465 -2.718 -1.758 1.00 88.69 208 ILE A C 1
ATOM 1667 O O . ILE A 1 208 ? 22.125 -2.457 -2.901 1.00 88.69 208 ILE A O 1
ATOM 1671 N N . ASN A 1 209 ? 23.337 -3.692 -1.475 1.00 87.88 209 ASN A N 1
ATOM 1672 C CA . ASN A 1 209 ? 24.080 -4.466 -2.483 1.00 87.88 209 ASN A CA 1
ATOM 1673 C C . ASN A 1 209 ? 25.123 -3.681 -3.303 1.00 87.88 209 ASN A C 1
ATOM 1675 O O . ASN A 1 209 ? 25.533 -4.107 -4.389 1.00 87.88 209 ASN A O 1
ATOM 1679 N N . TRP A 1 210 ? 25.621 -2.555 -2.784 1.00 87.56 210 TRP A N 1
ATOM 1680 C CA . TRP A 1 210 ? 26.674 -1.774 -3.446 1.00 87.56 210 TRP A CA 1
ATOM 1681 C C . TRP A 1 210 ? 27.919 -2.592 -3.810 1.00 87.56 210 TRP A C 1
ATOM 1683 O O . TRP A 1 210 ? 28.560 -2.311 -4.820 1.00 87.56 210 TRP A O 1
ATOM 1693 N N . LYS A 1 211 ? 28.250 -3.639 -3.040 1.00 89.56 211 LYS A N 1
ATOM 1694 C CA . LYS A 1 211 ? 29.393 -4.529 -3.320 1.00 89.56 211 LYS A CA 1
ATOM 1695 C C . LYS A 1 211 ? 29.314 -5.158 -4.715 1.00 89.56 211 LYS A C 1
ATOM 1697 O O . LYS A 1 211 ? 30.352 -5.342 -5.347 1.00 89.56 211 LYS A O 1
ATOM 1702 N N . THR A 1 212 ? 28.099 -5.434 -5.185 1.00 87.19 212 THR A N 1
ATOM 1703 C CA . THR A 1 212 ? 27.823 -6.052 -6.486 1.00 87.19 212 THR A CA 1
ATOM 1704 C C . THR A 1 212 ? 27.636 -4.996 -7.578 1.00 87.19 212 THR A C 1
ATOM 1706 O O . THR A 1 212 ? 28.196 -5.132 -8.663 1.00 87.19 212 THR A O 1
ATOM 1709 N N . TYR A 1 213 ? 26.902 -3.914 -7.289 1.00 84.69 213 TYR A N 1
ATOM 1710 C CA . TYR A 1 213 ? 26.391 -2.996 -8.318 1.00 84.69 213 TYR A CA 1
ATOM 1711 C C . TYR A 1 213 ? 27.063 -1.618 -8.399 1.00 84.69 213 TYR A C 1
ATOM 1713 O O . TYR A 1 213 ? 26.672 -0.815 -9.246 1.00 84.69 213 TYR A O 1
ATOM 1721 N N . TYR A 1 214 ? 28.095 -1.325 -7.595 1.00 83.81 214 TYR A N 1
ATOM 1722 C CA . TYR A 1 214 ? 28.752 -0.003 -7.610 1.00 83.81 214 TYR A CA 1
ATOM 1723 C C . TYR A 1 214 ? 29.202 0.445 -9.014 1.00 83.81 214 TYR A C 1
ATOM 1725 O O . TYR A 1 214 ? 29.029 1.609 -9.375 1.00 83.81 214 TYR A O 1
ATOM 1733 N N . LYS A 1 215 ? 29.709 -0.490 -9.838 1.00 86.88 215 LYS A N 1
ATOM 1734 C CA . LYS A 1 215 ? 30.103 -0.218 -11.231 1.00 86.88 215 LYS A CA 1
ATOM 1735 C C . LYS A 1 215 ? 28.902 0.170 -12.093 1.00 86.88 215 LYS A C 1
ATOM 1737 O O . LYS A 1 215 ? 28.976 1.141 -12.833 1.00 86.88 215 LYS A O 1
ATOM 1742 N N . THR A 1 216 ? 27.795 -0.562 -11.971 1.00 83.44 216 THR A N 1
ATOM 1743 C CA . THR A 1 216 ? 26.558 -0.321 -12.730 1.00 83.44 216 THR A CA 1
ATOM 1744 C C . THR A 1 216 ? 25.941 1.032 -12.398 1.00 83.44 216 THR A C 1
ATOM 1746 O O . THR A 1 216 ? 25.399 1.696 -13.275 1.00 83.44 216 THR A O 1
ATOM 1749 N N . TRP A 1 217 ? 26.039 1.467 -11.141 1.00 79.31 217 TRP A N 1
ATOM 1750 C CA . TRP A 1 217 ? 25.525 2.769 -10.715 1.00 79.31 217 TRP A CA 1
ATOM 1751 C C . TRP A 1 217 ? 26.477 3.930 -10.990 1.00 79.31 217 TRP A C 1
ATOM 1753 O O . TRP A 1 217 ? 26.100 5.068 -10.729 1.00 79.31 217 TRP A O 1
ATOM 1763 N N . ASN A 1 218 ? 27.680 3.666 -11.510 1.00 86.81 218 ASN A N 1
ATOM 1764 C CA . ASN A 1 218 ? 28.719 4.668 -11.737 1.00 86.81 218 ASN A CA 1
ATOM 1765 C C . ASN A 1 218 ? 29.022 5.501 -10.471 1.00 86.81 218 ASN A C 1
ATOM 1767 O O . ASN A 1 218 ? 29.117 6.726 -10.518 1.00 86.81 218 ASN A O 1
ATOM 1771 N N . ARG A 1 219 ? 29.111 4.828 -9.313 1.00 85.31 219 ARG A N 1
ATOM 1772 C CA . ARG A 1 219 ? 29.389 5.443 -8.002 1.00 85.31 219 ARG A CA 1
ATOM 1773 C C . ARG A 1 219 ? 30.540 4.728 -7.298 1.00 85.31 219 ARG A C 1
ATOM 1775 O O . ARG A 1 219 ? 30.762 3.535 -7.513 1.00 85.31 219 ARG A O 1
ATOM 1782 N N . SER A 1 220 ? 31.269 5.451 -6.449 1.00 88.56 220 SER A N 1
ATOM 1783 C CA . SER A 1 220 ? 32.363 4.865 -5.669 1.00 88.56 220 SER A CA 1
ATOM 1784 C C . SER A 1 220 ? 31.829 3.918 -4.585 1.00 88.56 220 SER A C 1
ATOM 1786 O O . SER A 1 220 ? 30.683 4.035 -4.130 1.00 88.56 220 SER A O 1
ATOM 1788 N N . LYS A 1 221 ? 32.657 2.953 -4.169 1.00 91.50 221 LYS A N 1
ATOM 1789 C CA . LYS A 1 221 ? 32.301 2.030 -3.080 1.00 91.50 221 LYS A CA 1
ATOM 1790 C C . LYS A 1 221 ? 32.186 2.784 -1.761 1.00 91.50 221 LYS A C 1
ATOM 1792 O O . LYS A 1 221 ? 31.297 2.498 -0.966 1.00 91.50 221 LYS A O 1
ATOM 1797 N N . GLU A 1 222 ? 33.072 3.748 -1.564 1.00 90.69 222 GLU A N 1
ATOM 1798 C CA . GLU A 1 222 ? 33.194 4.575 -0.374 1.00 90.69 222 GLU A CA 1
ATOM 1799 C C . GLU A 1 222 ? 31.934 5.424 -0.183 1.00 90.69 222 GLU A C 1
ATOM 1801 O O . GLU A 1 222 ? 31.367 5.432 0.911 1.00 90.69 222 GLU A O 1
ATOM 1806 N N . ASP A 1 223 ? 31.428 6.045 -1.254 1.00 88.81 223 ASP A N 1
ATOM 1807 C CA . ASP A 1 223 ? 30.200 6.846 -1.209 1.00 88.81 223 ASP A CA 1
ATOM 1808 C C . ASP A 1 223 ? 28.982 5.995 -0.853 1.00 88.81 223 ASP A C 1
ATOM 1810 O O . ASP A 1 223 ? 28.192 6.366 0.015 1.00 88.81 223 ASP A O 1
ATOM 1814 N N . LEU A 1 224 ? 28.827 4.838 -1.505 1.00 88.06 224 LEU A N 1
ATOM 1815 C CA . LEU A 1 224 ? 27.692 3.945 -1.269 1.00 88.06 224 LEU A CA 1
ATOM 1816 C C . LEU A 1 224 ? 27.742 3.328 0.131 1.00 88.06 224 LEU A C 1
ATOM 1818 O O . LEU A 1 224 ? 26.719 3.238 0.809 1.00 88.06 224 LEU A O 1
ATOM 1822 N N . GLN A 1 225 ? 28.933 2.952 0.599 1.00 91.69 225 GLN A N 1
ATOM 1823 C CA . GLN A 1 225 ? 29.120 2.455 1.955 1.00 91.69 225 GLN A CA 1
ATOM 1824 C C . GLN A 1 225 ? 28.814 3.543 2.991 1.00 91.69 225 GLN A C 1
ATOM 1826 O O . GLN A 1 225 ? 28.150 3.266 3.992 1.00 91.69 225 GLN A O 1
ATOM 1831 N N . ALA A 1 226 ? 29.274 4.776 2.769 1.00 89.81 226 ALA A N 1
ATOM 1832 C CA . ALA A 1 226 ? 28.976 5.904 3.644 1.00 89.81 226 ALA A CA 1
ATOM 1833 C C . ALA A 1 226 ? 27.473 6.217 3.667 1.00 89.81 226 ALA A C 1
ATOM 1835 O O . ALA A 1 226 ? 26.917 6.483 4.732 1.00 89.81 226 ALA A O 1
ATOM 1836 N N . GLU A 1 227 ? 26.800 6.143 2.520 1.00 87.31 227 GLU A N 1
ATOM 1837 C CA . GLU A 1 227 ? 25.352 6.316 2.412 1.00 87.31 227 GLU A CA 1
ATOM 1838 C C . GLU A 1 227 ? 24.588 5.223 3.170 1.00 87.31 227 GLU A C 1
ATOM 1840 O O . GLU A 1 227 ? 23.724 5.546 3.985 1.00 87.31 227 GLU A O 1
ATOM 1845 N N . GLN A 1 228 ? 24.954 3.947 2.996 1.00 90.50 228 GLN A N 1
ATOM 1846 C CA . GLN A 1 228 ? 24.333 2.845 3.737 1.00 90.50 228 GLN A CA 1
ATOM 1847 C C . GLN A 1 228 ? 24.530 3.011 5.249 1.00 90.50 228 GLN A C 1
ATOM 1849 O O . GLN A 1 228 ? 23.573 2.876 6.008 1.00 90.50 228 GLN A O 1
ATOM 1854 N N . ARG A 1 229 ? 25.742 3.376 5.694 1.00 91.44 229 ARG A N 1
ATOM 1855 C CA . ARG A 1 229 ? 26.025 3.634 7.116 1.00 91.44 229 ARG A CA 1
ATOM 1856 C C . ARG A 1 229 ? 25.171 4.769 7.674 1.00 91.44 229 ARG A C 1
ATOM 1858 O O . ARG A 1 229 ? 24.635 4.630 8.768 1.00 91.44 229 ARG A O 1
ATOM 1865 N N . LYS A 1 230 ? 25.013 5.874 6.934 1.00 89.62 230 LYS A N 1
ATOM 1866 C CA . LYS A 1 230 ? 24.142 6.992 7.340 1.00 89.62 230 LYS A CA 1
ATOM 1867 C C . LYS A 1 230 ? 22.696 6.534 7.501 1.00 89.62 230 LYS A C 1
ATOM 1869 O O . LYS A 1 230 ? 22.057 6.888 8.486 1.00 89.62 230 LYS A O 1
ATOM 1874 N N . ILE A 1 231 ? 22.197 5.729 6.563 1.00 87.19 231 ILE A N 1
ATOM 1875 C CA . ILE A 1 231 ? 20.841 5.176 6.617 1.00 87.19 231 ILE A CA 1
ATOM 1876 C C . ILE A 1 231 ? 20.662 4.277 7.848 1.00 87.19 231 ILE A C 1
ATOM 1878 O O . ILE A 1 231 ? 19.682 4.415 8.575 1.00 87.19 231 ILE A O 1
ATOM 1882 N N . GLU A 1 232 ? 21.611 3.381 8.113 1.00 90.88 232 GLU A N 1
ATOM 1883 C CA . GLU A 1 232 ? 21.551 2.464 9.256 1.00 90.88 232 GLU A CA 1
ATOM 1884 C C . GLU A 1 232 ? 21.626 3.204 10.597 1.00 90.88 232 GLU A C 1
ATOM 1886 O O . GLU A 1 232 ? 20.843 2.910 11.500 1.00 90.88 232 GLU A O 1
ATOM 1891 N N . GLN A 1 233 ? 22.493 4.216 10.707 1.00 88.56 233 GLN A N 1
ATOM 1892 C CA . GLN A 1 233 ? 22.568 5.087 11.883 1.00 88.56 233 GLN A CA 1
ATOM 1893 C C . GLN A 1 233 ? 21.256 5.847 12.110 1.00 88.56 233 GLN A C 1
ATOM 1895 O O . GLN A 1 233 ? 20.781 5.944 13.242 1.00 88.56 233 GLN A O 1
ATOM 1900 N N . LEU A 1 234 ? 20.649 6.362 11.038 1.00 84.75 234 LEU A N 1
ATOM 1901 C CA . LEU A 1 234 ? 19.369 7.063 11.099 1.00 84.75 234 LEU A CA 1
ATOM 1902 C C . LEU A 1 234 ? 18.240 6.138 11.561 1.00 84.75 234 LEU A C 1
ATOM 1904 O O . LEU A 1 234 ? 17.454 6.502 12.434 1.00 84.75 234 LEU A O 1
ATOM 1908 N N . ALA A 1 235 ? 18.188 4.929 11.002 1.00 87.00 235 ALA A N 1
ATOM 1909 C CA . ALA A 1 235 ? 17.227 3.904 11.378 1.00 87.00 235 ALA A CA 1
ATOM 1910 C C . ALA A 1 235 ? 17.359 3.563 12.873 1.00 87.00 235 ALA A C 1
ATOM 1912 O O . ALA A 1 235 ? 16.365 3.548 13.600 1.00 87.00 235 ALA A O 1
ATOM 1913 N N . GLU A 1 236 ? 18.585 3.383 13.363 1.00 87.44 236 GLU A N 1
ATOM 1914 C CA . GLU A 1 236 ? 18.854 3.100 14.774 1.00 87.44 236 GLU A CA 1
ATOM 1915 C C . GLU A 1 236 ? 18.393 4.246 15.700 1.00 87.44 236 GLU A C 1
ATOM 1917 O O . GLU A 1 236 ? 17.713 3.996 16.698 1.00 87.44 236 GLU A O 1
ATOM 1922 N N . LEU A 1 237 ? 18.673 5.509 15.342 1.00 84.94 237 LEU A N 1
ATOM 1923 C CA . LEU A 1 237 ? 18.191 6.703 16.067 1.00 84.94 237 LEU A CA 1
ATOM 1924 C C . LEU A 1 237 ? 16.654 6.795 16.106 1.00 84.94 237 LEU A C 1
ATOM 1926 O O . LEU A 1 237 ? 16.048 7.279 17.072 1.00 84.94 237 LEU A O 1
ATOM 1930 N N . LEU A 1 238 ? 16.002 6.299 15.058 1.00 81.06 238 LEU A N 1
ATOM 1931 C CA . LEU A 1 238 ? 14.551 6.221 14.942 1.00 81.06 238 LEU A CA 1
ATOM 1932 C C . LEU A 1 238 ? 13.948 4.956 15.570 1.00 81.06 238 LEU A C 1
ATOM 1934 O O . LEU A 1 238 ? 12.740 4.749 15.463 1.00 81.06 238 LEU A O 1
ATOM 1938 N N . CYS A 1 239 ? 14.739 4.156 16.289 1.00 87.44 239 CYS A N 1
ATOM 1939 C CA . CYS A 1 239 ? 14.294 2.916 16.926 1.00 87.44 239 CYS A CA 1
ATOM 1940 C C . CYS A 1 239 ? 13.835 1.854 15.916 1.00 87.44 239 CYS A C 1
ATOM 1942 O O . CYS A 1 239 ? 12.824 1.176 16.118 1.00 87.44 239 CYS A O 1
ATOM 1944 N N . TRP A 1 240 ? 14.580 1.704 14.827 1.00 88.75 240 TRP A N 1
ATOM 1945 C CA . TRP A 1 240 ? 14.424 0.623 13.863 1.00 88.75 240 TRP A CA 1
ATOM 1946 C C . TRP A 1 240 ? 15.526 -0.410 14.029 1.00 88.75 240 TRP A C 1
ATOM 1948 O O . TRP A 1 240 ? 16.688 -0.086 14.254 1.00 88.75 240 TRP A O 1
ATOM 1958 N N . GLU A 1 241 ? 15.155 -1.676 13.885 1.00 91.56 241 GLU A N 1
ATOM 1959 C CA . GLU A 1 241 ? 16.081 -2.799 13.937 1.00 91.56 241 GLU A CA 1
ATOM 1960 C C . GLU A 1 241 ? 16.140 -3.486 12.579 1.00 91.56 241 GLU A C 1
ATOM 1962 O O . GLU A 1 241 ? 15.107 -3.889 12.045 1.00 91.56 241 GLU A O 1
ATOM 1967 N N . LYS A 1 242 ? 17.343 -3.659 12.034 1.00 93.38 242 LYS A N 1
ATOM 1968 C CA . LYS A 1 242 ? 17.548 -4.401 10.791 1.00 93.38 242 LYS A CA 1
ATOM 1969 C C . LYS A 1 242 ? 17.316 -5.894 11.031 1.00 93.38 242 LYS A C 1
ATOM 1971 O O . LYS A 1 242 ? 17.920 -6.475 11.926 1.00 93.38 242 LYS A O 1
ATOM 1976 N N . LYS A 1 243 ? 16.425 -6.507 10.252 1.00 94.69 243 LYS A N 1
ATOM 1977 C CA . LYS A 1 243 ? 16.034 -7.922 10.373 1.00 94.69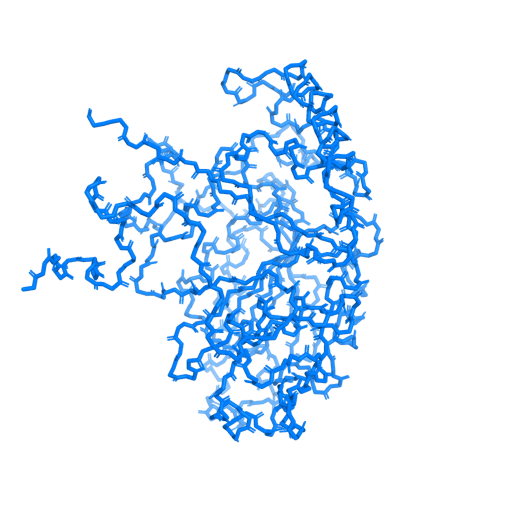 243 LYS A CA 1
ATOM 1978 C C . LYS A 1 243 ? 16.540 -8.788 9.231 1.00 94.69 243 LYS A C 1
ATOM 1980 O O . LYS A 1 243 ? 16.689 -9.990 9.416 1.00 94.69 243 LYS A O 1
ATOM 1985 N N . TYR A 1 244 ? 16.779 -8.191 8.070 1.00 94.31 244 TYR A N 1
ATOM 1986 C CA . TYR A 1 244 ? 17.163 -8.922 6.873 1.00 94.31 244 TYR A CA 1
ATOM 1987 C C . TYR A 1 244 ? 17.971 -8.033 5.936 1.00 94.31 244 TYR A C 1
ATOM 1989 O O . TYR A 1 244 ? 17.672 -6.846 5.795 1.00 94.31 244 TYR A O 1
ATOM 1997 N N . GLU A 1 245 ? 18.971 -8.616 5.288 1.00 93.94 245 GLU A N 1
ATOM 1998 C CA . GLU A 1 245 ? 19.648 -8.048 4.127 1.00 93.94 245 GLU A CA 1
ATOM 1999 C C . GLU A 1 245 ? 20.090 -9.194 3.222 1.00 93.94 245 GLU A C 1
ATOM 2001 O O . GLU A 1 245 ? 20.859 -10.060 3.644 1.00 93.94 245 GLU A O 1
ATOM 2006 N N . LYS A 1 246 ? 19.601 -9.204 1.984 1.00 90.56 246 LYS A N 1
ATOM 2007 C CA . LYS A 1 246 ? 20.019 -10.159 0.958 1.00 90.56 246 LYS A CA 1
ATOM 2008 C C . LYS A 1 246 ? 19.791 -9.553 -0.414 1.00 90.56 246 LYS A C 1
ATOM 2010 O O . LYS A 1 246 ? 18.728 -8.993 -0.675 1.00 90.56 246 LYS A O 1
ATOM 2015 N N . GLY A 1 247 ? 20.787 -9.695 -1.290 1.00 87.56 247 GLY A N 1
ATOM 2016 C CA . GLY A 1 247 ? 20.743 -9.080 -2.613 1.00 87.56 247 GLY A CA 1
ATOM 2017 C C . GLY A 1 247 ? 20.401 -7.598 -2.486 1.00 87.56 247 GLY A C 1
ATOM 2018 O O . GLY A 1 247 ? 20.956 -6.914 -1.630 1.00 87.56 247 GLY A O 1
ATOM 2019 N N . ASP A 1 248 ? 19.437 -7.139 -3.277 1.00 84.88 248 ASP A N 1
ATOM 2020 C CA . ASP A 1 248 ? 19.006 -5.738 -3.341 1.00 84.88 248 ASP A CA 1
ATOM 2021 C C . ASP A 1 248 ? 17.937 -5.363 -2.304 1.00 84.88 248 ASP A C 1
ATOM 2023 O O . ASP A 1 248 ? 17.228 -4.372 -2.490 1.00 84.88 248 ASP A O 1
ATOM 2027 N N . ILE A 1 249 ? 17.767 -6.160 -1.245 1.00 88.69 249 ILE A N 1
ATOM 2028 C CA . ILE A 1 249 ? 16.706 -5.995 -0.248 1.00 88.69 249 ILE A CA 1
ATOM 2029 C C . ILE A 1 249 ? 17.321 -5.853 1.135 1.00 88.69 249 ILE A C 1
ATOM 2031 O O . ILE A 1 249 ? 18.084 -6.711 1.579 1.00 88.69 249 ILE A O 1
ATOM 2035 N N . ALA A 1 250 ? 16.910 -4.815 1.858 1.00 91.25 250 ALA A N 1
ATOM 2036 C CA . ALA A 1 250 ? 17.098 -4.728 3.296 1.00 91.25 250 ALA A CA 1
ATOM 2037 C C . ALA A 1 250 ? 15.768 -4.413 3.992 1.00 91.25 250 ALA A C 1
ATOM 2039 O O . ALA A 1 250 ? 14.974 -3.600 3.511 1.00 91.25 250 ALA A O 1
ATOM 2040 N N . ILE A 1 251 ? 15.517 -5.087 5.117 1.00 91.44 251 ILE A N 1
ATOM 2041 C CA . ILE A 1 251 ? 14.272 -4.980 5.881 1.00 91.44 251 ILE A CA 1
ATOM 2042 C C . ILE A 1 251 ? 14.598 -4.575 7.311 1.00 91.44 251 ILE A C 1
ATOM 2044 O O . ILE A 1 251 ? 15.383 -5.235 7.999 1.00 91.44 251 ILE A O 1
ATOM 2048 N N . TRP A 1 252 ? 13.927 -3.532 7.782 1.00 92.38 252 TRP A N 1
ATOM 2049 C CA . TRP A 1 252 ? 13.927 -3.106 9.170 1.00 92.38 252 TRP A CA 1
ATOM 2050 C C . TRP A 1 252 ? 12.545 -3.284 9.782 1.00 92.38 252 TRP A C 1
ATOM 2052 O O . TRP A 1 252 ? 11.523 -3.218 9.101 1.00 92.38 252 TRP A O 1
ATOM 2062 N N . ARG A 1 253 ? 12.514 -3.469 11.099 1.00 92.19 253 ARG A N 1
ATOM 2063 C CA . ARG A 1 253 ? 11.294 -3.510 11.897 1.00 92.19 253 ARG A CA 1
ATOM 2064 C C . ARG A 1 253 ? 11.338 -2.422 12.960 1.00 92.19 253 ARG A C 1
ATOM 2066 O O . ARG A 1 253 ? 12.317 -2.330 13.705 1.00 92.19 253 ARG A O 1
ATOM 2073 N N . LYS A 1 254 ? 10.278 -1.617 13.048 1.00 88.50 254 LYS A N 1
ATOM 2074 C CA . LYS A 1 254 ? 10.146 -0.596 14.092 1.00 88.50 254 LYS A CA 1
ATOM 2075 C C . LYS A 1 254 ? 10.022 -1.291 15.438 1.00 88.50 254 LYS A C 1
ATOM 2077 O O . LYS A 1 254 ? 9.278 -2.268 15.572 1.00 88.50 254 LYS A O 1
ATOM 2082 N N . LYS A 1 255 ? 10.726 -0.789 16.445 1.00 89.88 255 LYS A N 1
ATOM 2083 C CA . LYS A 1 255 ? 10.569 -1.254 17.825 1.00 89.88 255 LYS A CA 1
ATOM 2084 C C . LYS A 1 255 ? 9.130 -1.026 18.314 1.00 89.88 255 LYS A C 1
ATOM 2086 O O . LYS A 1 255 ? 8.407 -0.180 17.787 1.00 89.88 255 LYS A O 1
ATOM 2091 N N . LEU A 1 256 ? 8.702 -1.820 19.297 1.00 88.31 256 LEU A N 1
ATOM 2092 C CA . LEU A 1 256 ?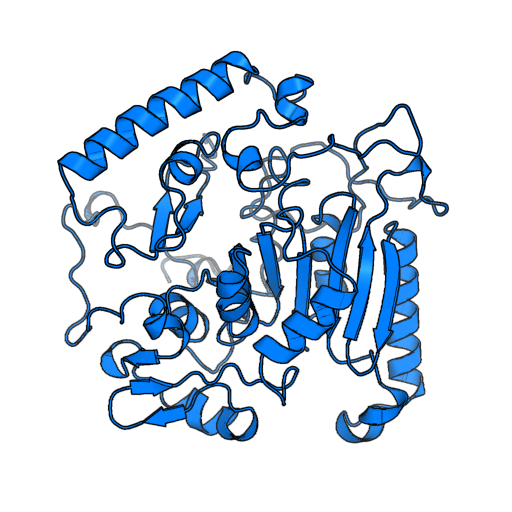 7.318 -1.802 19.792 1.00 88.31 256 LEU A CA 1
ATOM 2093 C C . LEU A 1 256 ? 7.011 -0.569 20.648 1.00 88.31 256 LEU A C 1
ATOM 2095 O O . LEU A 1 256 ? 5.859 -0.159 20.735 1.00 88.31 256 LEU A O 1
ATOM 2099 N N . ASN A 1 257 ? 8.032 0.017 21.270 1.00 84.88 257 ASN A N 1
ATOM 2100 C CA . ASN A 1 257 ? 7.909 1.182 22.139 1.00 84.88 257 ASN A CA 1
ATOM 2101 C C . ASN A 1 257 ? 9.270 1.864 22.351 1.00 84.88 257 ASN A C 1
ATOM 2103 O O . ASN A 1 257 ? 10.322 1.299 22.035 1.00 84.88 257 ASN A O 1
ATOM 2107 N N . ALA A 1 258 ? 9.248 3.055 22.957 1.00 82.00 258 ALA A N 1
ATOM 2108 C CA . ALA A 1 258 ? 10.454 3.810 23.291 1.00 82.00 258 ALA A CA 1
ATOM 2109 C C . ALA A 1 258 ? 11.350 3.118 24.338 1.00 82.00 258 ALA A C 1
ATOM 2111 O O . ALA A 1 258 ? 12.567 3.257 24.257 1.00 82.00 258 ALA A O 1
ATOM 2112 N N . LYS A 1 259 ? 10.794 2.337 25.282 1.00 81.50 259 LYS A N 1
ATOM 2113 C CA . LYS A 1 259 ? 11.579 1.627 26.319 1.00 81.50 259 LYS A CA 1
ATOM 2114 C C . LYS A 1 259 ? 12.530 0.583 25.723 1.00 81.50 259 LYS A C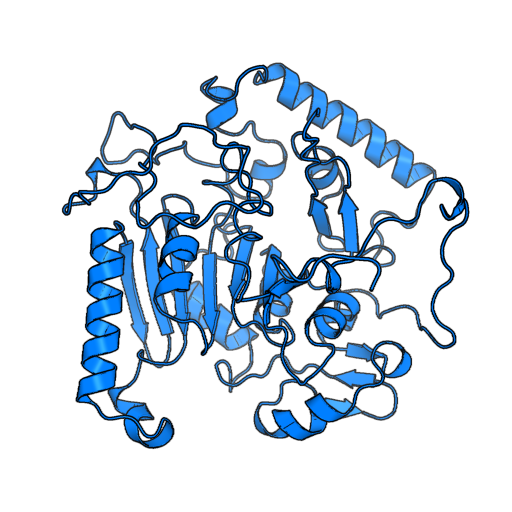 1
ATOM 2116 O O . LYS A 1 259 ? 13.605 0.347 26.257 1.00 81.50 259 LYS A O 1
ATOM 2121 N N . SER A 1 260 ? 12.155 -0.010 24.591 1.00 78.88 260 SER A N 1
ATOM 2122 C CA . SER A 1 260 ? 12.977 -0.964 23.833 1.00 78.88 260 SER A CA 1
ATOM 2123 C C . SER A 1 260 ? 14.016 -0.310 22.902 1.00 78.88 260 SER A C 1
ATOM 2125 O O . SER A 1 260 ? 14.694 -1.006 22.140 1.00 78.88 260 SER A O 1
ATOM 2127 N N . CYS A 1 261 ? 14.147 1.020 22.945 1.00 81.06 261 CYS A N 1
ATOM 2128 C CA . CYS A 1 261 ? 15.069 1.795 22.128 1.00 81.06 261 CYS A CA 1
ATOM 2129 C C . CYS A 1 261 ? 16.204 2.381 22.974 1.00 81.06 261 CYS A C 1
ATOM 2131 O O . CYS A 1 261 ? 15.966 3.119 23.925 1.00 81.06 261 CYS A O 1
ATOM 2133 N N . GLN A 1 262 ? 17.449 2.065 22.617 1.00 68.50 262 GLN A N 1
ATOM 2134 C CA . GLN A 1 262 ? 18.622 2.446 23.413 1.00 68.50 262 GLN A CA 1
ATOM 2135 C C . GLN A 1 262 ? 19.043 3.911 23.218 1.00 68.50 262 GLN A C 1
ATOM 2137 O O . GLN A 1 262 ? 19.566 4.527 24.145 1.00 68.50 262 GLN A O 1
ATOM 2142 N N . LYS A 1 263 ? 18.819 4.491 22.030 1.00 68.88 263 LYS A N 1
ATOM 2143 C CA . LYS A 1 263 ? 19.258 5.854 21.695 1.00 68.88 263 LYS A CA 1
ATOM 2144 C C . LYS A 1 263 ? 18.113 6.855 21.842 1.00 68.88 263 LYS A C 1
ATOM 2146 O O . LYS A 1 263 ? 17.079 6.739 21.184 1.00 68.88 263 LYS A O 1
ATOM 2151 N N . LYS A 1 264 ? 18.317 7.870 22.686 1.00 64.31 264 LYS A N 1
ATOM 2152 C CA . LYS A 1 264 ? 17.389 8.997 22.836 1.00 64.31 264 LYS A CA 1
ATOM 2153 C C . LYS A 1 264 ? 17.675 10.040 21.757 1.00 64.31 264 LYS A C 1
ATOM 2155 O O . LYS A 1 264 ? 18.794 10.533 21.648 1.00 64.31 264 LYS A O 1
ATOM 2160 N N . PHE A 1 265 ? 16.663 10.361 20.957 1.00 67.12 265 PHE A N 1
ATOM 2161 C CA . PHE A 1 265 ? 16.728 11.464 20.002 1.00 67.12 265 PHE A CA 1
ATOM 2162 C C . PHE A 1 265 ? 16.417 12.769 20.741 1.00 67.12 265 PHE A C 1
ATOM 2164 O O . PHE A 1 265 ? 15.422 12.828 21.459 1.00 67.12 265 PHE A O 1
ATOM 2171 N N . ALA A 1 266 ? 17.275 13.782 20.601 1.00 62.16 266 ALA A N 1
ATOM 2172 C CA . ALA A 1 266 ? 17.203 14.999 21.415 1.00 62.16 266 ALA A CA 1
ATOM 2173 C C . ALA A 1 266 ? 16.054 15.946 21.016 1.00 62.16 266 ALA A C 1
ATOM 2175 O O . ALA A 1 266 ? 15.502 16.623 21.877 1.00 62.16 266 ALA A O 1
ATOM 2176 N N . ASN A 1 267 ? 15.661 15.966 19.736 1.00 75.19 267 ASN A N 1
ATOM 2177 C CA . ASN A 1 267 ? 14.654 16.897 19.219 1.00 75.19 267 ASN A CA 1
ATOM 2178 C C . ASN A 1 267 ? 13.296 16.207 19.048 1.00 75.19 267 ASN A C 1
ATOM 2180 O O . ASN A 1 267 ? 13.061 15.533 18.043 1.00 75.19 267 ASN A O 1
ATOM 2184 N N . LEU A 1 268 ? 12.396 16.380 20.014 1.00 73.19 268 LEU A N 1
ATOM 2185 C CA . LEU A 1 268 ? 11.004 15.933 19.905 1.00 73.19 268 LEU A CA 1
ATOM 2186 C C . LEU A 1 268 ? 10.128 17.027 19.284 1.00 73.19 268 LEU A C 1
ATOM 2188 O O . LEU A 1 268 ? 10.357 18.211 19.529 1.00 73.19 268 LEU A O 1
ATOM 2192 N N . CYS A 1 269 ? 9.152 16.633 18.464 1.00 70.81 269 CYS A N 1
ATOM 2193 C CA . CYS A 1 269 ? 8.211 17.580 17.864 1.00 70.81 269 CYS A CA 1
ATOM 2194 C C . CYS A 1 269 ? 7.297 18.179 18.936 1.00 70.81 269 CYS A C 1
ATOM 2196 O O . CYS A 1 269 ? 6.819 17.453 19.810 1.00 70.81 269 CYS A O 1
ATOM 2198 N N . LYS A 1 270 ? 7.040 19.490 18.859 1.00 65.25 270 LYS A N 1
ATOM 2199 C CA . LYS A 1 270 ? 6.040 20.153 19.706 1.00 65.25 270 LYS A CA 1
ATOM 2200 C C . LYS A 1 270 ? 4.644 19.896 19.137 1.00 65.25 270 LYS A C 1
ATOM 2202 O O . LYS A 1 270 ? 4.444 19.951 17.927 1.00 65.25 270 LYS A O 1
ATOM 2207 N N . SER A 1 271 ? 3.700 19.569 20.012 1.00 56.28 271 SER A N 1
ATOM 2208 C CA . SER A 1 271 ? 2.356 19.082 19.674 1.00 56.28 271 SER A CA 1
ATOM 2209 C C . SER A 1 271 ? 1.337 20.221 19.543 1.00 56.28 271 SER A C 1
ATOM 2211 O O . SER A 1 271 ? 0.189 20.064 19.953 1.00 56.28 271 SER A O 1
ATOM 2213 N N . ASP A 1 272 ? 1.739 21.383 19.032 1.00 51.22 272 ASP A N 1
ATOM 2214 C CA . ASP A 1 272 ? 0.931 22.587 19.257 1.00 51.22 272 ASP A CA 1
ATOM 2215 C C . ASP A 1 272 ? -0.266 22.719 18.299 1.00 51.22 272 ASP A C 1
ATOM 2217 O O . ASP A 1 272 ? -1.133 23.529 18.572 1.00 51.22 272 ASP A O 1
ATOM 2221 N N . GLU A 1 273 ? -0.385 21.892 17.248 1.00 52.12 273 GLU A N 1
ATOM 2222 C CA . GLU A 1 273 ? -1.620 21.722 16.453 1.00 52.12 273 GLU A CA 1
ATOM 2223 C C . GLU A 1 273 ? -1.452 20.558 15.463 1.00 52.12 273 GLU A C 1
ATOM 2225 O O . GLU A 1 273 ? -0.790 20.681 14.429 1.00 52.12 273 GLU A O 1
ATOM 2230 N N . ALA A 1 274 ? -2.035 19.403 15.785 1.00 53.16 274 ALA A N 1
ATOM 2231 C CA . ALA A 1 274 ? -1.944 18.193 14.968 1.00 53.16 274 ALA A CA 1
ATOM 2232 C C . ALA A 1 274 ? -2.676 18.343 13.612 1.00 53.16 274 ALA A C 1
ATOM 2234 O O . ALA A 1 274 ? -2.265 17.746 12.618 1.00 53.16 274 ALA A O 1
ATOM 2235 N N . ASP A 1 275 ? -3.703 19.197 13.554 1.00 50.38 275 ASP A N 1
ATOM 2236 C CA . ASP A 1 275 ? -4.636 19.272 12.422 1.00 50.38 275 ASP A CA 1
ATOM 2237 C C . ASP A 1 275 ? -4.322 20.406 11.427 1.00 50.38 275 ASP A C 1
ATOM 2239 O O . ASP A 1 275 ? -4.732 20.353 10.265 1.00 50.38 275 ASP A O 1
ATOM 2243 N N . ASP A 1 276 ? -3.517 21.406 11.813 1.00 56.47 276 ASP A N 1
ATOM 2244 C CA . ASP A 1 276 ? -3.088 22.481 10.907 1.00 56.47 276 ASP A CA 1
ATOM 2245 C C . ASP A 1 276 ? -1.769 22.123 10.225 1.00 56.47 276 ASP A C 1
ATOM 2247 O O . ASP A 1 276 ? -0.688 22.587 10.585 1.00 56.47 276 ASP A O 1
ATOM 2251 N N . VAL A 1 277 ? -1.869 21.244 9.235 1.00 56.59 277 VAL A N 1
ATOM 2252 C CA . VAL A 1 277 ? -0.710 20.674 8.537 1.00 56.59 277 VAL A CA 1
ATOM 2253 C C . VAL A 1 277 ? -0.511 21.206 7.118 1.00 56.59 277 VAL A C 1
ATOM 2255 O O . VAL A 1 277 ? 0.498 20.920 6.466 1.00 56.59 277 VAL A O 1
ATOM 2258 N N . TRP A 1 278 ? -1.469 21.982 6.613 1.00 56.22 278 TRP A N 1
ATOM 2259 C CA . TRP A 1 278 ? -1.445 22.487 5.246 1.00 56.22 278 TRP A CA 1
ATOM 2260 C C . TRP A 1 278 ? -0.521 23.706 5.138 1.00 56.22 278 TRP A C 1
ATOM 2262 O O . TRP A 1 278 ? -0.604 24.640 5.929 1.00 56.22 278 TRP A O 1
ATOM 2272 N N . TYR A 1 279 ? 0.386 23.696 4.160 1.00 56.66 279 TYR A N 1
ATOM 2273 C CA . TYR A 1 279 ? 1.399 24.742 3.950 1.00 56.66 279 TYR A CA 1
ATOM 2274 C C . TYR A 1 279 ? 2.386 24.995 5.121 1.00 56.66 279 TYR A C 1
ATOM 2276 O O . TYR A 1 279 ? 3.148 25.962 5.062 1.00 56.66 279 TYR A O 1
ATOM 2284 N N . LYS A 1 280 ? 2.485 24.105 6.128 1.00 58.53 280 LYS A N 1
ATOM 2285 C CA . LYS A 1 280 ? 3.529 24.180 7.176 1.00 58.53 280 LYS A CA 1
ATOM 2286 C C . LYS A 1 280 ? 4.851 23.539 6.751 1.00 58.53 280 LYS A C 1
ATOM 2288 O O . LYS A 1 280 ? 4.892 22.438 6.199 1.00 58.53 280 LYS A O 1
ATOM 2293 N N . LYS A 1 281 ? 5.962 24.248 6.986 1.00 58.22 281 LYS A N 1
ATOM 2294 C CA . LYS A 1 281 ? 7.307 23.731 6.699 1.00 58.22 281 LYS A CA 1
ATOM 2295 C C . LYS A 1 281 ? 7.603 22.566 7.638 1.00 58.22 281 LYS A C 1
ATOM 2297 O O . LYS A 1 281 ? 7.295 22.610 8.821 1.00 58.22 281 LYS A O 1
ATOM 2302 N N . MET A 1 282 ? 8.220 21.524 7.100 1.00 58.97 282 MET A N 1
ATOM 2303 C CA . MET A 1 282 ? 8.595 20.363 7.891 1.00 58.97 282 MET A CA 1
ATOM 2304 C C . MET A 1 282 ? 9.689 20.699 8.907 1.00 58.97 282 MET A C 1
ATOM 2306 O O . MET A 1 282 ? 10.748 21.202 8.532 1.00 58.97 282 MET A O 1
ATOM 2310 N N . GLU A 1 283 ? 9.452 20.338 10.165 1.00 64.19 283 GLU A N 1
ATOM 2311 C CA . GLU A 1 283 ? 10.458 20.385 11.223 1.00 64.19 283 GLU A CA 1
ATOM 2312 C C . GLU A 1 283 ? 11.309 19.108 11.248 1.00 64.19 283 GLU A C 1
ATOM 2314 O O . GLU A 1 283 ? 10.836 18.010 10.941 1.00 64.19 283 GLU A O 1
ATOM 2319 N N . SER A 1 284 ? 12.583 19.251 11.615 1.00 68.06 284 SER A N 1
ATOM 2320 C CA . SER A 1 284 ? 13.528 18.149 11.825 1.00 68.06 284 SER A CA 1
ATOM 2321 C C . SER A 1 284 ? 13.450 17.644 13.269 1.00 68.06 284 SER A C 1
ATOM 2323 O O . SER A 1 284 ? 14.389 17.806 14.055 1.00 68.06 284 SER A O 1
ATOM 2325 N N . CYS A 1 285 ? 12.301 17.084 13.626 1.00 69.94 285 CYS A N 1
ATOM 2326 C CA . CYS A 1 285 ? 11.991 16.573 14.956 1.00 69.94 285 CYS A CA 1
ATOM 2327 C C . CYS A 1 285 ? 11.418 15.151 14.865 1.00 69.94 285 CYS A C 1
ATOM 2329 O O . CYS A 1 285 ? 11.066 14.688 13.781 1.00 69.94 285 CYS A O 1
ATOM 2331 N N . LYS A 1 286 ? 11.375 14.446 15.999 1.00 73.62 286 LYS A N 1
ATOM 2332 C CA . LYS A 1 286 ? 10.817 13.095 16.125 1.00 73.62 286 LYS A CA 1
ATOM 2333 C C . LYS A 1 286 ? 9.523 13.132 16.935 1.00 73.62 286 LYS A C 1
ATOM 2335 O O . LYS A 1 286 ? 9.499 13.655 18.047 1.00 73.62 286 LYS A O 1
ATOM 2340 N N . THR A 1 287 ? 8.477 12.511 16.416 1.00 72.69 287 THR A N 1
ATOM 2341 C CA . THR A 1 287 ? 7.210 12.279 17.107 1.00 72.69 287 THR A CA 1
ATOM 2342 C C . THR A 1 287 ? 7.437 11.234 18.201 1.00 72.69 287 THR A C 1
ATOM 2344 O O . THR A 1 287 ? 7.987 10.157 17.922 1.00 72.69 287 THR A O 1
ATOM 2347 N N . PRO A 1 288 ? 7.076 11.526 19.462 1.00 73.44 288 PRO A N 1
ATOM 2348 C CA . PRO A 1 288 ? 7.242 10.574 20.549 1.00 73.44 288 PRO A CA 1
ATOM 2349 C C . PRO A 1 288 ? 6.349 9.342 20.345 1.00 73.44 288 PRO A C 1
ATOM 2351 O O . PRO A 1 288 ? 5.271 9.414 19.759 1.00 73.44 288 PRO A O 1
ATOM 2354 N N . PHE A 1 289 ? 6.802 8.191 20.847 1.00 75.50 289 PHE A N 1
ATOM 2355 C CA . PHE A 1 289 ? 5.908 7.042 20.989 1.00 75.50 289 PHE A CA 1
ATOM 2356 C C . PHE A 1 289 ? 4.854 7.364 22.057 1.00 75.50 289 PHE A C 1
ATOM 2358 O O . PHE A 1 289 ? 5.220 7.974 23.065 1.00 75.50 289 PHE A O 1
ATOM 2365 N N . PRO A 1 290 ? 3.606 6.887 21.900 1.00 77.56 290 PRO A N 1
ATOM 2366 C CA . PRO A 1 290 ? 2.679 6.789 23.019 1.00 77.56 290 PRO A CA 1
ATOM 2367 C C . PRO A 1 290 ? 3.336 6.100 24.221 1.00 77.56 290 PRO A C 1
ATOM 2369 O O . PRO A 1 290 ? 4.136 5.167 24.050 1.00 77.56 290 PRO A O 1
ATOM 2372 N N . GLU A 1 291 ? 3.021 6.572 25.424 1.00 77.06 291 GLU A N 1
ATOM 2373 C CA . GLU A 1 291 ? 3.553 5.992 26.653 1.00 77.06 291 GLU A CA 1
ATOM 2374 C C . GLU A 1 291 ? 3.077 4.548 26.836 1.00 77.06 291 GLU A C 1
ATOM 2376 O O . GLU A 1 291 ? 1.985 4.172 26.417 1.00 77.06 291 GLU A O 1
ATOM 2381 N N . VAL A 1 292 ? 3.930 3.722 27.443 1.00 81.62 292 VAL A N 1
ATOM 2382 C CA . VAL A 1 292 ? 3.634 2.313 27.726 1.00 81.62 292 VAL A CA 1
ATOM 2383 C C . VAL A 1 292 ? 4.080 1.944 29.134 1.00 81.62 292 VAL A C 1
ATOM 2385 O O . VAL A 1 292 ? 5.128 2.399 29.617 1.00 81.62 292 VAL A O 1
ATOM 2388 N N . ALA A 1 293 ? 3.334 1.054 29.781 1.00 80.00 293 ALA A N 1
ATOM 2389 C CA . ALA A 1 293 ? 3.664 0.553 31.106 1.00 80.00 293 ALA A CA 1
ATOM 2390 C C . ALA A 1 293 ? 4.878 -0.383 31.046 1.00 80.00 293 ALA A C 1
ATOM 2392 O O . ALA A 1 293 ? 5.810 -0.250 31.844 1.00 80.00 293 ALA A O 1
ATOM 2393 N N . THR A 1 294 ? 4.950 -1.267 30.045 1.00 79.31 294 THR A N 1
ATOM 2394 C CA . THR A 1 294 ? 5.995 -2.308 29.963 1.00 79.31 294 THR A CA 1
ATOM 2395 C C . THR A 1 294 ? 6.797 -2.275 28.661 1.00 79.31 294 THR A C 1
ATOM 2397 O O . THR A 1 294 ? 6.364 -1.735 27.649 1.00 79.31 294 THR A O 1
ATOM 2400 N N . ALA A 1 295 ? 7.988 -2.886 28.663 1.00 78.31 295 ALA A N 1
ATOM 2401 C CA . ALA A 1 295 ? 8.839 -2.978 27.471 1.00 78.31 295 ALA A CA 1
ATOM 2402 C C . ALA A 1 295 ? 8.295 -3.932 26.385 1.00 78.31 295 ALA A C 1
ATOM 2404 O O . ALA A 1 295 ? 8.746 -3.863 25.243 1.00 78.31 295 ALA A O 1
ATOM 2405 N N . ASN A 1 296 ? 7.321 -4.788 26.712 1.00 81.69 296 ASN A N 1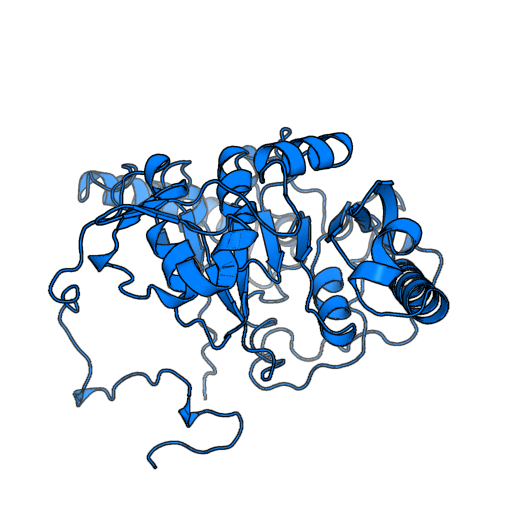
ATOM 2406 C CA . ASN A 1 296 ? 6.698 -5.725 25.768 1.00 81.69 296 ASN A CA 1
ATOM 2407 C C . ASN A 1 296 ? 5.399 -5.187 25.151 1.00 81.69 296 ASN A C 1
ATOM 2409 O O . ASN A 1 296 ? 4.842 -5.798 24.238 1.00 81.69 296 ASN A O 1
ATOM 2413 N N . GLU A 1 297 ? 4.908 -4.058 25.650 1.00 84.38 297 GLU A N 1
ATOM 2414 C CA . GLU A 1 297 ? 3.676 -3.437 25.191 1.00 84.38 297 GLU A CA 1
ATOM 2415 C C . GLU A 1 297 ? 3.878 -2.715 23.855 1.00 84.38 297 GLU A C 1
ATOM 2417 O O . GLU A 1 297 ? 4.934 -2.142 23.578 1.00 84.38 297 GLU A O 1
ATOM 2422 N N . VAL A 1 298 ? 2.859 -2.765 23.000 1.00 84.94 298 VAL A N 1
ATOM 2423 C CA . VAL A 1 298 ? 2.866 -2.056 21.720 1.00 84.94 298 VAL A CA 1
ATOM 2424 C C . VAL A 1 298 ? 2.349 -0.650 21.977 1.00 84.94 298 VAL A C 1
ATOM 2426 O O . VAL A 1 298 ? 1.196 -0.494 22.366 1.00 84.94 298 VAL A O 1
ATOM 2429 N N . ALA A 1 299 ? 3.186 0.361 21.756 1.00 82.56 299 ALA A N 1
ATOM 2430 C CA . ALA A 1 299 ? 2.771 1.754 21.863 1.00 82.56 299 ALA A CA 1
ATOM 2431 C C . ALA A 1 299 ? 1.590 2.038 20.914 1.00 82.56 299 ALA A C 1
ATOM 2433 O O . ALA A 1 299 ? 1.618 1.635 19.751 1.00 82.56 299 ALA A O 1
ATOM 2434 N N . GLY A 1 300 ? 0.542 2.695 21.418 1.00 78.50 300 GLY A N 1
ATOM 2435 C CA . GLY A 1 300 ? -0.714 2.899 20.681 1.00 78.50 300 GLY A CA 1
ATOM 2436 C C . GLY A 1 300 ? -1.622 1.663 20.612 1.00 78.50 300 GLY A C 1
ATOM 2437 O O . GLY A 1 300 ? -2.593 1.662 19.854 1.00 78.50 300 GLY A O 1
ATOM 2438 N N . GLY A 1 301 ? -1.300 0.615 21.376 1.00 84.00 301 GLY A N 1
ATOM 2439 C CA . GLY A 1 301 ? -2.114 -0.577 21.573 1.00 84.00 301 GLY A CA 1
ATOM 2440 C C . GLY A 1 301 ? -1.988 -1.643 20.479 1.00 84.00 301 GLY A C 1
ATOM 2441 O O . GLY A 1 301 ? -1.676 -1.399 19.310 1.00 84.00 301 GLY A O 1
ATOM 2442 N N . LYS A 1 302 ? -2.247 -2.900 20.858 1.00 87.12 302 LYS A N 1
ATOM 2443 C CA . LYS A 1 302 ? -2.164 -4.044 19.938 1.00 87.12 302 LYS A CA 1
ATOM 2444 C C . LYS A 1 302 ? -3.423 -4.153 19.076 1.00 87.12 302 LYS A C 1
ATOM 2446 O O . LYS A 1 302 ? -4.503 -4.475 19.564 1.00 87.12 302 LYS A O 1
ATOM 2451 N N . LEU A 1 303 ? -3.261 -4.006 17.764 1.00 86.75 303 LEU A N 1
ATOM 2452 C CA . LEU A 1 303 ? -4.349 -4.189 16.802 1.00 86.75 303 LEU A CA 1
ATOM 2453 C C . LEU A 1 303 ? -4.701 -5.667 16.582 1.00 86.75 303 LEU A C 1
ATOM 2455 O O . LEU A 1 303 ? -3.836 -6.548 16.557 1.00 86.75 303 LEU A O 1
ATOM 2459 N N . LYS A 1 304 ? -5.988 -5.939 16.338 1.00 90.88 304 LYS A N 1
ATOM 2460 C CA . LYS A 1 304 ? -6.450 -7.251 15.862 1.00 90.88 304 LYS A CA 1
ATOM 2461 C C . LYS A 1 304 ? -5.906 -7.529 14.453 1.00 90.88 304 LYS A C 1
ATOM 2463 O O . LYS A 1 304 ? -5.616 -6.609 13.679 1.00 90.88 304 LYS A O 1
ATOM 2468 N N . LYS A 1 305 ? -5.764 -8.809 14.103 1.00 91.94 305 LYS A N 1
ATOM 2469 C CA . LYS A 1 305 ? -5.411 -9.224 12.737 1.00 91.94 305 LYS A CA 1
ATOM 2470 C C . LYS A 1 305 ? -6.605 -9.020 11.801 1.00 91.94 305 LYS A C 1
ATOM 2472 O O . LYS A 1 305 ? -7.759 -9.054 12.230 1.00 91.94 305 LYS A O 1
ATOM 2477 N N . PHE A 1 306 ? -6.333 -8.763 10.531 1.00 89.81 306 PHE A N 1
ATOM 2478 C CA . PHE A 1 306 ? -7.362 -8.730 9.498 1.00 89.81 306 PHE A CA 1
ATOM 2479 C C . PHE A 1 306 ? -7.926 -10.148 9.271 1.00 89.81 306 PHE A C 1
ATOM 2481 O O . PHE A 1 306 ? -7.142 -11.095 9.314 1.00 89.81 306 PHE A O 1
ATOM 2488 N N . PRO A 1 307 ? -9.242 -10.330 9.033 1.00 92.12 307 PRO A N 1
ATOM 2489 C CA . PRO A 1 307 ? -10.287 -9.314 8.838 1.00 92.12 307 PRO A CA 1
ATOM 2490 C C . PRO A 1 307 ? -10.938 -8.781 10.120 1.00 92.12 307 PRO A C 1
ATOM 2492 O O . PRO A 1 307 ? -11.631 -7.771 10.055 1.00 92.12 307 PRO A O 1
ATOM 2495 N N . ALA A 1 308 ? -10.690 -9.383 11.289 1.00 91.50 308 ALA A N 1
ATOM 2496 C CA . ALA A 1 308 ? -11.316 -8.959 12.549 1.00 91.50 308 ALA A CA 1
ATOM 2497 C C . ALA A 1 308 ? -11.058 -7.476 12.890 1.00 91.50 308 ALA A C 1
ATOM 2499 O O . ALA A 1 308 ? -11.889 -6.835 13.525 1.00 91.50 308 ALA A O 1
ATOM 2500 N N . ARG A 1 309 ? -9.935 -6.913 12.419 1.00 90.19 309 ARG A N 1
ATOM 2501 C CA . ARG A 1 309 ? -9.599 -5.483 12.539 1.00 90.19 309 ARG A CA 1
ATOM 2502 C C . ARG A 1 309 ? -10.667 -4.538 11.966 1.00 90.19 309 ARG A C 1
ATOM 2504 O O . ARG A 1 309 ? -10.756 -3.425 12.455 1.00 90.19 309 ARG A O 1
ATOM 2511 N N . LEU A 1 310 ? -11.447 -4.952 10.961 1.00 88.31 310 LEU A N 1
ATOM 2512 C CA . LEU A 1 310 ? -12.402 -4.078 10.257 1.00 88.31 310 LEU A CA 1
ATOM 2513 C C . LEU A 1 310 ? -13.446 -3.437 11.175 1.00 88.31 310 LEU A C 1
ATOM 2515 O O . LEU A 1 310 ? -13.817 -2.295 10.950 1.00 88.31 310 LEU A O 1
ATOM 2519 N N . PHE A 1 311 ? -13.902 -4.176 12.186 1.00 90.12 311 PHE A N 1
ATOM 2520 C CA . PHE A 1 311 ? -14.968 -3.747 13.099 1.00 90.12 311 PHE A CA 1
ATOM 2521 C C . PHE A 1 311 ? -14.506 -3.715 14.561 1.00 90.12 311 PHE A C 1
ATOM 2523 O O . PHE A 1 311 ? -15.315 -3.545 15.470 1.00 90.12 311 PHE A O 1
ATOM 2530 N N . ALA A 1 312 ? -13.212 -3.929 14.808 1.00 92.06 312 ALA A N 1
ATOM 2531 C CA . ALA A 1 312 ? -12.656 -3.851 16.149 1.00 92.06 312 ALA A CA 1
ATOM 2532 C C . ALA A 1 312 ? -12.464 -2.383 16.535 1.00 92.06 312 ALA A C 1
ATOM 2534 O O . ALA A 1 312 ? -11.882 -1.623 15.763 1.00 92.06 312 ALA A O 1
ATOM 2535 N N . VAL A 1 313 ? -12.893 -2.012 17.744 1.00 90.62 313 VAL A N 1
ATOM 2536 C CA . VAL A 1 313 ? -12.637 -0.677 18.297 1.00 90.62 313 VAL A CA 1
ATOM 2537 C C . VAL A 1 313 ? -11.117 -0.435 18.328 1.00 90.62 313 VAL A C 1
ATOM 2539 O O . VAL A 1 313 ? -10.389 -1.253 18.904 1.00 90.62 313 VAL A O 1
ATOM 2542 N N . PRO A 1 314 ? -10.608 0.637 17.693 1.00 88.94 314 PRO A N 1
ATOM 2543 C CA . PRO A 1 314 ? -9.197 0.998 17.754 1.00 88.94 314 PRO A CA 1
ATOM 2544 C C . PRO A 1 314 ? -8.729 1.223 19.202 1.00 88.94 314 PRO A C 1
ATOM 2546 O O . PRO A 1 314 ? -9.470 1.835 19.971 1.00 88.94 314 PRO A O 1
ATOM 2549 N N . PRO A 1 315 ? -7.504 0.807 19.582 1.00 87.06 315 PRO A N 1
ATOM 2550 C CA . PRO A 1 315 ? -7.014 0.958 20.953 1.00 87.06 315 PRO A CA 1
ATOM 2551 C C . PRO A 1 315 ? -7.050 2.399 21.466 1.00 87.06 315 PRO A C 1
ATOM 2553 O O . PRO A 1 315 ? -7.517 2.625 22.570 1.00 87.06 315 PRO A O 1
ATOM 2556 N N . LEU A 1 316 ? -6.696 3.382 20.630 1.00 80.94 316 LEU A N 1
ATOM 2557 C CA . LEU A 1 316 ? -6.763 4.806 20.992 1.00 80.94 316 LEU A CA 1
ATOM 2558 C C . LEU A 1 316 ? -8.177 5.262 21.396 1.00 80.94 316 LEU A C 1
ATOM 2560 O O . LEU A 1 316 ? -8.325 6.079 22.299 1.00 80.94 316 LEU A O 1
ATOM 2564 N N . ILE A 1 317 ? -9.216 4.727 20.745 1.00 85.62 317 ILE A N 1
ATOM 2565 C CA . ILE A 1 317 ? -10.617 5.015 21.093 1.00 85.62 317 ILE A CA 1
ATOM 2566 C C . ILE A 1 317 ? -11.003 4.261 22.369 1.00 85.62 317 ILE A C 1
ATOM 2568 O O . ILE A 1 317 ? -11.659 4.824 23.239 1.00 85.62 317 ILE A O 1
ATOM 2572 N N . ALA A 1 318 ? -10.577 3.002 22.503 1.00 86.56 318 ALA A N 1
ATOM 2573 C CA . ALA A 1 318 ? -10.834 2.202 23.700 1.00 86.56 318 ALA A CA 1
ATOM 2574 C C . ALA A 1 318 ? -10.170 2.789 24.962 1.00 86.56 318 ALA A C 1
ATOM 2576 O O . ALA A 1 318 ? -10.716 2.665 26.053 1.00 86.56 318 ALA A O 1
ATOM 2577 N N . GLU A 1 319 ? -9.022 3.449 24.805 1.00 82.69 319 GLU A N 1
ATOM 2578 C CA . GLU A 1 319 ? -8.272 4.137 25.863 1.00 82.69 319 GLU A CA 1
ATOM 2579 C C . GLU A 1 319 ? -8.779 5.569 26.126 1.00 82.69 319 GLU A C 1
ATOM 2581 O O . GLU A 1 319 ? -8.292 6.233 27.036 1.00 82.69 319 GLU A O 1
ATOM 2586 N N . GLY A 1 320 ? -9.757 6.059 25.352 1.00 79.00 320 GLY A N 1
ATOM 2587 C CA . GLY A 1 320 ? -10.333 7.396 25.527 1.00 79.00 320 GLY A CA 1
ATOM 2588 C C . GLY A 1 320 ? -9.408 8.546 25.116 1.00 79.00 320 GLY A C 1
ATOM 2589 O O . GLY A 1 320 ? -9.631 9.684 25.520 1.00 79.00 320 GLY A O 1
ATOM 2590 N N . LEU A 1 321 ? -8.380 8.268 24.308 1.00 76.00 321 LEU A N 1
ATOM 2591 C CA . LEU A 1 321 ? -7.398 9.259 23.851 1.00 76.00 321 LEU A CA 1
ATOM 2592 C C . LEU A 1 321 ? -7.899 10.115 22.680 1.00 76.00 321 LEU A C 1
ATOM 2594 O O . LEU A 1 321 ? -7.230 11.070 22.293 1.00 76.00 321 LEU A O 1
ATOM 2598 N N . VAL A 1 322 ? -9.055 9.777 22.104 1.00 76.25 322 VAL A N 1
ATOM 2599 C CA . VAL A 1 322 ? -9.676 10.526 21.007 1.00 76.25 322 VAL A CA 1
ATOM 2600 C C . VAL A 1 322 ? -10.813 11.391 21.568 1.00 76.25 322 VAL A C 1
ATOM 2602 O O . VAL A 1 322 ? -11.849 10.844 21.959 1.00 76.25 322 VAL A O 1
ATOM 2605 N N . PRO A 1 323 ? -10.663 12.730 21.614 1.00 76.75 323 PRO A N 1
ATOM 2606 C CA . PRO A 1 323 ? -11.692 13.613 22.151 1.00 76.75 323 PRO A CA 1
ATOM 2607 C C . PRO A 1 323 ? -13.029 13.448 21.420 1.00 76.75 323 PRO A C 1
ATOM 2609 O O . PRO A 1 323 ? -13.085 13.423 20.194 1.00 76.75 323 PRO A O 1
ATOM 2612 N N . GLY A 1 324 ? -14.119 13.338 22.180 1.00 81.00 324 GLY A N 1
ATOM 2613 C CA . GLY A 1 324 ? -15.480 13.285 21.633 1.00 81.00 324 GLY A CA 1
ATOM 2614 C C . GLY A 1 324 ? -15.909 11.946 21.018 1.00 81.00 324 GLY A C 1
ATOM 2615 O O . GLY A 1 324 ? -17.071 11.821 20.638 1.00 81.00 324 GLY A O 1
ATOM 2616 N N . ILE A 1 325 ? -15.037 10.933 20.955 1.00 85.25 325 ILE A N 1
ATOM 2617 C CA . ILE A 1 325 ? -15.361 9.617 20.382 1.00 85.25 325 ILE A CA 1
ATOM 2618 C C . ILE A 1 325 ? -15.223 8.538 21.456 1.00 85.25 325 ILE A C 1
ATOM 2620 O O . ILE A 1 325 ? -14.157 8.358 22.039 1.00 85.25 325 ILE A O 1
ATOM 2624 N N . LYS A 1 326 ? -16.305 7.790 21.699 1.00 90.62 326 LYS A N 1
ATOM 2625 C CA . LYS A 1 326 ? -16.333 6.663 22.640 1.00 90.62 326 LYS A CA 1
ATOM 2626 C C . LYS A 1 326 ? -16.360 5.328 21.895 1.00 90.62 326 LYS A C 1
ATOM 2628 O O . LYS A 1 326 ? -16.671 5.260 20.705 1.00 90.62 326 LYS A O 1
ATOM 2633 N N . ALA A 1 327 ? -16.057 4.243 22.605 1.00 92.25 327 ALA A N 1
ATOM 2634 C CA . ALA A 1 327 ? -16.119 2.899 22.037 1.00 92.25 327 ALA A CA 1
ATOM 2635 C C . ALA A 1 327 ? -17.541 2.540 21.569 1.00 92.25 327 ALA A C 1
ATOM 2637 O O . ALA A 1 327 ? -17.698 1.924 20.515 1.00 92.25 327 ALA A O 1
ATOM 2638 N N . GLU A 1 328 ? -18.564 2.968 22.312 1.00 93.38 328 GLU A N 1
ATOM 2639 C CA . GLU A 1 328 ? -19.973 2.741 21.981 1.00 93.38 328 GLU A CA 1
ATOM 2640 C C . GLU A 1 328 ? -20.360 3.481 20.696 1.00 93.38 328 GLU A C 1
ATOM 2642 O O . GLU A 1 328 ? -20.905 2.869 19.780 1.00 93.38 328 GLU A O 1
ATOM 2647 N N . SER A 1 329 ? -19.980 4.759 20.564 1.00 91.50 329 SER A N 1
ATOM 2648 C CA . SER A 1 329 ? -20.293 5.547 19.364 1.00 91.50 329 SER A CA 1
ATOM 2649 C C . SER A 1 329 ? -19.593 5.003 18.112 1.00 91.50 329 SER A C 1
ATOM 2651 O O . SER A 1 329 ? -20.167 5.020 17.025 1.00 91.50 329 SER A O 1
ATOM 2653 N N . TYR A 1 330 ? -18.383 4.449 18.251 1.00 91.19 330 TYR A N 1
ATOM 2654 C CA . TYR A 1 330 ? -17.699 3.747 17.158 1.00 91.19 330 TYR A CA 1
ATOM 2655 C C . TYR A 1 330 ? -18.438 2.466 16.729 1.00 91.19 330 TYR A C 1
ATOM 2657 O O . TYR A 1 330 ? -18.501 2.136 15.542 1.00 91.19 330 TYR A O 1
ATOM 2665 N N . GLN A 1 331 ? -18.991 1.708 17.678 1.00 94.50 331 GLN A N 1
ATOM 2666 C CA . GLN A 1 331 ? -19.772 0.508 17.361 1.00 94.50 331 GLN A CA 1
ATOM 2667 C C . GLN A 1 331 ? -21.105 0.862 16.695 1.00 94.50 331 GLN A C 1
ATOM 2669 O O . GLN A 1 331 ? -21.478 0.226 15.708 1.00 94.50 331 GLN A O 1
ATOM 2674 N N . GLU A 1 332 ? -21.781 1.901 17.180 1.00 94.50 332 GLU A N 1
ATOM 2675 C CA . GLU A 1 332 ? -23.007 2.421 16.574 1.00 94.50 332 GLU A CA 1
ATOM 2676 C C . GLU A 1 332 ? -22.778 2.880 15.127 1.00 94.50 332 GLU A C 1
ATOM 2678 O O . GLU A 1 332 ? -23.530 2.465 14.241 1.00 94.50 332 GLU A O 1
ATOM 2683 N N . ASP A 1 333 ? -21.707 3.640 14.853 1.00 92.88 333 ASP A N 1
ATOM 2684 C CA . ASP A 1 333 ? -21.327 4.060 13.492 1.00 92.88 333 ASP A CA 1
ATOM 2685 C C . ASP A 1 333 ? -21.158 2.853 12.554 1.00 92.88 333 ASP A C 1
ATOM 2687 O O . ASP A 1 333 ? -21.719 2.819 11.454 1.00 92.88 333 ASP A O 1
ATOM 2691 N N . ASN A 1 334 ? -20.471 1.801 13.011 1.00 93.38 334 ASN A N 1
ATOM 2692 C CA . ASN A 1 334 ? -20.300 0.577 12.228 1.00 93.38 334 ASN A CA 1
ATOM 2693 C C . ASN A 1 334 ? -21.635 -0.109 11.894 1.00 93.38 334 ASN A C 1
ATOM 2695 O O . ASN A 1 334 ? -21.827 -0.568 10.764 1.00 93.38 334 ASN A O 1
ATOM 2699 N N . GLU A 1 335 ? -22.564 -0.196 12.847 1.00 95.44 335 GLU A N 1
ATOM 2700 C CA . GLU A 1 335 ? -23.879 -0.804 12.615 1.00 95.44 335 GLU A CA 1
ATOM 2701 C C . GLU A 1 335 ? -24.751 0.036 11.673 1.00 95.44 335 GLU A C 1
ATOM 2703 O O . GLU A 1 335 ? -25.436 -0.509 10.797 1.00 95.44 335 GLU A O 1
ATOM 2708 N N . VAL A 1 336 ? -24.685 1.364 11.787 1.00 95.81 336 VAL A N 1
ATOM 2709 C CA . VAL A 1 336 ? -25.347 2.293 10.864 1.00 95.81 336 VAL A CA 1
ATOM 2710 C C . VAL A 1 336 ? -24.803 2.118 9.444 1.00 95.81 336 VAL A C 1
ATOM 2712 O O . VAL A 1 336 ? -25.579 1.909 8.506 1.00 95.81 336 VAL A O 1
ATOM 2715 N N . TRP A 1 337 ? -23.480 2.096 9.264 1.00 94.88 337 TRP A N 1
ATOM 2716 C CA . TRP A 1 337 ? -22.876 1.925 7.941 1.00 94.88 337 TRP A CA 1
ATOM 2717 C C . TRP A 1 337 ? -23.158 0.563 7.315 1.00 94.88 337 TRP A C 1
ATOM 2719 O O . TRP A 1 337 ? -23.415 0.498 6.110 1.00 94.88 337 TRP A O 1
ATOM 2729 N N . LYS A 1 338 ? -23.209 -0.520 8.101 1.00 94.88 338 LYS A N 1
ATOM 2730 C CA . LYS A 1 338 ? -23.663 -1.830 7.601 1.00 94.88 338 LYS A CA 1
ATOM 2731 C C . LYS A 1 338 ? -25.080 -1.744 7.032 1.00 94.88 338 LYS A C 1
ATOM 2733 O O . LYS A 1 338 ? -25.328 -2.236 5.927 1.00 94.88 338 LYS A O 1
ATOM 2738 N N . LYS A 1 339 ? -26.010 -1.090 7.740 1.00 96.19 339 LYS A N 1
ATOM 2739 C CA . LYS A 1 339 ? -27.394 -0.890 7.268 1.00 96.19 339 LYS A CA 1
ATOM 2740 C C . LYS A 1 339 ? -27.434 -0.056 5.984 1.00 96.19 339 LYS A C 1
ATOM 2742 O O . LYS A 1 339 ? -28.091 -0.465 5.023 1.00 96.19 339 LYS A O 1
ATOM 2747 N N . HIS A 1 340 ? -26.700 1.056 5.936 1.00 95.44 340 HIS A N 1
ATOM 2748 C CA . HIS A 1 340 ? -26.641 1.939 4.767 1.00 95.44 340 HIS A CA 1
ATOM 2749 C C . HIS A 1 340 ? -26.049 1.245 3.540 1.00 95.44 340 HIS A C 1
ATOM 2751 O O . HIS A 1 340 ? -26.680 1.226 2.486 1.00 95.44 340 HIS A O 1
ATOM 2757 N N . VAL A 1 341 ? -24.895 0.586 3.670 1.00 94.06 341 VAL A N 1
ATOM 2758 C CA . VAL A 1 341 ? -24.270 -0.141 2.553 1.00 94.06 341 VAL A CA 1
ATOM 2759 C C . VAL A 1 341 ? -25.185 -1.259 2.040 1.00 94.06 341 VAL A C 1
ATOM 2761 O O . VAL A 1 341 ? -25.281 -1.466 0.829 1.00 94.06 341 VAL A O 1
ATOM 2764 N N . ASN A 1 342 ? -25.924 -1.942 2.920 1.00 94.38 342 ASN A N 1
ATOM 2765 C CA . ASN A 1 342 ? -26.922 -2.934 2.511 1.00 94.38 342 ASN A CA 1
ATOM 2766 C C . ASN A 1 342 ? -28.125 -2.311 1.782 1.00 94.38 342 ASN A C 1
ATOM 2768 O O . ASN A 1 342 ? -28.674 -2.922 0.865 1.00 94.38 342 ASN A O 1
ATOM 2772 N N . ALA A 1 343 ? -28.553 -1.103 2.152 1.00 96.06 343 ALA A N 1
ATOM 2773 C CA . ALA A 1 343 ? -29.549 -0.354 1.385 1.00 96.06 343 ALA A CA 1
ATOM 2774 C C . ALA A 1 343 ? -29.001 0.054 0.004 1.00 96.06 343 ALA A C 1
ATOM 2776 O O . ALA A 1 343 ? -29.655 -0.194 -1.009 1.00 96.06 343 ALA A O 1
ATOM 2777 N N . TYR A 1 344 ? -27.767 0.563 -0.063 1.00 94.19 344 TYR A N 1
ATOM 2778 C CA . TYR A 1 344 ? -27.120 0.944 -1.322 1.00 94.19 344 TYR A CA 1
ATOM 2779 C C . TYR A 1 344 ? -26.982 -0.235 -2.284 1.00 94.19 344 TYR A C 1
ATOM 2781 O O . TYR A 1 344 ? -27.296 -0.092 -3.462 1.00 94.19 344 TYR A O 1
ATOM 2789 N N . LYS A 1 345 ? -26.594 -1.418 -1.794 1.00 93.19 345 LYS A N 1
ATOM 2790 C CA . LYS A 1 345 ? -26.510 -2.648 -2.603 1.00 93.19 345 LYS A CA 1
ATOM 2791 C C . LYS A 1 345 ? -27.865 -3.097 -3.163 1.00 93.19 345 LYS A C 1
ATOM 2793 O O . LYS A 1 345 ? -27.907 -3.692 -4.238 1.00 93.19 345 LYS A O 1
ATOM 2798 N N . ARG A 1 346 ? -28.975 -2.821 -2.464 1.00 94.31 346 ARG A N 1
ATOM 2799 C CA . ARG A 1 346 ? -30.332 -3.141 -2.947 1.00 94.31 346 ARG A CA 1
ATOM 2800 C C . ARG A 1 346 ? -30.748 -2.250 -4.117 1.00 94.31 346 ARG A C 1
ATOM 2802 O O . ARG A 1 346 ? -31.341 -2.755 -5.066 1.00 94.31 346 ARG A O 1
ATOM 2809 N N . ILE A 1 347 ? -30.405 -0.963 -4.056 1.00 95.06 347 ILE A N 1
ATOM 2810 C CA . ILE A 1 347 ? -30.704 0.024 -5.106 1.00 95.06 347 ILE A CA 1
ATOM 2811 C C . ILE A 1 347 ? -29.742 -0.148 -6.287 1.00 95.06 347 ILE A C 1
ATOM 2813 O O . ILE A 1 347 ? -30.158 -0.233 -7.439 1.00 95.06 347 ILE A O 1
ATOM 2817 N N . ASN A 1 348 ? -28.447 -0.254 -6.000 1.00 93.25 348 ASN A N 1
ATOM 2818 C CA . ASN A 1 348 ? -27.393 -0.429 -6.982 1.00 93.25 348 ASN A CA 1
ATOM 2819 C C . ASN A 1 348 ? -26.721 -1.795 -6.807 1.00 93.25 348 ASN A C 1
ATOM 2821 O O . ASN A 1 348 ? -25.712 -1.944 -6.111 1.00 93.25 348 ASN A O 1
ATOM 2825 N N . ARG A 1 349 ? -27.261 -2.793 -7.514 1.00 91.44 349 ARG A N 1
ATOM 2826 C CA . ARG A 1 349 ? -26.777 -4.184 -7.494 1.00 91.44 349 ARG A CA 1
ATOM 2827 C C . ARG A 1 349 ? -25.352 -4.357 -8.035 1.00 91.44 349 ARG A C 1
ATOM 2829 O O . ARG A 1 349 ? -24.778 -5.433 -7.902 1.00 91.44 349 ARG A O 1
ATOM 2836 N N . LEU A 1 350 ? -24.770 -3.321 -8.647 1.00 90.88 350 LEU A N 1
ATOM 2837 C CA . LEU A 1 350 ? -23.386 -3.341 -9.123 1.00 90.88 350 LEU A CA 1
ATOM 2838 C C . LEU A 1 350 ? -22.383 -3.146 -7.970 1.00 90.88 350 LEU A C 1
ATOM 2840 O O . LEU A 1 350 ? -21.215 -3.516 -8.114 1.00 90.88 350 LEU A O 1
ATOM 2844 N N . ILE A 1 351 ? -22.811 -2.614 -6.820 1.00 90.19 351 ILE A N 1
ATOM 2845 C CA . ILE A 1 351 ? -21.976 -2.509 -5.616 1.00 90.19 351 ILE A CA 1
ATOM 2846 C C . ILE A 1 351 ? -21.665 -3.919 -5.093 1.00 90.19 351 ILE A C 1
ATOM 2848 O O . ILE A 1 351 ? -22.562 -4.705 -4.803 1.00 90.19 351 ILE A O 1
ATOM 2852 N N . GLY A 1 352 ? -20.377 -4.248 -4.965 1.00 83.69 352 GLY A N 1
ATOM 2853 C CA . GLY A 1 352 ? -19.908 -5.600 -4.626 1.00 83.69 352 GLY A CA 1
ATOM 2854 C C . GLY A 1 352 ? -19.615 -6.492 -5.841 1.00 83.69 352 GLY A C 1
ATOM 2855 O O . GLY A 1 352 ? -19.113 -7.608 -5.681 1.00 83.69 352 GLY A O 1
ATOM 2856 N N . THR A 1 353 ? -19.867 -6.004 -7.059 1.00 88.69 353 THR A N 1
ATOM 2857 C CA . THR A 1 353 ? -19.346 -6.598 -8.301 1.00 88.69 353 THR A CA 1
ATOM 2858 C C . THR A 1 353 ? -17.988 -5.988 -8.662 1.00 88.69 353 THR A C 1
ATOM 2860 O O . THR A 1 353 ? -17.506 -5.070 -8.004 1.00 88.69 353 THR A O 1
ATOM 2863 N N . THR A 1 354 ? -17.361 -6.466 -9.735 1.00 86.75 354 THR A N 1
ATOM 2864 C CA . THR A 1 354 ? -16.117 -5.891 -10.273 1.00 86.75 354 THR A CA 1
ATOM 2865 C C . THR A 1 354 ? -16.323 -4.563 -11.006 1.00 86.75 354 THR A C 1
ATOM 2867 O O . THR A 1 354 ? -15.345 -3.970 -11.453 1.00 86.75 354 THR A O 1
ATOM 2870 N N . ARG A 1 355 ? -17.572 -4.091 -11.161 1.00 88.38 355 ARG A N 1
ATOM 2871 C CA . ARG A 1 355 ? -17.874 -2.844 -11.876 1.00 88.38 355 ARG A CA 1
ATOM 2872 C C . ARG A 1 355 ? -17.339 -1.612 -11.148 1.00 88.38 355 ARG A C 1
ATOM 2874 O O . ARG A 1 355 ? -16.820 -0.712 -11.799 1.00 88.38 355 ARG A O 1
ATOM 2881 N N . TYR A 1 356 ? -17.454 -1.575 -9.820 1.00 88.62 356 TYR A N 1
ATOM 2882 C CA . TYR A 1 356 ? -16.963 -0.474 -8.990 1.00 88.62 356 TYR A CA 1
ATOM 2883 C C . TYR A 1 356 ? -15.762 -0.932 -8.173 1.00 88.62 356 TYR A C 1
ATOM 2885 O O . TYR A 1 356 ? -15.887 -1.330 -7.018 1.00 88.62 356 TYR A O 1
ATOM 2893 N N . ARG A 1 357 ? -14.584 -0.895 -8.798 1.00 88.94 357 ARG A N 1
ATOM 2894 C CA . ARG A 1 357 ? -13.327 -1.243 -8.130 1.00 88.94 357 ARG A CA 1
ATOM 2895 C C . ARG A 1 357 ? -12.813 -0.099 -7.257 1.00 88.94 357 ARG A C 1
ATOM 2897 O O . ARG A 1 357 ? -12.465 -0.334 -6.106 1.00 88.94 357 ARG A O 1
ATOM 2904 N N . ASN A 1 358 ? -12.765 1.112 -7.807 1.00 88.88 358 ASN A N 1
ATOM 2905 C CA . ASN A 1 358 ? -12.241 2.302 -7.139 1.00 88.88 358 ASN A CA 1
ATOM 2906 C C . ASN A 1 358 ? -13.420 3.089 -6.555 1.00 88.88 358 ASN A C 1
ATOM 2908 O O . ASN A 1 358 ? -14.220 3.634 -7.314 1.00 88.88 358 ASN A O 1
ATOM 2912 N N . VAL A 1 359 ? -13.541 3.138 -5.231 1.00 89.25 359 VAL A N 1
ATOM 2913 C CA . VAL A 1 359 ? -14.591 3.897 -4.540 1.00 89.25 359 VAL A CA 1
ATOM 2914 C C . VAL A 1 359 ? -13.942 5.024 -3.755 1.00 89.25 359 VAL A C 1
ATOM 2916 O O . VAL A 1 359 ? -12.899 4.835 -3.135 1.00 89.25 359 VAL A O 1
ATOM 2919 N N . MET A 1 360 ? -14.541 6.206 -3.807 1.00 86.81 360 MET A N 1
ATOM 2920 C CA . MET A 1 360 ? -14.078 7.378 -3.081 1.00 86.81 360 MET A CA 1
ATOM 2921 C C . MET A 1 360 ? -15.104 7.724 -2.011 1.00 86.81 360 MET A C 1
ATOM 2923 O O . MET A 1 360 ? -16.265 7.965 -2.325 1.00 86.81 360 MET A O 1
ATOM 2927 N N . ASP A 1 361 ? -14.663 7.708 -0.764 1.00 86.81 361 ASP A N 1
ATOM 2928 C CA . ASP A 1 361 ? -15.424 8.148 0.390 1.00 86.81 361 ASP A CA 1
ATOM 2929 C C . ASP A 1 361 ? -14.983 9.567 0.737 1.00 86.81 361 ASP A C 1
ATOM 2931 O O . ASP A 1 361 ? -13.870 9.783 1.221 1.00 86.81 361 ASP A O 1
ATOM 2935 N N . MET A 1 362 ? -15.838 10.525 0.393 1.00 82.69 362 MET A N 1
ATOM 2936 C CA . MET A 1 362 ? -15.577 11.953 0.568 1.00 82.69 362 MET A CA 1
ATOM 2937 C C . MET A 1 362 ? -15.825 12.425 2.004 1.00 82.69 362 MET A C 1
ATOM 2939 O O . MET A 1 362 ? -15.427 13.530 2.342 1.00 82.69 362 MET A O 1
ATOM 2943 N N . ASN A 1 363 ? -16.468 11.609 2.843 1.00 81.06 363 ASN A N 1
ATOM 2944 C CA . ASN A 1 363 ? -16.753 11.943 4.233 1.00 81.06 363 ASN A CA 1
ATOM 2945 C C . ASN A 1 363 ? -16.461 10.730 5.116 1.00 81.06 363 ASN A C 1
ATOM 2947 O O . ASN A 1 363 ? -17.362 10.064 5.625 1.00 81.06 363 ASN A O 1
ATOM 2951 N N . ALA A 1 364 ? -15.171 10.431 5.248 1.00 77.94 364 ALA A N 1
ATOM 2952 C CA . ALA A 1 364 ? -14.739 9.153 5.780 1.00 77.94 364 ALA A CA 1
ATOM 2953 C C . ALA A 1 364 ? -15.058 8.930 7.265 1.00 77.94 364 ALA A C 1
ATOM 2955 O O . ALA A 1 364 ? -15.109 7.771 7.680 1.00 77.94 364 ALA A O 1
ATOM 2956 N N . GLY A 1 365 ? -15.256 9.990 8.060 1.00 83.31 365 GLY A N 1
ATOM 2957 C CA . GLY A 1 365 ? -15.560 9.895 9.493 1.00 83.31 365 GLY A CA 1
ATOM 2958 C C . GLY A 1 365 ? -14.654 8.891 10.220 1.00 83.31 365 GLY A C 1
ATOM 2959 O O . GLY A 1 365 ? -13.431 8.954 10.129 1.00 83.31 365 GLY A O 1
ATOM 2960 N N . LEU A 1 366 ? -15.251 7.895 10.881 1.00 84.94 366 LEU A N 1
ATOM 2961 C CA . LEU A 1 366 ? -14.525 6.826 11.591 1.00 84.94 366 LEU A CA 1
ATOM 2962 C C . LEU A 1 366 ? -14.088 5.656 10.684 1.00 84.94 366 LEU A C 1
ATOM 2964 O O . LEU A 1 366 ? -13.449 4.703 11.135 1.00 84.94 366 LEU A O 1
ATOM 2968 N N . GLY A 1 367 ? -14.399 5.719 9.389 1.00 86.00 367 GLY A N 1
ATOM 2969 C CA . GLY A 1 367 ? -14.097 4.696 8.390 1.00 86.00 367 GLY A CA 1
ATOM 2970 C C . GLY A 1 367 ? -15.135 3.577 8.275 1.00 86.00 367 GLY A C 1
ATOM 2971 O O . GLY A 1 367 ? -14.871 2.604 7.561 1.00 86.00 367 GLY A O 1
ATOM 2972 N N . GLY A 1 368 ? -16.299 3.698 8.925 1.00 89.94 368 GLY A N 1
ATOM 2973 C CA . GLY A 1 368 ? -17.349 2.675 8.927 1.00 89.94 368 GLY A CA 1
ATOM 2974 C C . GLY A 1 368 ? -17.870 2.321 7.528 1.00 89.94 368 GLY A C 1
ATOM 2975 O O . GLY A 1 368 ? -18.080 1.143 7.233 1.00 89.94 368 GLY A O 1
ATOM 2976 N N . PHE A 1 369 ? -17.979 3.294 6.612 1.00 91.50 369 PHE A N 1
ATOM 2977 C CA . PHE A 1 369 ? -18.357 3.033 5.215 1.00 91.50 369 PHE A CA 1
ATOM 2978 C C . PHE A 1 369 ? -17.355 2.112 4.509 1.00 91.50 369 PHE A C 1
ATOM 2980 O O . PHE A 1 369 ? -17.744 1.111 3.900 1.00 91.50 369 PHE A O 1
ATOM 2987 N N . ALA A 1 370 ? -16.058 2.415 4.621 1.00 89.75 370 ALA A N 1
ATOM 2988 C CA . ALA A 1 370 ? -14.999 1.602 4.034 1.00 89.75 370 ALA A CA 1
ATOM 2989 C C . ALA A 1 370 ? -14.977 0.183 4.623 1.00 89.75 370 ALA A C 1
ATOM 2991 O O . ALA A 1 370 ? -14.834 -0.783 3.874 1.00 89.75 370 ALA A O 1
ATOM 2992 N N . ALA A 1 371 ? -15.174 0.053 5.939 1.00 90.81 371 ALA A N 1
ATOM 2993 C CA . ALA A 1 371 ? -15.248 -1.241 6.610 1.00 90.81 371 ALA A CA 1
ATOM 2994 C C . ALA A 1 371 ? -16.464 -2.067 6.158 1.00 90.81 371 ALA A C 1
ATOM 2996 O O . ALA A 1 371 ? -16.335 -3.255 5.863 1.00 90.81 371 ALA A O 1
ATOM 2997 N N . ALA A 1 372 ? -17.638 -1.440 6.041 1.00 92.69 372 ALA A N 1
ATOM 2998 C CA . ALA A 1 372 ? -18.870 -2.093 5.603 1.00 92.69 372 ALA A CA 1
ATOM 2999 C C . ALA A 1 372 ? -18.867 -2.464 4.106 1.00 92.69 372 ALA A C 1
ATOM 3001 O O . ALA A 1 372 ? -19.532 -3.423 3.696 1.00 92.69 372 ALA A O 1
ATOM 3002 N N . LEU A 1 373 ? -18.130 -1.718 3.277 1.00 91.56 373 LEU A N 1
ATOM 3003 C CA . LEU A 1 373 ? -17.986 -1.986 1.845 1.00 91.56 373 LEU A CA 1
ATOM 3004 C C . LEU A 1 373 ? -16.847 -2.966 1.516 1.00 91.56 373 LEU A C 1
ATOM 3006 O O . LEU A 1 373 ? -16.740 -3.393 0.363 1.00 91.56 373 LEU A O 1
ATOM 3010 N N . GLU A 1 374 ? -16.016 -3.324 2.496 1.00 87.06 374 GLU A N 1
ATOM 3011 C CA . GLU A 1 374 ? -14.787 -4.078 2.267 1.00 87.06 374 GLU A CA 1
ATOM 3012 C C . GLU A 1 374 ? -15.006 -5.345 1.429 1.00 87.06 374 GLU A C 1
ATOM 3014 O O . GLU A 1 374 ? -15.914 -6.149 1.659 1.00 87.06 374 GLU A O 1
ATOM 3019 N N . SER A 1 375 ? -14.158 -5.514 0.415 1.00 82.50 375 SER A N 1
ATOM 3020 C CA . SER A 1 375 ? -14.263 -6.600 -0.553 1.00 82.50 375 SER A CA 1
ATOM 3021 C C . SER A 1 375 ? -12.951 -6.781 -1.301 1.00 82.50 375 SER A C 1
ATOM 3023 O O . SER A 1 375 ? -12.268 -5.819 -1.623 1.00 82.50 375 SER A O 1
ATOM 3025 N N . GLN A 1 376 ? -12.629 -8.005 -1.719 1.00 78.38 376 GLN A N 1
ATOM 3026 C CA . GLN A 1 376 ? -11.506 -8.219 -2.643 1.00 78.38 376 GLN A CA 1
ATOM 3027 C C . GLN A 1 376 ? -11.743 -7.588 -4.030 1.00 78.38 376 GLN A C 1
ATOM 3029 O O . GLN A 1 376 ? -10.802 -7.391 -4.796 1.00 78.38 376 GLN A O 1
ATOM 3034 N N . LYS A 1 377 ? -12.999 -7.260 -4.366 1.00 83.56 377 LYS A N 1
ATOM 3035 C CA . LYS A 1 377 ? -13.403 -6.711 -5.671 1.00 83.56 377 LYS A CA 1
ATOM 3036 C C . LYS A 1 377 ? -13.363 -5.186 -5.730 1.00 83.56 377 LYS A C 1
ATOM 3038 O O . LYS A 1 377 ? -13.362 -4.638 -6.826 1.00 83.56 377 LYS A O 1
ATOM 3043 N N . SER A 1 378 ? -13.299 -4.497 -4.591 1.00 86.06 378 SER A N 1
ATOM 3044 C CA . SER A 1 378 ? -13.352 -3.031 -4.489 1.00 86.06 378 SER A CA 1
ATOM 3045 C C . SER A 1 378 ? -12.424 -2.514 -3.396 1.00 86.06 378 SER A C 1
ATOM 3047 O O . SER A 1 378 ? -11.995 -3.261 -2.531 1.00 86.06 378 SER A O 1
ATOM 3049 N N . TRP A 1 379 ? -12.022 -1.258 -3.470 1.00 86.12 379 TRP A N 1
ATOM 3050 C CA . TRP A 1 379 ? -11.280 -0.601 -2.403 1.00 86.12 379 TRP A CA 1
ATOM 3051 C C . TRP A 1 379 ? -11.796 0.818 -2.257 1.00 86.12 379 TRP A C 1
ATOM 3053 O O . TRP A 1 379 ? -12.284 1.416 -3.220 1.00 86.12 379 TRP A O 1
ATOM 3063 N N . VAL A 1 380 ? -11.694 1.335 -1.039 1.00 85.25 380 VAL A N 1
ATOM 3064 C CA . VAL A 1 380 ? -12.212 2.653 -0.692 1.00 85.25 380 VAL A CA 1
ATOM 3065 C C . VAL A 1 380 ? -11.048 3.583 -0.388 1.00 85.25 380 VAL A C 1
ATOM 3067 O O . VAL A 1 380 ? -10.242 3.321 0.506 1.00 85.25 380 VAL A O 1
ATOM 3070 N N . ARG A 1 381 ? -10.954 4.678 -1.143 1.00 82.31 381 ARG A N 1
ATOM 3071 C CA . ARG A 1 381 ? -10.127 5.828 -0.791 1.00 82.31 381 ARG A CA 1
ATOM 3072 C C . ARG A 1 381 ? -10.914 6.697 0.170 1.00 82.31 381 ARG A C 1
ATOM 3074 O O . ARG A 1 381 ? -11.985 7.162 -0.193 1.00 82.31 381 ARG A O 1
ATOM 3081 N N . ARG A 1 382 ? -10.356 6.941 1.347 1.00 73.00 382 ARG A N 1
ATOM 3082 C CA . ARG A 1 382 ? -10.918 7.871 2.323 1.00 73.00 382 ARG A CA 1
ATOM 3083 C C . ARG A 1 382 ? -10.364 9.270 2.089 1.00 73.00 382 ARG A C 1
ATOM 3085 O O . ARG A 1 382 ? -9.164 9.408 1.853 1.00 73.00 382 ARG A O 1
ATOM 3092 N N . PHE A 1 383 ? -11.235 10.264 2.160 1.00 67.56 383 PHE A N 1
ATOM 3093 C CA . PHE A 1 383 ? -10.888 11.673 2.249 1.00 67.56 383 PHE A CA 1
ATOM 3094 C C . PHE A 1 383 ? -11.472 12.244 3.535 1.00 67.56 383 PHE A C 1
ATOM 3096 O O . PHE A 1 383 ? -12.599 11.923 3.916 1.00 67.56 383 PHE A O 1
ATOM 3103 N N . PHE A 1 384 ? -10.675 13.080 4.186 1.00 57.59 384 PHE A N 1
ATOM 3104 C CA . PHE A 1 384 ? -11.067 13.845 5.357 1.00 57.59 384 PHE A CA 1
ATOM 3105 C C . PHE A 1 384 ? -11.155 15.308 4.935 1.00 57.59 384 PHE A C 1
ATOM 3107 O O . PHE A 1 384 ? -10.270 15.822 4.242 1.00 57.59 384 PHE A O 1
ATOM 3114 N N . HIS A 1 385 ? -12.269 15.951 5.269 1.00 49.38 385 HIS A N 1
ATOM 3115 C CA . HIS A 1 385 ? -12.449 17.372 5.025 1.00 49.38 385 HIS A CA 1
ATOM 3116 C C . HIS A 1 385 ? -11.791 18.145 6.163 1.00 49.38 385 HIS A C 1
ATOM 3118 O O . HIS A 1 385 ? -12.304 18.151 7.275 1.00 49.38 385 HIS A O 1
ATOM 3124 N N . ILE A 1 386 ? -10.689 18.833 5.868 1.00 45.72 386 ILE A N 1
ATOM 3125 C CA . ILE A 1 386 ? -10.159 19.865 6.760 1.00 45.72 386 ILE A CA 1
ATOM 3126 C C . ILE A 1 386 ? -10.837 21.172 6.359 1.00 45.72 386 ILE A C 1
ATOM 3128 O O . ILE A 1 386 ? -10.375 21.891 5.469 1.00 45.72 386 ILE A O 1
ATOM 3132 N N . THR A 1 387 ? -11.987 21.456 6.959 1.00 38.19 387 THR A N 1
ATOM 3133 C CA . THR A 1 387 ? -12.565 22.797 6.911 1.00 38.19 387 THR A CA 1
ATOM 3134 C C . THR A 1 387 ? -11.745 23.675 7.847 1.00 38.19 387 THR A C 1
ATOM 3136 O O . THR A 1 387 ? -11.847 23.560 9.063 1.00 38.19 387 THR A O 1
ATOM 3139 N N . LYS A 1 388 ? -10.906 24.556 7.284 1.00 38.03 388 LYS A N 1
ATOM 3140 C CA . LYS A 1 388 ? -10.548 25.781 8.004 1.00 38.03 388 LYS A CA 1
ATOM 3141 C C . LYS A 1 388 ? -11.824 26.606 8.056 1.00 38.03 388 LYS A C 1
ATOM 3143 O O . LYS A 1 388 ? -12.147 27.269 7.069 1.00 38.03 388 LYS A O 1
ATOM 3148 N N . ASP A 1 389 ? -12.560 26.504 9.157 1.00 29.52 389 ASP A N 1
ATOM 3149 C CA . ASP A 1 389 ? -13.498 27.560 9.516 1.00 29.52 389 ASP A CA 1
ATOM 3150 C C . ASP A 1 389 ? -12.672 28.852 9.545 1.00 29.52 389 ASP A C 1
ATOM 3152 O O . ASP A 1 389 ? -11.651 28.939 10.233 1.00 29.52 389 ASP A O 1
ATOM 3156 N N . LYS A 1 390 ? -13.007 29.767 8.636 1.00 30.56 390 LYS A N 1
ATOM 3157 C CA . LYS A 1 390 ? -12.356 31.070 8.515 1.00 30.56 390 LYS A CA 1
ATOM 3158 C C . LYS A 1 390 ? -12.870 32.025 9.572 1.00 30.56 390 LYS A C 1
ATOM 3160 O O . LYS A 1 390 ? -14.097 31.993 9.814 1.00 30.56 390 LYS A O 1
#

Foldseek 3Di:
DPDDPVVPVVPDDDDDDPVPDDPDDDDDPVQDDQFDFPPVLLFKFFCSQPVACPCCVVCVVQQQWHDDPGMITGQQGGPQCNVHLLVVVVVVVVQDVLQFQLAQEEEAECCQLVSNQSVSLVSNHQYEYEHEPDPRPQSCVNCVSSLHHYDYDYPVPPFVPLQLAQPQQQLDRHQEYEDDDDDDPVVVLVVVQSHFAFHKYKYFAFPAQCVPCVVVVVHDSVVRVVVVVVVVVSCLLQQWDWDDGDHRITMITHHQFPVSRDHHDPFADDPPDSQPRGPDDDDPHHHHFADDPDSPARGQHDADGPPVNLLDQRSCQPVVVRPPGHSVNSNVLLVVLLVVVVVVCVVPVCQQGLSAAEAEAQDCVSVSNQSNSDDSSHHYRYHHDPDPPD

Secondary structure (DSSP, 8-state):
--S-SGGGGGGSPPPPPGGG---SPPPPPTT--PPPPTTHHHHEEEGGGS---HHHHHTGGGTS-EEETTEEE--S-BTTBTT-HHHHHHHHHTTS-TTTTS--EEEEET-TTTHHHHHHHHTT-EEEEEEE--SS--HHHHHHHTT--EEEE-TT-TTSTTTSS-TTT-TTT--EEEEES---HHHHHHHHHSSPTT-EEEEESTTTTHHHHTTTTT--HHHHHHHHHHHHHHHHHTTEEEEEEETTEEEEEE-SSGGG--PPPS-BPP-S-SS--TTPPPPS-BPPPPP-SSTTSPTT-PPPPTTGGGGSPPHHHHTT-STT--HHHHHHHHHHHHHHHHHHHHH-TTTTSTT--EEEESS-TTSHHHHHH-BTTBEEEE--------

Sequence (390 aa):
MLFPRENMIYRERHCPSEEEKLHCLIPAPKGYTTPFPWPKSRDYAHYANVPYKSLTVEKAVQNWVQFQGNVFQFPGGGTMFPQGADAYIDELASVIPIADGSVRTALDTGCGVASWGAYLLKRNVLTMSFAPKDNHKAQVQFALERGVPAVNWCSWHHYVFHTLLEPLIWPNVLDVSYHGLLMMVCTLWKLIEFLRPGGYWILSGPPINWKTYYKTWNRSKEDLQAEQRKIEQLAELLCWEKKYEKGDIAIWRKKLNAKSCQKKFANLCKSDEADDVWYKKMESCKTPFPEVATANEVAGGKLKKFPARLFAVPPLIAEGLVPGIKAESYQEDNEVWKKHVNAYKRINRLIGTTRYRNVMDMNAGLGGFAAALESQKSWVRRFFHITKDK